Protein 4GYO (pdb70)

B-factor: mean 47.08, std 21.37, range [16.68, 187.26]

Foldseek 3Di:
DLVVLVVLLVVLLVCLVQLVLVVNVVSLVVSVVVVVVDDDDPVSVLSNLLSVLSSVLSVCVQPNDLCNVVSLVVNVVDDDQPSLLSNLQSVLSVCVVVVVLLSSLVSLVSSVVRCVSPPDVLVVLLSLQSNLVSCLLLLVLPSNLVSLVSSLVSCVVVVPLEPSNLSSLLSNLSSCLSVPVLVVSLVSLVVSLVSQVVNVDLLSNLVSLQSNLVSCVSVPNLVSSLVSLVSSLVSCVVSVHLVNLVSLLVNLLSCLVVVVVVVNVVSLVVNCVSCVSSVPVLSVLVSQQSCCQRVRVVDLVSNVVSLVVCVVSVSLVVSLVSLVVSLVSCVVVVVNVSNVVSVVVNVVSVVVSVVSD/DVVLVVLLVVLVVCLVQLVLVVNVVSLVVSVVVVVPDDDDPPVVLSNLLSVLSSVLSVCQQPNDLCNVVSLVVNVVCLVVDDQPSVLSNLQSVLSVCVVLVVLLSSLVSLVSSVVRCVSPDDVLVVLLSLQSNLVSCLLLLVLVSNLVSLVSSLVSCVVVVPLAPSNLSSLLSNLSSCLSVPVLVVSLVSLVVSLVSQVVNVDLLSNLVSLQSNLVSCVSVVVLVVSLVSLVSSLVSCVVSVHLVNLVSLLSNLLSCLVVVVVVVNVVSLVVNCVSCVSSVPVLSVLVSQQSCCQRVHVVDLVSNVVSLVVCVVSPSLVVSLVSLVVSLVSCVVVVVNVSNVVSVVVNVVSVVVSVVSD/DDDDD/DDDDD

Secondary structure (DSSP, 8-state):
-HHHHHHHHHHHHHHHHTT-HHHHHHHHHHHHHHHTTS---HHHHHHHHHHHHHHHHHHHHHS----HHHHHHHHHT---THHHHHHHHHHHHHHHHTT-HHHHHHHHHHHHTTGGG---HHHHHHHHHHHHHHHHHTT-HHHHHHHHHHHHHHHHHTT--SHHHHHHHHHHHHHHHHTT-HHHHHHHHHHHHHHHHHHT-HHHHHHHHHHHHHHHHHHT-HHHHHHHHHHHHHHHHHTT-THHHHHHHHHHHHHHHHT-HHHHHHHHHHHHHHHHHTT-HHHHHHHHHHIIIIIS---HHHHHHHHHHHHHTT-HHHHHHHHHHHHHHHHHTT-HHHHHHHHHHHHHHHHHHHHT-/-HHHHHHHHHHHHHHHTT-HHHHHHHHHHHHHHHHTS---HHHHHHHHHHHHHHHHHHHHHS----HHHHHHHHHTTTTS--THHHHHHHHHHHHHHHHTT-HHHHHHHHHHHHTTGGG--SHHHHHHHHHHHHHHHHHTT-HHHHHHHHHHHHHHHHHTT--SHHHHHHHHHHHHHHHHTT-HHHHHHHHHHHHHHHHHHT-HHHHHHHHHHHHHHHHHHT-HHHHHHHHHHHHHHHHHTT-THHHHHHHHHHHHHHHHT-HHHHHHHHHHHHHHHHHTT-HHHHHHHHHHIIIIIS---HHHHHHHHHHHHHTT-HHHHHHHHHHHHHHHHHTT-HHHHHHHHHHHHHHHHHHHH--/-PPP-/-PPP-

Structure (mmCIF, N/CA/C/O backbone):
data_4GYO
#
_entry.id   4GYO
#
_cell.length_a   86.725
_cell.length_b   86.725
_cell.length_c   225.805
_cell.angle_alpha   90.00
_cell.angle_beta   90.00
_cell.angle_gamma   90.00
#
_symmetry.space_group_name_H-M   'P 43 21 2'
#
loop_
_entity.id
_entity.type
_entity.pdbx_description
1 polymer 'Response regulator aspartate phosphatase J'
2 polymer 'CSF peptide'
3 non-polymer 'CHLORIDE ION'
4 water water
#
loop_
_atom_site.group_PDB
_atom_site.id
_atom_site.type_symbol
_atom_site.label_atom_id
_atom_site.label_alt_id
_atom_site.label_comp_id
_atom_site.label_asym_id
_atom_site.label_entity_id
_atom_site.label_seq_id
_atom_site.pdbx_PDB_ins_code
_atom_site.Cartn_x
_atom_site.Cartn_y
_atom_site.Cartn_z
_atom_site.occupancy
_atom_site.B_iso_or_equiv
_atom_site.auth_seq_id
_atom_site.auth_comp_id
_atom_site.auth_asym_id
_atom_site.auth_atom_id
_atom_site.pdbx_PDB_model_num
ATOM 1 N N . PRO A 1 6 ? 49.210 70.559 44.076 1.00 87.79 6 PRO A N 1
ATOM 2 C CA . PRO A 1 6 ? 49.878 69.952 45.231 1.00 89.57 6 PRO A CA 1
ATOM 3 C C . PRO A 1 6 ? 49.080 70.138 46.516 1.00 97.15 6 PRO A C 1
ATOM 4 O O . PRO A 1 6 ? 49.186 69.316 47.426 1.00 94.80 6 PRO A O 1
ATOM 8 N N . SER A 1 7 ? 48.290 71.206 46.583 1.00 105.79 7 SER A N 1
ATOM 9 C CA . SER A 1 7 ? 47.483 71.495 47.764 1.00 104.02 7 SER A CA 1
ATOM 10 C C . SER A 1 7 ? 46.387 70.452 47.957 1.00 98.57 7 SER A C 1
ATOM 11 O O . SER A 1 7 ? 45.914 70.232 49.072 1.00 89.62 7 SER A O 1
ATOM 14 N N . GLU A 1 8 ? 45.989 69.813 46.862 1.00 103.30 8 GLU A N 1
ATOM 15 C CA . GLU A 1 8 ? 44.962 68.781 46.905 1.00 100.11 8 GLU A CA 1
ATOM 16 C C . GLU A 1 8 ? 45.577 67.420 47.214 1.00 88.80 8 GLU A C 1
ATOM 17 O O . GLU A 1 8 ? 44.906 66.528 47.732 1.00 80.51 8 GLU A O 1
ATOM 23 N N . GLU A 1 9 ? 46.859 67.271 46.896 1.00 87.72 9 GLU A N 1
ATOM 24 C CA . GLU A 1 9 ? 47.560 66.009 47.104 1.00 89.95 9 GLU A CA 1
ATOM 25 C C . GLU A 1 9 ? 48.128 65.895 48.515 1.00 81.10 9 GLU A C 1
ATOM 26 O O . GLU A 1 9 ? 48.231 64.798 49.064 1.00 79.71 9 GLU A O 1
ATOM 32 N N . VAL A 1 10 ? 48.502 67.029 49.097 1.00 68.81 10 VAL A N 1
ATOM 33 C CA . VAL A 1 10 ? 49.019 67.044 50.460 1.00 63.76 10 VAL A CA 1
ATOM 34 C C . VAL A 1 10 ? 47.887 66.759 51.448 1.00 53.49 10 VAL A C 1
ATOM 35 O O . VAL A 1 10 ? 48.106 66.171 52.508 1.00 41.86 10 VAL A O 1
ATOM 39 N N . ALA A 1 11 ? 46.673 67.160 51.080 1.00 48.69 11 ALA A N 1
ATOM 40 C CA . ALA A 1 11 ? 45.492 66.869 51.882 1.00 47.28 11 ALA A CA 1
ATOM 41 C C . ALA A 1 11 ? 45.253 65.365 51.921 1.00 46.99 11 ALA A C 1
ATOM 42 O O . ALA A 1 11 ? 44.794 64.823 52.928 1.00 40.72 11 ALA A O 1
ATOM 44 N N . VAL A 1 12 ? 45.572 64.697 50.816 1.00 46.59 12 VAL A N 1
ATOM 45 C CA . VAL A 1 12 ? 45.496 63.243 50.748 1.00 46.69 12 VAL A CA 1
ATOM 46 C C . VAL A 1 12 ? 46.526 62.625 51.690 1.00 40.64 12 VAL A C 1
ATOM 47 O O . VAL A 1 12 ? 46.230 61.671 52.408 1.00 36.09 12 VAL A O 1
ATOM 51 N N . LYS A 1 13 ? 47.735 63.182 51.686 1.00 39.30 13 LYS A N 1
ATOM 52 C CA . LYS A 1 13 ? 48.795 62.715 52.574 1.00 42.60 13 LYS A CA 1
ATOM 53 C C . LYS A 1 13 ? 48.437 62.958 54.036 1.00 38.75 13 LYS A C 1
ATOM 54 O O . LYS A 1 13 ? 48.723 62.129 54.900 1.00 43.47 13 LYS A O 1
ATOM 60 N N . LEU A 1 14 ? 47.814 64.102 54.305 1.00 34.67 14 LEU A N 1
ATOM 61 C CA . LEU A 1 14 ? 47.383 64.442 55.656 1.00 38.54 14 LEU A CA 1
ATOM 62 C C . LEU A 1 14 ? 46.361 63.440 56.180 1.00 40.68 14 LEU A C 1
ATOM 63 O O . LEU A 1 14 ? 46.371 63.088 57.360 1.00 38.72 14 LEU A O 1
ATOM 68 N N . ASN A 1 15 ? 45.482 62.979 55.298 1.00 37.59 15 ASN A N 1
ATOM 69 C CA . ASN A 1 15 ? 44.480 61.994 55.680 1.00 39.65 15 ASN A CA 1
ATOM 70 C C . ASN A 1 15 ? 45.095 60.610 55.864 1.00 31.48 15 ASN A C 1
ATOM 71 O O . ASN A 1 15 ? 44.670 59.842 56.728 1.00 24.97 15 ASN A O 1
ATOM 76 N N . GLU A 1 16 ? 46.098 60.297 55.048 1.00 29.89 16 GLU A N 1
ATOM 77 C CA . GLU A 1 16 ? 46.833 59.046 55.196 1.00 33.67 16 GLU A CA 1
ATOM 78 C C . GLU A 1 16 ? 47.608 59.057 56.510 1.00 35.99 16 GLU A C 1
ATOM 79 O O . GLU A 1 16 ? 47.714 58.036 57.191 1.00 30.63 16 GLU A O 1
ATOM 85 N N . TRP A 1 17 ? 48.146 60.224 56.854 1.00 30.85 17 TRP A N 1
ATOM 86 C CA . TRP A 1 17 ? 48.851 60.413 58.116 1.00 31.74 17 TRP A CA 1
ATOM 87 C C . TRP A 1 17 ? 47.902 60.158 59.285 1.00 29.22 17 TRP A C 1
ATOM 88 O O . TRP A 1 17 ? 48.263 59.488 60.253 1.00 34.45 17 TRP A O 1
ATOM 99 N N . TYR A 1 18 ? 46.686 60.687 59.179 1.00 33.66 18 TYR A N 1
ATOM 100 C CA . TYR A 1 18 ? 45.670 60.506 60.211 1.00 26.72 18 TYR A CA 1
ATOM 101 C C . TYR A 1 18 ? 45.360 59.023 60.404 1.00 32.48 18 TYR A C 1
ATOM 102 O O . TYR A 1 18 ? 45.215 58.554 61.532 1.00 26.22 18 TYR A O 1
ATOM 111 N N . LYS A 1 19 ? 45.266 58.292 59.297 1.00 28.57 19 LYS A N 1
ATOM 112 C CA . LYS A 1 19 ? 44.997 56.860 59.344 1.00 33.10 19 LYS A CA 1
ATOM 113 C C . LYS A 1 19 ? 46.079 56.121 60.125 1.00 29.33 19 LYS A C 1
ATOM 114 O O . LYS A 1 19 ? 45.780 55.261 60.953 1.00 29.45 19 LYS A O 1
ATOM 120 N N . LEU A 1 20 ? 47.335 56.463 59.857 1.00 30.38 20 LEU A N 1
ATOM 121 C CA . LEU A 1 20 ? 48.462 55.842 60.545 1.00 26.71 20 LEU A CA 1
ATOM 122 C C . LEU A 1 20 ? 48.448 56.164 62.038 1.00 26.15 20 LEU A C 1
ATOM 123 O O . LEU A 1 20 ? 48.804 55.324 62.864 1.00 31.61 20 LEU A O 1
ATOM 128 N N . ILE A 1 21 ? 48.033 57.382 62.375 1.00 32.93 21 ILE A N 1
ATOM 129 C CA . ILE A 1 21 ? 47.950 57.807 63.768 1.00 30.49 21 ILE A CA 1
ATOM 130 C C . ILE A 1 21 ? 46.921 56.980 64.538 1.00 31.70 21 ILE A C 1
ATOM 131 O O . ILE A 1 21 ? 47.191 56.513 65.645 1.00 28.95 21 ILE A O 1
ATOM 136 N N . ARG A 1 22 ? 45.747 56.796 63.943 1.00 30.58 22 ARG A N 1
ATOM 137 C CA . ARG A 1 22 ? 44.683 56.029 64.583 1.00 33.21 22 ARG A CA 1
ATOM 138 C C . ARG A 1 22 ? 45.063 54.557 64.727 1.00 29.96 22 ARG A C 1
ATOM 139 O O . ARG A 1 22 ? 44.581 53.871 65.626 1.00 32.07 22 ARG A O 1
ATOM 147 N N . ALA A 1 23 ? 45.932 54.080 63.841 1.00 29.49 23 ALA A N 1
ATOM 148 C CA . ALA A 1 23 ? 46.371 52.688 63.876 1.00 29.99 23 ALA A CA 1
ATOM 149 C C . ALA A 1 23 ? 47.597 52.498 64.766 1.00 33.38 23 ALA A C 1
ATOM 150 O O . ALA A 1 23 ? 48.164 51.407 64.822 1.00 34.06 23 ALA A O 1
ATOM 152 N N . PHE A 1 24 ? 47.998 53.565 65.455 1.00 31.18 24 PHE A N 1
ATOM 153 C CA . PHE A 1 24 ? 49.161 53.538 66.345 1.00 33.81 24 PHE A CA 1
ATOM 154 C C . PHE A 1 24 ? 50.439 53.106 65.627 1.00 37.93 24 PHE A C 1
ATOM 155 O O . PHE A 1 24 ? 51.295 52.440 66.211 1.00 31.79 24 PHE A O 1
ATOM 163 N N . GLU A 1 25 ? 50.555 53.482 64.358 1.00 36.70 25 GLU A N 1
ATOM 164 C CA . GLU A 1 25 ? 51.743 53.179 63.568 1.00 41.05 25 GLU A CA 1
ATOM 165 C C . GLU A 1 25 ? 52.735 54.330 63.669 1.00 36.69 25 GLU A C 1
ATOM 166 O O . GLU A 1 25 ? 52.870 55.126 62.741 1.00 32.47 25 GLU A O 1
ATOM 172 N N . ALA A 1 26 ? 53.428 54.406 64.802 1.00 40.42 26 ALA A N 1
ATOM 173 C CA . ALA A 1 26 ? 54.303 55.534 65.116 1.00 41.57 26 ALA A CA 1
ATOM 174 C C . ALA A 1 26 ? 55.410 55.762 64.088 1.00 36.72 26 ALA A C 1
ATOM 175 O O . ALA A 1 26 ? 55.639 56.891 63.657 1.00 38.66 26 ALA A O 1
ATOM 177 N N . ASP A 1 27 ? 56.093 54.688 63.703 1.00 37.99 27 ASP A N 1
ATOM 178 C CA . ASP A 1 27 ? 57.218 54.785 62.778 1.00 39.91 27 ASP A CA 1
ATOM 179 C C . ASP A 1 27 ? 56.799 55.302 61.402 1.00 36.39 27 ASP A C 1
ATOM 180 O O . ASP A 1 27 ? 57.458 56.169 60.831 1.00 34.79 27 ASP A O 1
ATOM 185 N N . GLN A 1 28 ? 55.703 54.768 60.874 1.00 32.27 28 GLN A N 1
ATOM 186 C CA . GLN A 1 28 ? 55.205 55.195 59.571 1.00 36.66 28 GLN A CA 1
ATOM 187 C C . GLN A 1 28 ? 54.607 56.596 59.636 1.00 31.56 28 GLN A C 1
ATOM 188 O O . GLN A 1 28 ? 54.783 57.396 58.717 1.00 32.45 28 GLN A O 1
ATOM 194 N N . ALA A 1 29 ? 53.896 56.887 60.722 1.00 32.31 29 ALA A N 1
ATOM 195 C CA . ALA A 1 29 ? 53.310 58.209 60.915 1.00 35.10 29 ALA A CA 1
ATOM 196 C C . ALA A 1 29 ? 54.393 59.278 61.003 1.00 36.71 29 ALA A C 1
ATOM 197 O O . ALA A 1 29 ? 54.262 60.354 60.421 1.00 40.02 29 ALA A O 1
ATOM 199 N N . GLU A 1 30 ? 55.465 58.972 61.727 1.00 40.16 30 GLU A N 1
ATOM 200 C CA . GLU A 1 30 ? 56.566 59.913 61.901 1.00 36.40 30 GLU A CA 1
ATOM 201 C C . GLU A 1 30 ? 57.252 60.210 60.572 1.00 39.13 30 GLU A C 1
ATOM 202 O O . GLU A 1 30 ? 57.597 61.356 60.286 1.00 48.37 30 GLU A O 1
ATOM 208 N N . ALA A 1 31 ? 57.440 59.174 59.761 1.00 40.85 31 ALA A N 1
ATOM 209 C CA . ALA A 1 31 ? 58.063 59.331 58.452 1.00 45.42 31 ALA A CA 1
ATOM 210 C C . ALA A 1 31 ? 57.194 60.173 57.524 1.00 42.06 31 ALA A C 1
ATOM 211 O O . ALA A 1 31 ? 57.700 60.982 56.748 1.00 44.58 31 ALA A O 1
ATOM 213 N N . LEU A 1 32 ? 55.882 59.982 57.610 1.00 42.89 32 LEU A N 1
ATOM 214 C CA . LEU A 1 32 ? 54.954 60.743 56.784 1.00 42.41 32 LEU A CA 1
ATOM 215 C C . LEU A 1 32 ? 54.812 62.170 57.307 1.00 41.84 32 LEU A C 1
ATOM 216 O O . LEU A 1 32 ? 54.648 63.109 56.529 1.00 39.15 32 LEU A O 1
ATOM 221 N N . LYS A 1 33 ? 54.881 62.324 58.626 1.00 38.73 33 LYS A N 1
ATOM 222 C CA . LYS A 1 33 ? 54.861 63.643 59.248 1.00 42.54 33 LYS A CA 1
ATOM 223 C C . LYS A 1 33 ? 56.031 64.488 58.764 1.00 49.72 33 LYS A C 1
ATOM 224 O O . LYS A 1 33 ? 55.858 65.638 58.361 1.00 50.55 33 LYS A O 1
ATOM 230 N N . GLN A 1 34 ? 57.224 63.904 58.808 1.00 53.05 34 GLN A N 1
ATOM 231 C CA . GLN A 1 34 ? 58.436 64.595 58.385 1.00 54.83 34 GLN A CA 1
ATOM 232 C C . GLN A 1 34 ? 58.390 64.941 56.902 1.00 48.01 34 GLN A C 1
ATOM 233 O O . GLN A 1 34 ? 58.888 65.985 56.491 1.00 50.19 34 GLN A O 1
ATOM 239 N N . GLU A 1 35 ? 57.786 64.064 56.106 1.00 48.34 35 GLU A N 1
ATOM 240 C CA . GLU A 1 35 ? 57.672 64.289 54.668 1.00 47.00 35 GLU A CA 1
ATOM 241 C C . GLU A 1 35 ? 56.709 65.428 54.347 1.00 48.52 35 GLU A C 1
ATOM 242 O O . GLU A 1 35 ? 57.015 66.295 53.529 1.00 49.32 35 GLU A O 1
ATOM 248 N N . ILE A 1 36 ? 55.545 65.419 54.991 1.00 48.44 36 ILE A N 1
ATOM 249 C CA . ILE A 1 36 ? 54.543 66.461 54.781 1.00 50.49 36 ILE A CA 1
ATOM 250 C C . ILE A 1 36 ? 55.057 67.824 55.235 1.00 51.76 36 ILE A C 1
ATOM 251 O O . ILE A 1 36 ? 54.942 68.815 54.511 1.00 50.16 36 ILE A O 1
ATOM 256 N N . GLU A 1 37 ? 55.630 67.865 56.435 1.00 51.47 37 GLU A N 1
ATOM 257 C CA . GLU A 1 37 ? 56.163 69.103 56.993 1.00 57.82 37 GLU A CA 1
ATOM 258 C C . GLU A 1 37 ? 57.301 69.648 56.132 1.00 57.64 37 GLU A C 1
ATOM 259 O O . GLU A 1 37 ? 57.486 70.860 56.023 1.00 62.32 37 GLU A O 1
ATOM 265 N N . TYR A 1 38 ? 58.051 68.741 55.516 1.00 57.00 38 TYR A N 1
ATOM 266 C CA . TYR A 1 38 ? 59.152 69.108 54.634 1.00 58.61 38 TYR A CA 1
ATOM 267 C C . TYR A 1 38 ? 58.621 69.707 53.337 1.00 54.58 38 TYR A C 1
ATOM 268 O O . TYR A 1 38 ? 59.190 70.658 52.800 1.00 63.39 38 TYR A O 1
ATOM 277 N N . ASP A 1 39 ? 57.525 69.144 52.839 1.00 57.58 39 ASP A N 1
ATOM 278 C CA . ASP A 1 39 ? 56.935 69.590 51.582 1.00 70.01 39 ASP A CA 1
ATOM 279 C C . ASP A 1 39 ? 56.147 70.887 51.739 1.00 68.99 39 ASP A C 1
ATOM 280 O O . ASP A 1 39 ? 56.030 71.665 50.792 1.00 67.88 39 ASP A O 1
ATOM 285 N N . LEU A 1 40 ? 55.611 71.118 52.934 1.00 61.23 40 LEU A N 1
ATOM 286 C CA . LEU A 1 40 ? 54.867 72.343 53.210 1.00 70.04 40 LEU A CA 1
ATOM 287 C C . LEU A 1 40 ? 55.782 73.563 53.204 1.00 81.88 40 LEU A C 1
ATOM 288 O O . LEU A 1 40 ? 55.342 74.679 52.927 1.00 79.73 40 LEU A O 1
ATOM 293 N N . GLU A 1 41 ? 57.056 73.340 53.509 1.00 94.88 41 GLU A N 1
ATOM 294 C CA . GLU A 1 41 ? 58.047 74.410 53.504 1.00 105.77 41 GLU A CA 1
ATOM 295 C C . GLU A 1 41 ? 58.387 74.833 52.077 1.00 106.96 41 GLU A C 1
ATOM 296 O O . GLU A 1 41 ? 58.900 75.928 51.850 1.00 112.50 41 GLU A O 1
ATOM 302 N N . ASP A 1 42 ? 58.095 73.957 51.120 1.00 104.08 42 ASP A N 1
ATOM 303 C CA . ASP A 1 42 ? 58.320 74.250 49.709 1.00 106.91 42 ASP A CA 1
ATOM 304 C C . ASP A 1 42 ? 57.008 74.535 48.984 1.00 103.29 42 ASP A C 1
ATOM 305 O O . ASP A 1 42 ? 56.835 74.161 47.824 1.00 97.43 42 ASP A O 1
ATOM 310 N N . MET A 1 43 ? 56.086 75.197 49.675 1.00 106.56 43 MET A N 1
ATOM 311 C CA . MET A 1 43 ? 54.787 75.532 49.101 1.00 109.49 43 MET A CA 1
ATOM 312 C C . MET A 1 43 ? 54.364 76.949 49.471 1.00 114.51 43 MET A C 1
ATOM 313 O O . MET A 1 43 ? 54.914 77.551 50.393 1.00 112.04 43 MET A O 1
ATOM 318 N N . GLU A 1 44 ? 53.383 77.474 48.743 1.00 120.54 44 GLU A N 1
ATOM 319 C CA . GLU A 1 44 ? 52.801 78.770 49.067 1.00 127.40 44 GLU A CA 1
ATOM 320 C C . GLU A 1 44 ? 52.031 78.689 50.379 1.00 125.43 44 GLU A C 1
ATOM 321 O O . GLU A 1 44 ? 51.631 77.607 50.809 1.00 120.13 44 GLU A O 1
ATOM 327 N N . GLU A 1 45 ? 51.823 79.839 51.011 1.00 128.20 45 GLU A N 1
ATOM 328 C CA . GLU A 1 45 ? 51.133 79.889 52.294 1.00 125.43 45 GLU A CA 1
ATOM 329 C C . GLU A 1 45 ? 49.643 79.594 52.148 1.00 119.87 45 GLU A C 1
ATOM 330 O O . GLU A 1 45 ? 48.873 80.443 51.699 1.00 120.56 45 GLU A O 1
ATOM 336 N N . ASN A 1 46 ? 49.245 78.384 52.527 1.00 110.77 46 ASN A N 1
ATOM 337 C CA . ASN A 1 46 ? 47.837 78.010 52.540 1.00 104.89 46 ASN A CA 1
ATOM 338 C C . ASN A 1 46 ? 47.345 77.909 53.979 1.00 104.87 46 ASN A C 1
ATOM 339 O O . ASN A 1 46 ? 47.800 77.057 54.740 1.00 103.96 46 ASN A O 1
ATOM 344 N N . GLN A 1 47 ? 46.413 78.785 54.342 1.00 103.99 47 GLN A N 1
ATOM 345 C CA . GLN A 1 47 ? 45.975 78.915 55.729 1.00 101.19 47 GLN A CA 1
ATOM 346 C C . GLN A 1 47 ? 45.317 77.649 56.273 1.00 93.44 47 GLN A C 1
ATOM 347 O O . GLN A 1 47 ? 45.843 77.019 57.190 1.00 94.18 47 GLN A O 1
ATOM 353 N N . ASP A 1 48 ? 44.171 77.282 55.704 1.00 89.78 48 ASP A N 1
ATOM 354 C CA . ASP A 1 48 ? 43.420 76.108 56.150 1.00 84.34 48 ASP A CA 1
ATOM 355 C C . ASP A 1 48 ? 44.259 74.835 56.107 1.00 68.49 48 ASP A C 1
ATOM 356 O O . ASP A 1 48 ? 44.071 73.927 56.916 1.00 56.51 48 ASP A O 1
ATOM 361 N N . LEU A 1 49 ? 45.188 74.782 55.160 1.00 63.26 49 LEU A N 1
ATOM 362 C CA . LEU A 1 49 ? 46.077 73.639 55.016 1.00 56.47 49 LEU A CA 1
ATOM 363 C C . LEU A 1 49 ? 47.084 73.587 56.163 1.00 57.21 49 LEU A C 1
ATOM 364 O O . LEU A 1 49 ? 47.433 72.511 56.651 1.00 51.77 49 LEU A O 1
ATOM 369 N N . LEU A 1 50 ? 47.547 74.759 56.589 1.00 50.16 50 LEU A N 1
ATOM 370 C CA . LEU A 1 50 ? 48.495 74.856 57.695 1.00 52.09 50 LEU A CA 1
ATOM 371 C C . LEU A 1 50 ? 47.821 74.543 59.027 1.00 51.78 50 LEU A C 1
ATOM 372 O O . LEU A 1 50 ? 48.441 73.983 59.931 1.00 50.10 50 LEU A O 1
ATOM 377 N N . LEU A 1 51 ? 46.549 74.910 59.143 1.00 50.72 51 LEU A N 1
ATOM 378 C CA . LEU A 1 51 ? 45.776 74.611 60.341 1.00 53.66 51 LEU A CA 1
ATOM 379 C C . LEU A 1 51 ? 45.468 73.120 60.381 1.00 51.52 51 LEU A C 1
ATOM 380 O O . LEU A 1 51 ? 45.434 72.508 61.450 1.00 44.66 51 LEU A O 1
ATOM 385 N N . TYR A 1 52 ? 45.246 72.549 59.201 1.00 51.09 52 TYR A N 1
ATOM 386 C CA . TYR A 1 52 ? 45.042 71.114 59.037 1.00 41.49 52 TYR A CA 1
ATOM 387 C C . TYR A 1 52 ? 46.257 70.372 59.590 1.00 37.75 52 TYR A C 1
ATOM 388 O O . TYR A 1 52 ? 46.118 69.423 60.361 1.00 37.25 52 TYR A O 1
ATOM 397 N N . PHE A 1 53 ? 47.447 70.821 59.200 1.00 38.12 53 PHE A N 1
ATOM 398 C CA . PHE A 1 53 ? 48.691 70.207 59.656 1.00 41.20 53 PHE A CA 1
ATOM 399 C C . PHE A 1 53 ? 48.875 70.317 61.170 1.00 41.28 53 PHE A C 1
ATOM 400 O O . PHE A 1 53 ? 49.210 69.335 61.832 1.00 40.67 53 PHE A O 1
ATOM 408 N N . SER A 1 54 ? 48.662 71.515 61.707 1.00 41.74 54 SER A N 1
ATOM 409 C CA . SER A 1 54 ? 48.845 71.769 63.135 1.00 47.29 54 SER A CA 1
ATOM 410 C C . SER A 1 54 ? 47.942 70.887 63.992 1.00 42.31 54 SER A C 1
ATOM 411 O O . SER A 1 54 ? 48.363 70.380 65.032 1.00 46.51 54 SER A O 1
ATOM 414 N N . LEU A 1 55 ? 46.702 70.708 63.548 1.00 37.20 55 LEU A N 1
ATOM 415 C CA . LEU A 1 55 ? 45.753 69.846 64.243 1.00 36.37 55 LEU A CA 1
ATOM 416 C C . LEU A 1 55 ? 46.234 68.403 64.244 1.00 32.55 55 LEU A C 1
ATOM 417 O O . LEU A 1 55 ? 46.140 67.706 65.254 1.00 34.48 55 LEU A O 1
ATOM 422 N N . MET A 1 56 ? 46.753 67.961 63.104 1.00 33.82 56 MET A N 1
ATOM 423 C CA . MET A 1 56 ? 47.184 66.579 62.954 1.00 33.45 56 MET A CA 1
ATOM 424 C C . MET A 1 56 ? 48.491 66.316 63.694 1.00 39.20 56 MET A C 1
ATOM 425 O O . MET A 1 56 ? 48.713 65.219 64.209 1.00 35.62 56 MET A O 1
ATOM 430 N N . GLU A 1 57 ? 49.357 67.323 63.742 1.00 33.10 57 GLU A N 1
ATOM 431 C CA . GLU A 1 57 ? 50.597 67.211 64.498 1.00 37.37 57 GLU A CA 1
ATOM 432 C C . GLU A 1 57 ? 50.274 67.069 65.979 1.00 38.46 57 GLU A C 1
ATOM 433 O O . GLU A 1 57 ? 50.939 66.331 66.703 1.00 36.53 57 GLU A O 1
ATOM 439 N N . PHE A 1 58 ? 49.239 67.780 66.415 1.00 34.98 58 PHE A N 1
ATOM 440 C CA . PHE A 1 58 ? 48.763 67.700 67.789 1.00 38.31 58 PHE A CA 1
ATOM 441 C C . PHE A 1 58 ? 48.257 66.292 68.089 1.00 39.65 58 PHE A C 1
ATOM 442 O O . PHE A 1 58 ? 48.603 65.703 69.113 1.00 34.98 58 PHE A O 1
ATOM 450 N N . ARG A 1 59 ? 47.445 65.754 67.183 1.00 37.20 59 ARG A N 1
ATOM 451 C CA . ARG A 1 59 ? 46.919 64.399 67.321 1.00 30.67 59 ARG A CA 1
ATOM 452 C C . ARG A 1 59 ? 48.053 63.376 67.294 1.00 29.39 59 ARG A C 1
ATOM 453 O O . ARG A 1 59 ? 48.005 62.354 67.983 1.00 29.83 59 ARG A O 1
ATOM 461 N N . HIS A 1 60 ? 49.074 63.670 66.497 1.00 26.26 60 HIS A N 1
ATOM 462 C CA . HIS A 1 60 ? 50.250 62.818 66.376 1.00 26.54 60 HIS A CA 1
ATOM 463 C C . HIS A 1 60 ? 51.018 62.736 67.696 1.00 33.09 60 HIS A C 1
ATOM 464 O O . HIS A 1 60 ? 51.447 61.658 68.106 1.00 29.62 60 HIS A O 1
ATOM 471 N N . ARG A 1 61 ? 51.184 63.878 68.357 1.00 31.41 61 ARG A N 1
ATOM 472 C CA . ARG A 1 61 ? 51.914 63.926 69.622 1.00 36.88 61 ARG A CA 1
ATOM 473 C C . ARG A 1 61 ? 51.171 63.178 70.725 1.00 43.51 61 ARG A C 1
ATOM 474 O O . ARG A 1 61 ? 51.790 62.577 71.603 1.00 40.72 61 ARG A O 1
ATOM 482 N N . ILE A 1 62 ? 49.843 63.220 70.673 1.00 35.82 62 ILE A N 1
ATOM 483 C CA . ILE A 1 62 ? 49.015 62.479 71.615 1.00 37.21 62 ILE A CA 1
ATOM 484 C C . ILE A 1 62 ? 49.287 60.984 71.487 1.00 34.26 62 ILE A C 1
ATOM 485 O O . ILE A 1 62 ? 49.469 60.285 72.484 1.00 30.56 62 ILE A O 1
ATOM 490 N N . MET A 1 63 ? 49.328 60.507 70.248 1.00 24.29 63 MET A N 1
ATOM 491 C CA . MET A 1 63 ? 49.601 59.104 69.971 1.00 29.60 63 MET A CA 1
ATOM 492 C C . MET A 1 63 ? 51.006 58.705 70.428 1.00 32.61 63 MET A C 1
ATOM 493 O O . MET A 1 63 ? 51.196 57.638 71.013 1.00 32.74 63 MET A O 1
ATOM 498 N N . LEU A 1 64 ? 51.983 59.569 70.166 1.00 28.42 64 LEU A N 1
ATOM 499 C CA . LEU A 1 64 ? 53.367 59.303 70.552 1.00 36.92 64 LEU A CA 1
ATOM 500 C C . LEU A 1 64 ? 53.533 59.203 72.066 1.00 39.65 64 LEU A C 1
ATOM 501 O O . LEU A 1 64 ? 54.238 58.325 72.564 1.00 41.61 64 LEU A O 1
ATOM 506 N N . ASP A 1 65 ? 52.883 60.104 72.795 1.00 29.31 65 ASP A N 1
ATOM 507 C CA . ASP A 1 65 ? 52.983 60.109 74.250 1.00 36.66 65 ASP A CA 1
ATOM 508 C C . ASP A 1 65 ? 52.296 58.893 74.867 1.00 35.20 65 ASP A C 1
ATOM 509 O O . ASP A 1 65 ? 52.696 58.418 75.927 1.00 37.31 65 ASP A O 1
ATOM 514 N N . LYS A 1 66 ? 51.262 58.391 74.201 1.00 29.45 66 LYS A N 1
ATOM 515 C CA . LYS A 1 66 ? 50.570 57.198 74.672 1.00 32.67 66 LYS A CA 1
ATOM 516 C C . LYS A 1 66 ? 51.466 55.969 74.553 1.00 37.30 66 LYS A C 1
ATOM 517 O O . LYS A 1 66 ? 51.494 55.119 75.445 1.00 35.87 66 LYS A O 1
ATOM 523 N N . LEU A 1 67 ? 52.204 55.885 73.452 1.00 29.73 67 LEU A N 1
ATOM 524 C CA . LEU A 1 67 ? 53.088 54.751 73.208 1.00 35.31 67 LEU A CA 1
ATOM 525 C C . LEU A 1 67 ? 54.411 54.894 73.951 1.00 36.28 67 LEU A C 1
ATOM 526 O O . LEU A 1 67 ? 54.981 53.908 74.418 1.00 43.01 67 LEU A O 1
ATOM 531 N N . MET A 1 68 ? 54.900 56.127 74.048 1.00 33.80 68 MET A N 1
ATOM 532 C CA . MET A 1 68 ? 56.192 56.398 74.671 1.00 43.99 68 MET A CA 1
ATOM 533 C C . MET A 1 68 ? 56.138 57.655 75.536 1.00 41.78 68 MET A C 1
ATOM 534 O O . MET A 1 68 ? 56.606 58.717 75.125 1.00 46.10 68 MET A O 1
ATOM 539 N N . PRO A 1 69 ? 55.571 57.533 76.744 1.00 41.81 69 PRO A N 1
ATOM 540 C CA . PRO A 1 69 ? 55.405 58.683 77.640 1.00 46.87 69 PRO A CA 1
ATOM 541 C C . PRO A 1 69 ? 56.729 59.172 78.217 1.00 52.20 69 PRO A C 1
ATOM 542 O O . PRO A 1 69 ? 57.656 58.383 78.398 1.00 52.16 69 PRO A O 1
ATOM 546 N N . VAL A 1 70 ? 56.808 60.470 78.492 1.00 61.87 70 VAL A N 1
ATOM 547 C CA . VAL A 1 70 ? 57.995 61.053 79.105 1.00 73.93 70 VAL A CA 1
ATOM 548 C C . VAL A 1 70 ? 57.651 61.677 80.454 1.00 77.17 70 VAL A C 1
ATOM 549 O O . VAL A 1 70 ? 56.543 62.176 80.655 1.00 75.45 70 VAL A O 1
ATOM 553 N N . LYS A 1 71 ? 58.605 61.640 81.377 1.00 84.90 71 LYS A N 1
ATOM 554 C CA . LYS A 1 71 ? 58.385 62.148 82.726 1.00 94.59 71 LYS A CA 1
ATOM 555 C C . LYS A 1 71 ? 58.592 63.658 82.797 1.00 103.42 71 LYS A C 1
ATOM 556 O O . LYS A 1 71 ? 57.645 64.431 82.648 1.00 103.88 71 LYS A O 1
ATOM 562 N N . PRO A 1 78 ? 55.278 70.962 75.732 1.00 114.62 78 PRO A N 1
ATOM 563 C CA . PRO A 1 78 ? 54.999 71.596 74.440 1.00 110.65 78 PRO A CA 1
ATOM 564 C C . PRO A 1 78 ? 53.556 71.378 74.000 1.00 100.18 78 PRO A C 1
ATOM 565 O O . PRO A 1 78 ? 53.147 71.902 72.965 1.00 103.11 78 PRO A O 1
ATOM 569 N N . PHE A 1 79 ? 52.800 70.612 74.781 1.00 88.39 79 PHE A N 1
ATOM 570 C CA . PHE A 1 79 ? 51.404 70.331 74.463 1.00 77.12 79 PHE A CA 1
ATOM 571 C C . PHE A 1 79 ? 50.533 71.578 74.547 1.00 71.50 79 PHE A C 1
ATOM 572 O O . PHE A 1 79 ? 49.780 71.882 73.622 1.00 64.60 79 PHE A O 1
ATOM 580 N N . SER A 1 80 ? 50.636 72.293 75.662 1.00 74.34 80 SER A N 1
ATOM 581 C CA . SER A 1 80 ? 49.852 73.504 75.869 1.00 75.46 80 SER A CA 1
ATOM 582 C C . SER A 1 80 ? 50.280 74.604 74.905 1.00 71.88 80 SER A C 1
ATOM 583 O O . SER A 1 80 ? 49.475 75.450 74.518 1.00 75.26 80 SER A O 1
ATOM 586 N N . ASP A 1 81 ? 51.552 74.582 74.516 1.00 73.36 81 ASP A N 1
ATOM 587 C CA . ASP A 1 81 ? 52.095 75.582 73.604 1.00 83.53 81 ASP A CA 1
ATOM 588 C C . ASP A 1 81 ? 51.478 75.459 72.213 1.00 79.75 81 ASP A C 1
ATOM 589 O O . ASP A 1 81 ? 51.079 76.457 71.612 1.00 84.10 81 ASP A O 1
ATOM 594 N N . MET A 1 82 ? 51.400 74.232 71.707 1.00 77.06 82 MET A N 1
ATOM 595 C CA . MET A 1 82 ? 50.813 73.984 70.394 1.00 78.04 82 MET A CA 1
ATOM 596 C C . MET A 1 82 ? 49.288 73.993 70.463 1.00 69.74 82 MET A C 1
ATOM 597 O O . MET A 1 82 ? 48.612 74.127 69.443 1.00 66.60 82 MET A O 1
ATOM 602 N N . LEU A 1 83 ? 48.752 73.852 71.672 1.00 65.08 83 LEU A N 1
ATOM 603 C CA . LEU A 1 83 ? 47.313 73.945 71.889 1.00 62.32 83 LEU A CA 1
ATOM 604 C C . LEU A 1 83 ? 46.857 75.396 71.779 1.00 65.85 83 LEU A C 1
ATOM 605 O O . LEU A 1 83 ? 45.807 75.687 71.205 1.00 63.73 83 LEU A O 1
ATOM 610 N N . ASN A 1 84 ? 47.656 76.303 72.333 1.00 69.19 84 ASN A N 1
ATOM 611 C CA . ASN A 1 84 ? 47.354 77.729 72.283 1.00 77.53 84 ASN A CA 1
ATOM 612 C C . ASN A 1 84 ? 47.394 78.275 70.861 1.00 76.28 84 ASN A C 1
ATOM 613 O O . ASN A 1 84 ? 46.613 79.156 70.504 1.00 78.37 84 ASN A O 1
ATOM 618 N N . GLU A 1 85 ? 48.309 77.747 70.054 1.00 72.79 85 GLU A N 1
ATOM 619 C CA . GLU A 1 85 ? 48.420 78.147 68.656 1.00 74.40 85 GLU A CA 1
ATOM 620 C C . GLU A 1 85 ? 47.185 77.711 67.876 1.00 74.59 85 GLU A C 1
ATOM 621 O O . GLU A 1 85 ? 46.689 78.443 67.019 1.00 80.88 85 GLU A O 1
ATOM 627 N N . ILE A 1 86 ? 46.693 76.515 68.183 1.00 73.37 86 ILE A N 1
ATOM 628 C CA . ILE A 1 86 ? 45.478 75.999 67.563 1.00 71.99 86 ILE A CA 1
ATOM 629 C C . ILE A 1 86 ? 44.258 76.807 67.996 1.00 72.03 86 ILE A C 1
ATOM 630 O O . ILE A 1 86 ? 43.440 77.207 67.166 1.00 72.78 86 ILE A O 1
ATOM 635 N N . GLU A 1 87 ? 44.149 77.054 69.298 1.00 69.22 87 GLU A N 1
ATOM 636 C CA . GLU A 1 87 ? 43.014 77.787 69.851 1.00 72.32 87 GLU A CA 1
ATOM 637 C C . GLU A 1 87 ? 43.019 79.264 69.461 1.00 76.41 87 GLU A C 1
ATOM 638 O O . GLU A 1 87 ? 42.005 79.949 69.592 1.00 82.31 87 GLU A O 1
ATOM 644 N N . SER A 1 88 ? 44.159 79.751 68.980 1.00 77.02 88 SER A N 1
ATOM 645 C CA . SER A 1 88 ? 44.267 81.137 68.540 1.00 85.84 88 SER A CA 1
ATOM 646 C C . SER A 1 88 ? 43.667 81.315 67.149 1.00 87.09 88 SER A C 1
ATOM 647 O O . SER A 1 88 ? 43.543 82.435 66.654 1.00 81.45 88 SER A O 1
ATOM 650 N N . ASN A 1 89 ? 43.297 80.201 66.524 1.00 84.91 89 ASN A N 1
ATOM 651 C CA . ASN A 1 89 ? 42.714 80.224 65.188 1.00 89.68 89 ASN A CA 1
ATOM 652 C C . ASN A 1 89 ? 41.288 79.682 65.170 1.00 83.86 89 ASN A C 1
ATOM 653 O O . ASN A 1 89 ? 40.767 79.244 66.196 1.00 78.98 89 ASN A O 1
ATOM 658 N N . LEU A 1 93 ? 37.540 78.286 60.661 1.00 110.51 93 LEU A N 1
ATOM 659 C CA . LEU A 1 93 ? 37.383 76.840 60.773 1.00 103.81 93 LEU A CA 1
ATOM 660 C C . LEU A 1 93 ? 35.929 76.418 60.610 1.00 100.62 93 LEU A C 1
ATOM 661 O O . LEU A 1 93 ? 35.025 77.030 61.180 1.00 107.88 93 LEU A O 1
ATOM 666 N N . THR A 1 94 ? 35.713 75.364 59.830 1.00 90.25 94 THR A N 1
ATOM 667 C CA . THR A 1 94 ? 34.374 74.839 59.599 1.00 88.79 94 THR A CA 1
ATOM 668 C C . THR A 1 94 ? 34.441 73.409 59.078 1.00 84.81 94 THR A C 1
ATOM 669 O O . THR A 1 94 ? 35.483 72.960 58.600 1.00 88.79 94 THR A O 1
ATOM 673 N N . GLY A 1 95 ? 33.323 72.697 59.180 1.00 75.03 95 GLY A N 1
ATOM 674 C CA . GLY A 1 95 ? 33.229 71.344 58.665 1.00 67.09 95 GLY A CA 1
ATOM 675 C C . GLY A 1 95 ? 34.167 70.359 59.335 1.00 56.62 95 GLY A C 1
ATOM 676 O O . GLY A 1 95 ? 34.106 70.150 60.547 1.00 47.85 95 GLY A O 1
ATOM 677 N N . LEU A 1 96 ? 35.041 69.756 58.536 1.00 52.18 96 LEU A N 1
ATOM 678 C CA . LEU A 1 96 ? 35.944 68.717 59.021 1.00 54.76 96 LEU A CA 1
ATOM 679 C C . LEU A 1 96 ? 36.961 69.241 60.034 1.00 46.93 96 LEU A C 1
ATOM 680 O O . LEU A 1 96 ? 37.225 68.595 61.047 1.00 49.36 96 LEU A O 1
ATOM 685 N N . LEU A 1 97 ? 37.528 70.410 59.755 1.00 46.51 97 LEU A N 1
ATOM 686 C CA . LEU A 1 97 ? 38.537 70.996 60.633 1.00 46.68 97 LEU A CA 1
ATOM 687 C C . LEU A 1 97 ? 37.957 71.417 61.980 1.00 49.05 97 LEU A C 1
ATOM 688 O O . LEU A 1 97 ? 38.648 71.385 62.998 1.00 50.98 97 LEU A O 1
ATOM 693 N N . GLU A 1 98 ? 36.687 71.809 61.982 1.00 51.44 98 GLU A N 1
ATOM 694 C CA . GLU A 1 98 ? 36.012 72.167 63.222 1.00 51.83 98 GLU A CA 1
ATOM 695 C C . GLU A 1 98 ? 35.777 70.915 64.057 1.00 45.95 98 GLU A C 1
ATOM 696 O O . GLU A 1 98 ? 35.870 70.946 65.284 1.00 44.12 98 GLU A O 1
ATOM 702 N N . TYR A 1 99 ? 35.477 69.812 63.379 1.00 44.83 99 TYR A N 1
ATOM 703 C CA . TYR A 1 99 ? 35.321 68.522 64.037 1.00 40.11 99 TYR A CA 1
ATOM 704 C C . TYR A 1 99 ? 36.622 68.096 64.711 1.00 42.21 99 TYR A C 1
ATOM 705 O O . TYR A 1 99 ? 36.622 67.699 65.877 1.00 35.82 99 TYR A O 1
ATOM 714 N N . TYR A 1 100 ? 37.726 68.184 63.972 1.00 40.47 100 TYR A N 1
ATOM 715 C CA . TYR A 1 100 ? 39.046 67.861 64.507 1.00 39.35 100 TYR A CA 1
ATOM 716 C C . TYR A 1 100 ? 39.386 68.759 65.691 1.00 34.32 100 TYR A C 1
ATOM 717 O O . TYR A 1 100 ? 39.974 68.309 66.675 1.00 36.28 100 TYR A O 1
ATOM 726 N N . PHE A 1 101 ? 39.012 70.030 65.579 1.00 34.43 101 PHE A N 1
ATOM 727 C CA . PHE A 1 101 ? 39.295 71.027 66.608 1.00 37.80 101 PHE A CA 1
ATOM 728 C C . PHE A 1 101 ? 38.723 70.637 67.968 1.00 42.67 101 PHE A C 1
ATOM 729 O O . PHE A 1 101 ? 39.430 70.652 68.973 1.00 44.74 101 PHE A O 1
ATOM 737 N N . TYR A 1 102 ? 37.442 70.283 67.996 1.00 41.93 102 TYR A N 1
ATOM 738 C CA . TYR A 1 102 ? 36.792 69.895 69.244 1.00 42.45 102 TYR A CA 1
ATOM 739 C C . TYR A 1 102 ? 37.183 68.489 69.693 1.00 37.13 102 TYR A C 1
ATOM 740 O O . TYR A 1 102 ? 37.353 68.238 70.886 1.00 32.12 102 TYR A O 1
ATOM 749 N N . TYR A 1 103 ? 37.320 67.577 68.736 1.00 33.36 103 TYR A N 1
ATOM 750 C CA . TYR A 1 103 ? 37.633 66.184 69.043 1.00 29.39 103 TYR A CA 1
ATOM 751 C C . TYR A 1 103 ? 39.025 66.044 69.656 1.00 34.11 103 TYR A C 1
ATOM 752 O O . TYR A 1 103 ? 39.186 65.433 70.713 1.00 33.06 103 TYR A O 1
ATOM 761 N N . PHE A 1 104 ? 40.026 66.615 68.994 1.00 30.19 104 PHE A N 1
ATOM 762 C CA . PHE A 1 104 ? 41.411 66.480 69.443 1.00 32.53 104 PHE A CA 1
ATOM 763 C C . PHE A 1 104 ? 41.646 67.190 70.773 1.00 38.20 104 PHE A C 1
ATOM 764 O O . PHE A 1 104 ? 42.415 66.718 71.609 1.00 34.70 104 PHE A O 1
ATOM 772 N N . ARG A 1 105 ? 40.982 68.326 70.964 1.00 37.62 105 ARG A N 1
ATOM 773 C CA . ARG A 1 105 ? 41.074 69.047 72.228 1.00 39.17 105 ARG A CA 1
ATOM 774 C C . ARG A 1 105 ? 40.352 68.283 73.332 1.00 35.71 105 ARG A C 1
ATOM 775 O O . ARG A 1 105 ? 40.725 68.366 74.500 1.00 39.06 105 ARG A O 1
ATOM 783 N N . GLY A 1 106 ? 39.325 67.531 72.951 1.00 32.01 106 GLY A N 1
ATOM 784 C CA . GLY A 1 106 ? 38.622 66.671 73.886 1.00 35.64 106 GLY A CA 1
ATOM 785 C C . GLY A 1 106 ? 39.513 65.534 74.351 1.00 38.94 106 GLY A C 1
ATOM 786 O O . GLY A 1 106 ? 39.502 65.165 75.527 1.00 31.64 106 GLY A O 1
ATOM 787 N N . MET A 1 107 ? 40.284 64.979 73.419 1.00 30.32 107 MET A N 1
ATOM 788 C CA . MET A 1 107 ? 41.257 63.939 73.730 1.00 29.18 107 MET A CA 1
ATOM 789 C C . MET A 1 107 ? 42.300 64.446 74.713 1.00 29.51 107 MET A C 1
ATOM 790 O O . MET A 1 107 ? 42.695 63.735 75.635 1.00 29.24 107 MET A O 1
ATOM 795 N N . TYR A 1 108 ? 42.750 65.678 74.498 1.00 29.78 108 TYR A N 1
ATOM 796 C CA . TYR A 1 108 ? 43.775 66.276 75.340 1.00 27.71 108 TYR A CA 1
ATOM 797 C C . TYR A 1 108 ? 43.256 66.523 76.751 1.00 36.98 108 TYR A C 1
ATOM 798 O O . TYR A 1 108 ? 43.945 66.241 77.731 1.00 32.69 108 TYR A O 1
ATOM 807 N N . GLU A 1 109 ? 42.038 67.047 76.849 1.00 34.10 109 GLU A N 1
ATOM 808 C CA . GLU A 1 109 ? 41.442 67.333 78.149 1.00 34.65 109 GLU A CA 1
ATOM 809 C C . GLU A 1 109 ? 41.204 66.065 78.962 1.00 34.68 109 GLU A C 1
ATOM 810 O O . GLU A 1 109 ? 41.333 66.076 80.186 1.00 35.59 109 GLU A O 1
ATOM 816 N N . PHE A 1 110 ? 40.860 64.973 78.286 1.00 29.46 110 PHE A N 1
ATOM 817 C CA . PHE A 1 110 ? 40.721 63.693 78.969 1.00 32.84 110 PHE A CA 1
ATOM 818 C C . PHE A 1 110 ? 42.065 63.245 79.531 1.00 32.62 110 PHE A C 1
ATOM 819 O O . PHE A 1 110 ? 42.149 62.765 80.660 1.00 32.39 110 PHE A O 1
ATOM 827 N N . LYS A 1 111 ? 43.109 63.398 78.724 1.00 27.72 111 LYS A N 1
ATOM 828 C CA . LYS A 1 111 ? 44.462 63.047 79.132 1.00 34.50 111 LYS A CA 1
ATOM 829 C C . LYS A 1 111 ? 44.890 63.854 80.357 1.00 38.98 111 LYS A C 1
ATOM 830 O O . LYS A 1 111 ? 45.593 63.346 81.230 1.00 38.59 111 LYS A O 1
ATOM 836 N N . GLN A 1 112 ? 44.448 65.107 80.420 1.00 35.28 112 GLN A N 1
ATOM 837 C CA . GLN A 1 112 ? 44.776 65.985 81.541 1.00 35.75 112 GLN A CA 1
ATOM 838 C C . GLN A 1 112 ? 43.779 65.851 82.693 1.00 36.60 112 GLN A C 1
ATOM 839 O O . GLN A 1 112 ? 43.767 66.677 83.606 1.00 41.57 112 GLN A O 1
ATOM 845 N N . LYS A 1 113 ? 42.949 64.813 82.638 1.00 36.61 113 LYS A N 1
ATOM 846 C CA . LYS A 1 113 ? 41.947 64.545 83.674 1.00 46.70 113 LYS A CA 1
ATOM 847 C C . LYS A 1 113 ? 40.946 65.685 83.879 1.00 45.77 113 LYS A C 1
ATOM 848 O O . LYS A 1 113 ? 40.435 65.879 84.983 1.00 45.54 113 LYS A O 1
ATOM 854 N N . ASN A 1 114 ? 40.672 66.436 82.817 1.00 42.70 114 ASN A N 1
ATOM 855 C CA . ASN A 1 114 ? 39.616 67.443 82.845 1.00 44.80 114 ASN A CA 1
ATOM 856 C C . ASN A 1 114 ? 38.379 66.895 82.146 1.00 43.97 114 ASN A C 1
ATOM 857 O O . ASN A 1 114 ? 38.086 67.245 81.002 1.00 36.63 114 ASN A O 1
ATOM 862 N N . PHE A 1 115 ? 37.660 66.030 82.852 1.00 34.56 115 PHE A N 1
ATOM 863 C CA . PHE A 1 115 ? 36.618 65.200 82.254 1.00 36.19 115 PHE A CA 1
ATOM 864 C C . PHE A 1 115 ? 35.402 65.974 81.750 1.00 36.91 115 PHE A C 1
ATOM 865 O O . PHE A 1 115 ? 34.894 65.695 80.665 1.00 35.51 115 PHE A O 1
ATOM 873 N N . ILE A 1 116 ? 34.935 66.938 82.537 1.00 34.30 116 ILE A N 1
ATOM 874 C CA . ILE A 1 116 ? 33.772 67.731 82.150 1.00 34.04 116 ILE A CA 1
ATOM 875 C C . ILE A 1 116 ? 34.054 68.530 80.880 1.00 39.10 116 ILE A C 1
ATOM 876 O O . ILE A 1 116 ? 33.221 68.591 79.975 1.00 42.02 116 ILE A O 1
ATOM 881 N N . LEU A 1 117 ? 35.239 69.128 80.814 1.00 37.33 117 LEU A N 1
ATOM 882 C CA . LEU A 1 117 ? 35.637 69.902 79.645 1.00 40.04 117 LEU A CA 1
ATOM 883 C C . LEU A 1 117 ? 35.813 69.003 78.423 1.00 36.94 117 LEU A C 1
ATOM 884 O O . LEU A 1 117 ? 35.458 69.384 77.309 1.00 38.92 117 LEU A O 1
ATOM 889 N N . ALA A 1 118 ? 36.358 67.810 78.640 1.00 32.43 118 ALA A N 1
ATOM 890 C CA . ALA A 1 118 ? 36.554 66.850 77.558 1.00 34.59 118 ALA A CA 1
ATOM 891 C C . ALA A 1 118 ? 35.220 66.439 76.940 1.00 33.46 118 ALA A C 1
ATOM 892 O O . ALA A 1 118 ? 35.095 66.341 75.719 1.00 33.67 118 ALA A O 1
ATOM 894 N N . ILE A 1 119 ? 34.229 66.199 77.792 1.00 31.25 119 ILE A N 1
ATOM 895 C CA . ILE A 1 119 ? 32.887 65.847 77.342 1.00 37.42 119 ILE A CA 1
ATOM 896 C C . ILE A 1 119 ? 32.272 66.975 76.524 1.00 33.35 119 ILE A C 1
ATOM 897 O O . ILE A 1 119 ? 31.708 66.742 75.455 1.00 42.47 119 ILE A O 1
ATOM 902 N N . ASP A 1 120 ? 32.391 68.197 77.035 1.00 29.78 120 ASP A N 1
ATOM 903 C CA . ASP A 1 120 ? 31.866 69.374 76.353 1.00 33.53 120 ASP A CA 1
ATOM 904 C C . ASP A 1 120 ? 32.451 69.495 74.946 1.00 33.57 120 ASP A C 1
ATOM 905 O O . ASP A 1 120 ? 31.737 69.793 73.989 1.00 36.39 120 ASP A O 1
ATOM 910 N N . HIS A 1 121 ? 33.752 69.251 74.830 1.00 32.57 121 HIS A N 1
ATOM 911 C CA . HIS A 1 121 ? 34.422 69.254 73.535 1.00 35.09 121 HIS A CA 1
ATOM 912 C C . HIS A 1 121 ? 33.906 68.132 72.634 1.00 34.95 121 HIS A C 1
ATOM 913 O O . HIS A 1 121 ? 33.598 68.361 71.465 1.00 33.36 121 HIS A O 1
ATOM 920 N N . TYR A 1 122 ? 33.814 66.923 73.185 1.00 28.43 122 TYR A N 1
ATOM 921 C CA . TYR A 1 122 ? 33.324 65.770 72.431 1.00 29.69 122 TYR A CA 1
ATOM 922 C C . TYR A 1 122 ? 31.916 66.006 71.893 1.00 34.83 122 TYR A C 1
ATOM 923 O O . TYR A 1 122 ? 31.618 65.665 70.748 1.00 37.68 122 TYR A O 1
ATOM 932 N N . LYS A 1 123 ? 31.056 66.590 72.724 1.00 30.36 123 LYS A N 1
ATOM 933 C CA . LYS A 1 123 ? 29.671 66.860 72.339 1.00 35.14 123 LYS A CA 1
ATOM 934 C C . LYS A 1 123 ? 29.578 67.844 71.176 1.00 35.45 123 LYS A C 1
ATOM 935 O O . LYS A 1 123 ? 28.716 67.707 70.308 1.00 37.99 123 LYS A O 1
ATOM 941 N N . HIS A 1 124 ? 30.461 68.836 71.163 1.00 34.88 124 HIS A N 1
ATOM 942 C CA . HIS A 1 124 ? 30.522 69.773 70.048 1.00 37.31 124 HIS A CA 1
ATOM 943 C C . HIS A 1 124 ? 31.046 69.077 68.796 1.00 38.67 124 HIS A C 1
ATOM 944 O O . HIS A 1 124 ? 30.602 69.360 67.686 1.00 39.75 124 HIS A O 1
ATOM 951 N N . ALA A 1 125 ? 31.991 68.161 68.985 1.00 37.84 125 ALA A N 1
ATOM 952 C CA . ALA A 1 125 ? 32.539 67.395 67.873 1.00 41.69 125 ALA A CA 1
ATOM 953 C C . ALA A 1 125 ? 31.481 66.470 67.279 1.00 40.82 125 ALA A C 1
ATOM 954 O O . ALA A 1 125 ? 31.414 66.289 66.062 1.00 36.48 125 ALA A O 1
ATOM 956 N N . GLU A 1 126 ? 30.652 65.900 68.149 1.00 33.04 126 GLU A N 1
ATOM 957 C CA . GLU A 1 126 ? 29.620 64.948 67.744 1.00 35.98 126 GLU A CA 1
ATOM 958 C C . GLU A 1 126 ? 28.604 65.577 66.795 1.00 41.61 126 GLU A C 1
ATOM 959 O O . GLU A 1 126 ? 28.021 64.892 65.951 1.00 37.98 126 GLU A O 1
ATOM 965 N N . GLU A 1 127 ? 28.400 66.883 66.936 1.00 35.36 127 GLU A N 1
ATOM 966 C CA . GLU A 1 127 ? 27.497 67.626 66.066 1.00 39.33 127 GLU A CA 1
ATOM 967 C C . GLU A 1 127 ? 27.990 67.641 64.620 1.00 44.15 127 GLU A C 1
ATOM 968 O O . GLU A 1 127 ? 27.204 67.830 63.689 1.00 43.96 127 GLU A O 1
ATOM 974 N N . LYS A 1 128 ? 29.293 67.449 64.440 1.00 36.28 128 LYS A N 1
ATOM 975 C CA . LYS A 1 128 ? 29.906 67.524 63.117 1.00 42.14 128 LYS A CA 1
ATOM 976 C C . LYS A 1 128 ? 30.356 66.148 62.640 1.00 47.39 128 LYS A C 1
ATOM 977 O O . LYS A 1 128 ? 31.218 66.034 61.769 1.00 49.87 128 LYS A O 1
ATOM 983 N N . LEU A 1 129 ? 29.759 65.106 63.210 1.00 47.49 129 LEU A N 1
ATOM 984 C CA . LEU A 1 129 ? 30.161 63.731 62.930 1.00 44.91 129 LEU A CA 1
ATOM 985 C C . LEU A 1 129 ? 29.756 63.284 61.523 1.00 50.96 129 LEU A C 1
ATOM 986 O O . LEU A 1 129 ? 30.131 62.201 61.074 1.00 62.39 129 LEU A O 1
ATOM 991 N N . GLU A 1 130 ? 28.996 64.126 60.830 1.00 47.37 130 GLU A N 1
ATOM 992 C CA . GLU A 1 130 ? 28.547 63.825 59.475 1.00 57.77 130 GLU A CA 1
ATOM 993 C C . GLU A 1 130 ? 29.693 63.914 58.471 1.00 58.69 130 GLU A C 1
ATOM 994 O O . GLU A 1 130 ? 29.622 63.349 57.379 1.00 52.01 130 GLU A O 1
ATOM 1000 N N . TYR A 1 131 ? 30.750 64.628 58.846 1.00 55.25 131 TYR A N 1
ATOM 1001 C CA . TYR A 1 131 ? 31.911 64.789 57.979 1.00 50.30 131 TYR A CA 1
ATOM 1002 C C . TYR A 1 131 ? 32.836 63.578 58.053 1.00 54.09 131 TYR A C 1
ATOM 1003 O O . TYR A 1 131 ? 33.820 63.491 57.319 1.00 55.16 131 TYR A O 1
ATOM 1012 N N . VAL A 1 132 ? 32.511 62.646 58.944 1.00 48.63 132 VAL A N 1
ATOM 1013 C CA . VAL A 1 132 ? 33.270 61.409 59.069 1.00 38.04 132 VAL A CA 1
ATOM 1014 C C . VAL A 1 132 ? 32.644 60.314 58.212 1.00 41.06 132 VAL A C 1
ATOM 1015 O O . VAL A 1 132 ? 31.536 59.855 58.488 1.00 50.01 132 VAL A O 1
ATOM 1019 N N . GLU A 1 133 ? 33.359 59.899 57.171 1.00 34.40 133 GLU A N 1
ATOM 1020 C CA . GLU A 1 133 ? 32.861 58.879 56.255 1.00 45.51 133 GLU A CA 1
ATOM 1021 C C . GLU A 1 133 ? 33.317 57.481 56.664 1.00 46.83 133 GLU A C 1
ATOM 1022 O O . GLU A 1 133 ? 32.670 56.487 56.336 1.00 54.27 133 GLU A O 1
ATOM 1028 N N . ASP A 1 134 ? 34.434 57.414 57.380 1.00 36.95 134 ASP A N 1
ATOM 1029 C CA . ASP A 1 134 ? 34.994 56.143 57.823 1.00 34.11 134 ASP A CA 1
ATOM 1030 C C . ASP A 1 134 ? 34.276 55.673 59.087 1.00 41.70 134 ASP A C 1
ATOM 1031 O O . ASP A 1 134 ? 34.356 56.320 60.131 1.00 35.31 134 ASP A O 1
ATOM 1036 N N . GLU A 1 135 ? 33.580 54.544 58.990 1.00 37.96 135 GLU A N 1
ATOM 1037 C CA . GLU A 1 135 ? 32.809 54.031 60.118 1.00 41.60 135 GLU A CA 1
ATOM 1038 C C . GLU A 1 135 ? 33.707 53.586 61.271 1.00 31.74 135 GLU A C 1
ATOM 1039 O O . GLU A 1 135 ? 33.339 53.716 62.439 1.00 34.02 135 GLU A O 1
ATOM 1045 N N . ILE A 1 136 ? 34.882 53.063 60.937 1.00 34.79 136 ILE A N 1
ATOM 1046 C CA . ILE A 1 136 ? 35.868 52.679 61.943 1.00 35.21 136 ILE A CA 1
ATOM 1047 C C . ILE A 1 136 ? 36.350 53.917 62.689 1.00 35.69 136 ILE A C 1
ATOM 1048 O O . ILE A 1 136 ? 36.573 53.884 63.900 1.00 30.76 136 ILE A O 1
ATOM 1053 N N . GLU A 1 137 ? 36.501 55.012 61.952 1.00 34.51 137 GLU A N 1
ATOM 1054 C CA . GLU A 1 137 ? 36.891 56.286 62.540 1.00 32.05 137 GLU A CA 1
ATOM 1055 C C . GLU A 1 137 ? 35.821 56.764 63.514 1.00 29.75 137 GLU A C 1
ATOM 1056 O O . GLU A 1 137 ? 36.129 57.312 64.572 1.00 28.99 137 GLU A O 1
ATOM 1062 N N . LYS A 1 138 ? 34.559 56.545 63.156 1.00 29.41 138 LYS A N 1
ATOM 1063 C CA . LYS A 1 138 ? 33.456 56.908 64.035 1.00 34.35 138 LYS A CA 1
ATOM 1064 C C . LYS A 1 138 ? 33.471 56.056 65.301 1.00 31.25 138 LYS A C 1
ATOM 1065 O O . LYS A 1 138 ? 33.154 56.539 66.387 1.00 28.45 138 LYS A O 1
ATOM 1071 N N . ALA A 1 139 ? 33.844 54.788 65.152 1.00 29.87 139 ALA A N 1
ATOM 1072 C CA . ALA A 1 139 ? 33.914 53.869 66.286 1.00 28.07 139 ALA A CA 1
ATOM 1073 C C . ALA A 1 139 ? 34.905 54.352 67.337 1.00 23.01 139 ALA A C 1
ATOM 1074 O O . ALA A 1 139 ? 34.641 54.255 68.535 1.00 23.60 139 ALA A O 1
ATOM 1076 N N . GLU A 1 140 ? 36.045 54.871 66.887 1.00 25.89 140 GLU A N 1
ATOM 1077 C CA . GLU A 1 140 ? 37.040 55.416 67.805 1.00 25.66 140 GLU A CA 1
ATOM 1078 C C . GLU A 1 140 ? 36.454 56.577 68.597 1.00 27.30 140 GLU A C 1
ATOM 1079 O O . GLU A 1 140 ? 36.663 56.683 69.805 1.00 27.71 140 GLU A O 1
ATOM 1085 N N . PHE A 1 141 ? 35.722 57.444 67.903 1.00 27.03 141 PHE A N 1
ATOM 1086 C CA . PHE A 1 141 ? 35.090 58.595 68.533 1.00 28.74 141 PHE A CA 1
ATOM 1087 C C . PHE A 1 141 ? 34.102 58.152 69.606 1.00 24.09 141 PHE A C 1
ATOM 1088 O O . PHE A 1 141 ? 34.103 58.680 70.716 1.00 27.87 141 PHE A O 1
ATOM 1096 N N . LEU A 1 142 ? 33.261 57.181 69.263 1.00 24.01 142 LEU A N 1
ATOM 1097 C CA . LEU A 1 142 ? 32.268 56.660 70.196 1.00 25.39 142 LEU A CA 1
ATOM 1098 C C . LEU A 1 142 ? 32.932 56.058 71.434 1.00 28.76 142 LEU A C 1
ATOM 1099 O O . LEU A 1 142 ? 32.429 56.206 72.550 1.00 27.29 142 LEU A O 1
ATOM 1104 N N . PHE A 1 143 ? 34.067 55.390 71.239 1.00 26.52 143 PHE A N 1
ATOM 1105 C CA . PHE A 1 143 ? 34.817 54.843 72.366 1.00 24.50 143 PHE A CA 1
ATOM 1106 C C . PHE A 1 143 ? 35.319 55.935 73.306 1.00 23.55 143 PHE A C 1
ATOM 1107 O O . PHE A 1 143 ? 35.195 55.816 74.527 1.00 23.66 143 PHE A O 1
ATOM 1115 N N . LYS A 1 144 ? 35.908 56.983 72.733 1.00 22.05 144 LYS A N 1
ATOM 1116 C CA . LYS A 1 144 ? 36.476 58.070 73.527 1.00 26.87 144 LYS A CA 1
ATOM 1117 C C . LYS A 1 144 ? 35.398 58.762 74.348 1.00 27.06 144 LYS A C 1
ATOM 1118 O O . LYS A 1 144 ? 35.641 59.187 75.479 1.00 26.33 144 LYS A O 1
ATOM 1124 N N . VAL A 1 145 ? 34.205 58.869 73.773 1.00 22.03 145 VAL A N 1
ATOM 1125 C CA . VAL A 1 145 ? 33.061 59.408 74.497 1.00 24.89 145 VAL A CA 1
ATOM 1126 C C . VAL A 1 145 ? 32.685 58.473 75.644 1.00 23.17 145 VAL A C 1
ATOM 1127 O O . VAL A 1 145 ? 32.462 58.917 76.769 1.00 24.09 145 VAL A O 1
ATOM 1131 N N . ALA A 1 146 ? 32.625 57.177 75.351 1.00 24.68 146 ALA A N 1
ATOM 1132 C CA . ALA A 1 146 ? 32.325 56.172 76.367 1.00 26.30 146 ALA A CA 1
ATOM 1133 C C . ALA A 1 146 ? 33.376 56.191 77.468 1.00 24.88 146 ALA A C 1
ATOM 1134 O O . ALA A 1 146 ? 33.058 56.056 78.649 1.00 23.77 146 ALA A O 1
ATOM 1136 N N . GLU A 1 147 ? 34.629 56.366 77.063 1.00 22.35 147 GLU A N 1
ATOM 1137 C CA . GLU A 1 147 ? 35.754 56.368 77.985 1.00 20.17 147 GLU A CA 1
ATOM 1138 C C . GLU A 1 147 ? 35.627 57.472 79.029 1.00 22.32 147 GLU A C 1
ATOM 1139 O O . GLU A 1 147 ? 35.753 57.218 80.225 1.00 25.81 147 GLU A O 1
ATOM 1145 N N . VAL A 1 148 ? 35.373 58.697 78.576 1.00 22.04 148 VAL A N 1
ATOM 1146 C CA . VAL A 1 148 ? 35.289 59.829 79.493 1.00 26.55 148 VAL A CA 1
ATOM 1147 C C . VAL A 1 148 ? 34.056 59.752 80.401 1.00 31.22 148 VAL A C 1
ATOM 1148 O O . VAL A 1 148 ? 34.122 60.126 81.573 1.00 25.18 148 VAL A O 1
ATOM 1152 N N . TYR A 1 149 ? 32.944 59.247 79.870 1.00 28.32 149 TYR A N 1
ATOM 1153 C CA . TYR A 1 149 ? 31.732 59.061 80.669 1.00 26.74 149 TYR A CA 1
ATOM 1154 C C . TYR A 1 149 ? 31.966 58.074 81.813 1.00 26.06 149 TYR A C 1
ATOM 1155 O O . TYR A 1 149 ? 31.430 58.244 82.908 1.00 23.10 149 TYR A O 1
ATOM 1164 N N . TYR A 1 150 ? 32.764 57.043 81.553 1.00 21.91 150 TYR A N 1
ATOM 1165 C CA . TYR A 1 150 ? 33.075 56.053 82.577 1.00 28.24 150 TYR A CA 1
ATOM 1166 C C . TYR A 1 150 ? 33.823 56.684 83.750 1.00 30.07 150 TYR A C 1
ATOM 1167 O O . TYR A 1 150 ? 33.573 56.355 84.910 1.00 26.01 150 TYR A O 1
ATOM 1176 N N . HIS A 1 151 ? 34.727 57.607 83.443 1.00 25.86 151 HIS A N 1
ATOM 1177 C CA . HIS A 1 151 ? 35.547 58.234 84.473 1.00 32.32 151 HIS A CA 1
ATOM 1178 C C . HIS A 1 151 ? 34.776 59.176 85.399 1.00 28.14 151 HIS A C 1
ATOM 1179 O O . HIS A 1 151 ? 35.277 59.560 86.455 1.00 30.18 151 HIS A O 1
ATOM 1186 N N . ILE A 1 152 ? 33.557 59.539 85.014 1.00 24.04 152 ILE A N 1
ATOM 1187 C CA . ILE A 1 152 ? 32.694 60.305 85.906 1.00 27.77 152 ILE A CA 1
ATOM 1188 C C . ILE A 1 152 ? 31.480 59.482 86.320 1.00 23.85 152 ILE A C 1
ATOM 1189 O O . ILE A 1 152 ? 30.474 60.024 86.781 1.00 25.99 152 ILE A O 1
ATOM 1194 N N . LYS A 1 153 ? 31.592 58.168 86.145 1.00 24.97 153 LYS A N 1
ATOM 1195 C CA . LYS A 1 153 ? 30.571 57.219 86.584 1.00 31.40 153 LYS A CA 1
ATOM 1196 C C . LYS A 1 153 ? 29.189 57.455 85.981 1.00 29.28 153 LYS A C 1
ATOM 1197 O O . LYS A 1 153 ? 28.176 57.164 86.616 1.00 30.65 153 LYS A O 1
ATOM 1203 N N . GLN A 1 154 ? 29.145 57.986 84.763 1.00 35.41 154 GLN A N 1
ATOM 1204 C CA . GLN A 1 154 ? 27.888 58.049 84.027 1.00 36.93 154 GLN A CA 1
ATOM 1205 C C . GLN A 1 154 ? 27.727 56.747 83.258 1.00 33.15 154 GLN A C 1
ATOM 1206 O O . GLN A 1 154 ? 27.967 56.673 82.052 1.00 30.04 154 GLN A O 1
ATOM 1212 N N . THR A 1 155 ? 27.317 55.722 83.996 1.00 25.63 155 THR A N 1
ATOM 1213 C CA . THR A 1 155 ? 27.338 54.337 83.543 1.00 23.35 155 THR A CA 1
ATOM 1214 C C . THR A 1 155 ? 26.580 54.079 82.246 1.00 24.43 155 THR A C 1
ATOM 1215 O O . THR A 1 155 ? 27.096 53.429 81.339 1.00 28.42 155 THR A O 1
ATOM 1219 N N . TYR A 1 156 ? 25.356 54.579 82.153 1.00 24.76 156 TYR A N 1
ATOM 1220 C CA . TYR A 1 156 ? 24.522 54.218 81.015 1.00 38.22 156 TYR A CA 1
ATOM 1221 C C . TYR A 1 156 ? 24.783 55.021 79.739 1.00 32.53 156 TYR A C 1
ATOM 1222 O O . TYR A 1 156 ? 24.564 54.516 78.640 1.00 31.41 156 TYR A O 1
ATOM 1231 N N . PHE A 1 157 ? 25.275 56.248 79.876 1.00 27.66 157 PHE A N 1
ATOM 1232 C CA . PHE A 1 157 ? 25.786 56.961 78.710 1.00 26.53 157 PHE A CA 1
ATOM 1233 C C . PHE A 1 157 ? 27.035 56.247 78.209 1.00 28.58 157 PHE A C 1
ATOM 1234 O O . PHE A 1 157 ? 27.211 56.048 77.008 1.00 33.70 157 PHE A O 1
ATOM 1242 N N . SER A 1 158 ? 27.897 55.856 79.143 1.00 23.03 158 SER A N 1
ATOM 1243 C CA . SER A 1 158 ? 29.137 55.168 78.803 1.00 21.45 158 SER A CA 1
ATOM 1244 C C . SER A 1 158 ? 28.856 53.811 78.166 1.00 30.70 158 SER A C 1
ATOM 1245 O O . SER A 1 158 ? 29.477 53.447 77.169 1.00 27.54 158 SER A O 1
ATOM 1248 N N . MET A 1 159 ? 27.918 53.072 78.751 1.00 28.01 159 MET A N 1
ATOM 1249 C CA . MET A 1 159 ? 27.514 51.767 78.238 1.00 28.24 159 MET A CA 1
ATOM 1250 C C . MET A 1 159 ? 26.999 51.842 76.807 1.00 31.92 159 MET A C 1
ATOM 1251 O O . MET A 1 159 ? 27.352 51.014 75.968 1.00 35.95 159 MET A O 1
ATOM 1256 N N . ASN A 1 160 ? 26.155 52.831 76.539 1.00 27.49 160 ASN A N 1
ATOM 1257 C CA A ASN A 1 160 ? 25.565 52.980 75.216 0.52 29.11 160 ASN A CA 1
ATOM 1258 C CA B ASN A 1 160 ? 25.558 53.008 75.219 0.48 29.43 160 ASN A CA 1
ATOM 1259 C C . ASN A 1 160 ? 26.601 53.294 74.143 1.00 28.98 160 ASN A C 1
ATOM 1260 O O . ASN A 1 160 ? 26.605 52.670 73.082 1.00 33.01 160 ASN A O 1
ATOM 1269 N N . TYR A 1 161 ? 27.480 54.249 74.424 1.00 30.20 161 TYR A N 1
ATOM 1270 C CA . TYR A 1 161 ? 28.533 54.607 73.480 1.00 30.73 161 TYR A CA 1
ATOM 1271 C C . TYR A 1 161 ? 29.523 53.466 73.278 1.00 27.18 161 TYR A C 1
ATOM 1272 O O . TYR A 1 161 ? 29.946 53.198 72.155 1.00 30.00 161 TYR A O 1
ATOM 1281 N N . ALA A 1 162 ? 29.889 52.795 74.367 1.00 27.94 162 ALA A N 1
ATOM 1282 C CA . ALA A 1 162 ? 30.831 51.683 74.293 1.00 30.23 162 ALA A CA 1
ATOM 1283 C C . ALA A 1 162 ? 30.263 50.523 73.481 1.00 26.42 162 ALA A C 1
ATOM 1284 O O . ALA A 1 162 ? 30.984 49.881 72.718 1.00 29.48 162 ALA A O 1
ATOM 1286 N N . SER A 1 163 ? 28.969 50.265 73.645 1.00 25.63 163 SER A N 1
ATOM 1287 C CA . SER A 1 163 ? 28.298 49.202 72.903 1.00 32.83 163 SER A CA 1
ATOM 1288 C C . SER A 1 163 ? 28.245 49.509 71.408 1.00 38.05 163 SER A C 1
ATOM 1289 O O . SER A 1 163 ? 28.476 48.628 70.582 1.00 40.45 163 SER A O 1
ATOM 1292 N N . GLN A 1 164 ? 27.937 50.758 71.069 1.00 32.81 164 GLN A N 1
ATOM 1293 C CA . GLN A 1 164 ? 27.921 51.195 69.676 1.00 38.95 164 GLN A CA 1
ATOM 1294 C C . GLN A 1 164 ? 29.289 51.004 69.034 1.00 34.28 164 GLN A C 1
ATOM 1295 O O . GLN A 1 164 ? 29.393 50.530 67.903 1.00 29.94 164 GLN A O 1
ATOM 1301 N N . ALA A 1 165 ? 30.334 51.382 69.763 1.00 27.71 165 ALA A N 1
ATOM 1302 C CA . ALA A 1 165 ? 31.698 51.267 69.263 1.00 29.03 165 ALA A CA 1
ATOM 1303 C C . ALA A 1 165 ? 32.099 49.806 69.096 1.00 30.96 165 ALA A C 1
ATOM 1304 O O . ALA A 1 165 ? 32.653 49.423 68.066 1.00 29.16 165 ALA A O 1
ATOM 1306 N N . LEU A 1 166 ? 31.807 48.994 70.109 1.00 29.20 166 LEU A N 1
ATOM 1307 C CA . LEU A 1 166 ? 32.146 47.575 70.076 1.00 33.38 166 LEU A CA 1
ATOM 1308 C C . LEU A 1 166 ? 31.460 46.850 68.918 1.00 30.47 166 LEU A C 1
ATOM 1309 O O . LEU A 1 166 ? 32.056 45.981 68.279 1.00 36.12 166 LEU A O 1
ATOM 1314 N N . ASP A 1 167 ? 30.210 47.214 68.647 1.00 30.27 167 ASP A N 1
ATOM 1315 C CA . ASP A 1 167 ? 29.459 46.603 67.554 1.00 27.69 167 ASP A CA 1
ATOM 1316 C C . ASP A 1 167 ? 30.086 46.889 66.191 1.00 32.65 167 ASP A C 1
ATOM 1317 O O . ASP A 1 167 ? 30.010 46.064 65.282 1.00 36.10 167 ASP A O 1
ATOM 1322 N N . ILE A 1 168 ? 30.701 48.059 66.049 1.00 31.47 168 ILE A N 1
ATOM 1323 C CA . ILE A 1 168 ? 31.340 48.423 64.788 1.00 32.45 168 ILE A CA 1
ATOM 1324 C C . ILE A 1 168 ? 32.627 47.628 64.574 1.00 32.52 168 ILE A C 1
ATOM 1325 O O . ILE A 1 168 ? 32.864 47.103 63.487 1.00 34.69 168 ILE A O 1
ATOM 1330 N N . TYR A 1 169 ? 33.446 47.534 65.618 1.00 28.03 169 TYR A N 1
ATOM 1331 C CA . TYR A 1 169 ? 34.689 46.767 65.554 1.00 32.32 169 TYR A CA 1
ATOM 1332 C C . TYR A 1 169 ? 34.429 45.294 65.264 1.00 32.19 169 TYR A C 1
ATOM 1333 O O . TYR A 1 169 ? 35.161 44.663 64.501 1.00 38.45 169 TYR A O 1
ATOM 1342 N N . THR A 1 170 ? 33.379 44.754 65.873 1.00 28.93 170 THR A N 1
ATOM 1343 C CA . THR A 1 170 ? 33.005 43.363 65.663 1.00 34.14 170 THR A CA 1
ATOM 1344 C C . THR A 1 170 ? 32.512 43.154 64.235 1.00 37.88 170 THR A C 1
ATOM 1345 O O . THR A 1 170 ? 32.828 42.151 63.596 1.00 40.61 170 THR A O 1
ATOM 1349 N N . LYS A 1 171 ? 31.742 44.121 63.744 1.00 34.07 171 LYS A N 1
ATOM 1350 C CA . LYS A 1 171 ? 31.154 44.062 62.410 1.00 39.42 171 LYS A CA 1
ATOM 1351 C C . LYS A 1 171 ? 32.225 44.023 61.322 1.00 37.68 171 LYS A C 1
ATOM 1352 O O . LYS A 1 171 ? 32.074 43.335 60.314 1.00 43.84 171 LYS A O 1
ATOM 1358 N N . TYR A 1 172 ? 33.308 44.764 61.534 1.00 37.24 172 TYR A N 1
ATOM 1359 C CA . TYR A 1 172 ? 34.409 44.802 60.577 1.00 44.18 172 TYR A CA 1
ATOM 1360 C C . TYR A 1 172 ? 35.500 43.797 60.925 1.00 46.40 172 TYR A C 1
ATOM 1361 O O . TYR A 1 172 ? 36.492 43.677 60.205 1.00 47.14 172 TYR A O 1
ATOM 1370 N N . GLU A 1 173 ? 35.305 43.081 62.031 1.00 43.97 173 GLU A N 1
ATOM 1371 C CA . GLU A 1 173 ? 36.288 42.124 62.534 1.00 45.35 173 GLU A CA 1
ATOM 1372 C C . GLU A 1 173 ? 37.651 42.779 62.735 1.00 45.59 173 GLU A C 1
ATOM 1373 O O . GLU A 1 173 ? 38.690 42.173 62.472 1.00 43.27 173 GLU A O 1
ATOM 1379 N N . LEU A 1 174 ? 37.636 44.028 63.191 1.00 41.57 174 LEU A N 1
ATOM 1380 C CA . LEU A 1 174 ? 38.864 44.754 63.477 1.00 40.39 174 LEU A CA 1
ATOM 1381 C C . LEU A 1 174 ? 39.206 44.600 64.950 1.00 49.04 174 LEU A C 1
ATOM 1382 O O . LEU A 1 174 ? 38.666 45.306 65.802 1.00 50.53 174 LEU A O 1
ATOM 1387 N N . TYR A 1 175 ? 40.104 43.669 65.248 1.00 50.29 175 TYR A N 1
ATOM 1388 C CA . TYR A 1 175 ? 40.443 43.363 66.629 1.00 47.41 175 TYR A CA 1
ATOM 1389 C C . TYR A 1 175 ? 41.754 44.026 67.036 1.00 47.52 175 TYR A C 1
ATOM 1390 O O . TYR A 1 175 ? 42.770 43.358 67.227 1.00 54.95 175 TYR A O 1
ATOM 1399 N N . GLY A 1 176 ? 41.720 45.348 67.166 1.00 36.42 176 GLY A N 1
ATOM 1400 C CA . GLY A 1 176 ? 42.886 46.110 67.569 1.00 34.51 176 GLY A CA 1
ATOM 1401 C C . GLY A 1 176 ? 42.792 46.578 69.008 1.00 36.80 176 GLY A C 1
ATOM 1402 O O . GLY A 1 176 ? 42.025 46.029 69.801 1.00 37.69 176 GLY A O 1
ATOM 1403 N N . ARG A 1 177 ? 43.573 47.600 69.343 1.00 33.16 177 ARG A N 1
ATOM 1404 C CA . ARG A 1 177 ? 43.604 48.142 70.698 1.00 31.50 177 ARG A CA 1
ATOM 1405 C C . ARG A 1 177 ? 42.251 48.706 71.135 1.00 27.86 177 ARG A C 1
ATOM 1406 O O . ARG A 1 177 ? 41.826 48.508 72.273 1.00 27.45 177 ARG A O 1
ATOM 1414 N N . ARG A 1 178 ? 41.572 49.397 70.225 1.00 23.47 178 ARG A N 1
ATOM 1415 C CA . ARG A 1 178 ? 40.316 50.062 70.564 1.00 31.95 178 ARG A CA 1
ATOM 1416 C C . ARG A 1 178 ? 39.218 49.089 70.988 1.00 35.53 178 ARG A C 1
ATOM 1417 O O . ARG A 1 178 ? 38.446 49.384 71.901 1.00 31.12 178 ARG A O 1
ATOM 1425 N N . ARG A 1 179 ? 39.150 47.934 70.333 1.00 25.08 179 ARG A N 1
ATOM 1426 C CA . ARG A 1 179 ? 38.141 46.941 70.678 1.00 29.48 179 ARG A CA 1
ATOM 1427 C C . ARG A 1 179 ? 38.330 46.429 72.102 1.00 28.62 179 ARG A C 1
ATOM 1428 O O . ARG A 1 179 ? 37.366 46.311 72.857 1.00 24.01 179 ARG A O 1
ATOM 1436 N N . VAL A 1 180 ? 39.574 46.125 72.463 1.00 22.30 180 VAL A N 1
ATOM 1437 C CA . VAL A 1 180 ? 39.884 45.676 73.816 1.00 27.12 180 VAL A CA 1
ATOM 1438 C C . VAL A 1 180 ? 39.514 46.753 74.829 1.00 28.00 180 VAL A C 1
ATOM 1439 O O . VAL A 1 180 ? 38.930 46.459 75.872 1.00 25.58 180 VAL A O 1
ATOM 1443 N N . GLN A 1 181 ? 39.848 48.002 74.508 1.00 22.77 181 GLN A N 1
ATOM 1444 C CA . GLN A 1 181 ? 39.516 49.134 75.367 1.00 23.79 181 GLN A CA 1
ATOM 1445 C C . GLN A 1 181 ? 38.005 49.250 75.587 1.00 30.23 181 GLN A C 1
ATOM 1446 O O . GLN A 1 181 ? 37.551 49.579 76.685 1.00 24.35 181 GLN A O 1
ATOM 1452 N N . CYS A 1 182 ? 37.232 48.975 74.538 1.00 19.91 182 CYS A N 1
ATOM 1453 C CA . CYS A 1 182 ? 35.777 48.942 74.643 1.00 24.13 182 CYS A CA 1
ATOM 1454 C C . CYS A 1 182 ? 35.325 47.897 75.656 1.00 31.48 182 CYS A C 1
ATOM 1455 O O . CYS A 1 182 ? 34.420 48.146 76.454 1.00 27.68 182 CYS A O 1
ATOM 1458 N N . GLU A 1 183 ? 35.958 46.729 75.617 1.00 24.90 183 GLU A N 1
ATOM 1459 C CA . GLU A 1 183 ? 35.638 45.657 76.553 1.00 29.13 183 GLU A CA 1
ATOM 1460 C C . GLU A 1 183 ? 35.996 46.054 77.984 1.00 25.70 183 GLU A C 1
ATOM 1461 O O . GLU A 1 183 ? 35.282 45.707 78.925 1.00 26.88 183 GLU A O 1
ATOM 1467 N N . PHE A 1 184 ? 37.101 46.782 78.136 1.00 23.44 184 PHE A N 1
ATOM 1468 C CA . PHE A 1 184 ? 37.511 47.323 79.430 1.00 27.56 184 PHE A CA 1
ATOM 1469 C C . PHE A 1 184 ? 36.444 48.250 80.007 1.00 28.22 184 PHE A C 1
ATOM 1470 O O . PHE A 1 184 ? 36.112 48.171 81.190 1.00 22.69 184 PHE A O 1
ATOM 1478 N N . ILE A 1 185 ? 35.922 49.137 79.166 1.00 23.33 185 ILE A N 1
ATOM 1479 C CA . ILE A 1 185 ? 34.932 50.119 79.596 1.00 23.69 185 ILE A CA 1
ATOM 1480 C C . ILE A 1 185 ? 33.606 49.461 79.976 1.00 21.71 185 ILE A C 1
ATOM 1481 O O . ILE A 1 185 ? 33.017 49.788 81.007 1.00 24.52 185 ILE A O 1
ATOM 1486 N N . ILE A 1 186 ? 33.150 48.528 79.147 1.00 19.74 186 ILE A N 1
ATOM 1487 C CA . ILE A 1 186 ? 31.919 47.793 79.421 1.00 25.57 186 ILE A CA 1
ATOM 1488 C C . ILE A 1 186 ? 32.001 47.055 80.756 1.00 25.07 186 ILE A C 1
ATOM 1489 O O . ILE A 1 186 ? 31.079 47.120 81.567 1.00 24.97 186 ILE A O 1
ATOM 1494 N N . ALA A 1 187 ? 33.118 46.373 80.987 1.00 25.58 187 ALA A N 1
ATOM 1495 C CA . ALA A 1 187 ? 33.337 45.679 82.250 1.00 31.18 187 ALA A CA 1
ATOM 1496 C C . ALA A 1 187 ? 33.418 46.662 83.415 1.00 34.36 187 ALA A C 1
ATOM 1497 O O . ALA A 1 187 ? 32.867 46.411 84.487 1.00 30.34 187 ALA A O 1
ATOM 1499 N N . GLY A 1 188 ? 34.107 47.779 83.196 1.00 26.20 188 GLY A N 1
ATOM 1500 C CA . GLY A 1 188 ? 34.235 48.810 84.209 1.00 25.05 188 GLY A CA 1
ATOM 1501 C C . GLY A 1 188 ? 32.883 49.346 84.638 1.00 30.73 188 GLY A C 1
ATOM 1502 O O . GLY A 1 188 ? 32.640 49.578 85.825 1.00 24.44 188 GLY A O 1
ATOM 1503 N N . ASN A 1 189 ? 31.999 49.538 83.665 1.00 23.90 189 ASN A N 1
ATOM 1504 C CA . ASN A 1 189 ? 30.640 49.983 83.942 1.00 28.04 189 ASN A CA 1
ATOM 1505 C C . ASN A 1 189 ? 29.842 48.933 84.708 1.00 22.03 189 ASN A C 1
ATOM 1506 O O . ASN A 1 189 ? 29.083 49.263 85.618 1.00 23.69 189 ASN A O 1
ATOM 1511 N N . LEU A 1 190 ? 30.019 47.668 84.333 1.00 24.25 190 LEU A N 1
ATOM 1512 C CA . LEU A 1 190 ? 29.343 46.565 85.008 1.00 25.20 190 LEU A CA 1
ATOM 1513 C C . LEU A 1 190 ? 29.777 46.468 86.467 1.00 25.18 190 LEU A C 1
ATOM 1514 O O . LEU A 1 190 ? 28.962 46.208 87.353 1.00 28.25 190 LEU A O 1
ATOM 1519 N N . THR A 1 191 ? 31.065 46.684 86.708 1.00 22.82 191 THR A N 1
ATOM 1520 C CA . THR A 1 191 ? 31.605 46.689 88.061 1.00 29.93 191 THR A CA 1
ATOM 1521 C C . THR A 1 191 ? 30.981 47.809 88.890 1.00 28.53 191 THR A C 1
ATOM 1522 O O . THR A 1 191 ? 30.690 47.629 90.074 1.00 28.85 191 THR A O 1
ATOM 1526 N N . ASP A 1 192 ? 30.757 48.959 88.259 1.00 27.33 192 ASP A N 1
ATOM 1527 C CA . ASP A 1 192 ? 30.151 50.101 88.940 1.00 25.28 192 ASP A CA 1
ATOM 1528 C C . ASP A 1 192 ? 28.704 49.839 89.366 1.00 28.67 192 ASP A C 1
ATOM 1529 O O . ASP A 1 192 ? 28.188 50.506 90.261 1.00 29.87 192 ASP A O 1
ATOM 1534 N N . VAL A 1 193 ? 28.050 48.875 88.722 1.00 24.43 193 VAL A N 1
ATOM 1535 C CA . VAL A 1 193 ? 26.698 48.493 89.122 1.00 29.48 193 VAL A CA 1
ATOM 1536 C C . VAL A 1 193 ? 26.691 47.121 89.792 1.00 23.46 193 VAL A C 1
ATOM 1537 O O . VAL A 1 193 ? 25.650 46.470 89.891 1.00 28.66 193 VAL A O 1
ATOM 1541 N N . TYR A 1 194 ? 27.867 46.701 90.249 1.00 26.69 194 TYR A N 1
ATOM 1542 C CA . TYR A 1 194 ? 28.031 45.479 91.035 1.00 32.61 194 TYR A CA 1
ATOM 1543 C C . TYR A 1 194 ? 27.631 44.208 90.287 1.00 33.05 194 TYR A C 1
ATOM 1544 O O . TYR A 1 194 ? 27.213 43.223 90.895 1.00 33.22 194 TYR A O 1
ATOM 1553 N N . HIS A 1 195 ? 27.764 44.236 88.965 1.00 25.03 195 HIS A N 1
ATOM 1554 C CA . HIS A 1 195 ? 27.561 43.043 88.154 1.00 31.99 195 HIS A CA 1
ATOM 1555 C C . HIS A 1 195 ? 28.920 42.422 87.852 1.00 32.39 195 HIS A C 1
ATOM 1556 O O . HIS A 1 195 ? 29.365 42.398 86.704 1.00 28.54 195 HIS A O 1
ATOM 1563 N N . HIS A 1 196 ? 29.575 41.925 88.898 1.00 32.17 196 HIS A N 1
ATOM 1564 C CA . HIS A 1 196 ? 30.952 41.452 88.800 1.00 35.64 196 HIS A CA 1
ATOM 1565 C C . HIS A 1 196 ? 31.098 40.230 87.896 1.00 32.14 196 HIS A C 1
ATOM 1566 O O . HIS A 1 196 ? 32.101 40.085 87.198 1.00 38.66 196 HIS A O 1
ATOM 1573 N N . GLU A 1 197 ? 30.096 39.358 87.915 1.00 26.67 197 GLU A N 1
ATOM 1574 C CA . GLU A 1 197 ? 30.116 38.143 87.107 1.00 41.24 197 GLU A CA 1
ATOM 1575 C C . GLU A 1 197 ? 30.145 38.452 85.608 1.00 39.02 197 GLU A C 1
ATOM 1576 O O . GLU A 1 197 ? 30.873 37.813 84.850 1.00 29.92 197 GLU A O 1
ATOM 1582 N N . LYS A 1 198 ? 29.365 39.444 85.190 1.00 35.02 198 LYS A N 1
ATOM 1583 C CA . LYS A 1 198 ? 29.331 39.848 83.791 1.00 32.23 198 LYS A CA 1
ATOM 1584 C C . LYS A 1 198 ? 30.591 40.617 83.418 1.00 29.07 198 LYS A C 1
ATOM 1585 O O . LYS A 1 198 ? 31.099 40.487 82.305 1.00 32.01 198 LYS A O 1
ATOM 1591 N N . ALA A 1 199 ? 31.094 41.417 84.354 1.00 27.34 199 ALA A N 1
ATOM 1592 C CA . ALA A 1 199 ? 32.318 42.177 84.128 1.00 33.48 199 ALA A CA 1
ATOM 1593 C C . ALA A 1 199 ? 33.496 41.238 83.897 1.00 33.18 199 ALA A C 1
ATOM 1594 O O . ALA A 1 199 ? 34.302 41.453 82.993 1.00 33.61 199 ALA A O 1
ATOM 1596 N N . LEU A 1 200 ? 33.584 40.197 84.719 1.00 33.91 200 LEU A N 1
ATOM 1597 C CA . LEU A 1 200 ? 34.659 39.216 84.611 1.00 33.80 200 LEU A CA 1
ATOM 1598 C C . LEU A 1 200 ? 34.635 38.480 83.275 1.00 37.79 200 LEU A C 1
ATOM 1599 O O . LEU A 1 200 ? 35.684 38.162 82.719 1.00 37.15 200 LEU A O 1
ATOM 1604 N N . THR A 1 201 ? 33.436 38.211 82.769 1.00 35.81 201 THR A N 1
ATOM 1605 C CA . THR A 1 201 ? 33.283 37.558 81.474 1.00 37.12 201 THR A CA 1
ATOM 1606 C C . THR A 1 201 ? 33.875 38.429 80.370 1.00 30.30 201 THR A C 1
ATOM 1607 O O . THR A 1 201 ? 34.573 37.938 79.482 1.00 32.45 201 THR A O 1
ATOM 1611 N N . HIS A 1 202 ? 33.598 39.726 80.438 1.00 27.78 202 HIS A N 1
ATOM 1612 C CA . HIS A 1 202 ? 34.147 40.674 79.477 1.00 30.82 202 HIS A CA 1
ATOM 1613 C C . HIS A 1 202 ? 35.660 40.826 79.631 1.00 33.39 202 HIS A C 1
ATOM 1614 O O . HIS A 1 202 ? 36.382 40.946 78.642 1.00 29.80 202 HIS A O 1
ATOM 1621 N N . LEU A 1 203 ? 36.136 40.815 80.872 1.00 26.55 203 LEU A N 1
ATOM 1622 C CA . LEU A 1 203 ? 37.558 41.018 81.141 1.00 28.99 203 LEU A CA 1
ATOM 1623 C C . LEU A 1 203 ? 38.412 39.821 80.734 1.00 28.01 203 LEU A C 1
ATOM 1624 O O . LEU A 1 203 ? 39.550 39.981 80.297 1.00 33.37 203 LEU A O 1
ATOM 1629 N N . CYS A 1 204 ? 37.863 38.622 80.888 1.00 30.20 204 CYS A N 1
ATOM 1630 C CA . CYS A 1 204 ? 38.579 37.415 80.497 1.00 28.31 204 CYS A CA 1
ATOM 1631 C C . CYS A 1 204 ? 38.675 37.316 78.975 1.00 30.20 204 CYS A C 1
ATOM 1632 O O . CYS A 1 204 ? 39.649 36.791 78.435 1.00 37.05 204 CYS A O 1
ATOM 1635 N N . SER A 1 205 ? 37.661 37.830 78.292 1.00 30.25 205 SER A N 1
ATOM 1636 C CA . SER A 1 205 ? 37.694 37.938 76.841 1.00 36.31 205 SER A CA 1
ATOM 1637 C C . SER A 1 205 ? 38.696 39.012 76.423 1.00 38.57 205 SER A C 1
ATOM 1638 O O . SER A 1 205 ? 39.476 38.819 75.492 1.00 34.77 205 SER A O 1
ATOM 1641 N N . ALA A 1 206 ? 38.671 40.140 77.127 1.00 31.44 206 ALA A N 1
ATOM 1642 C CA . ALA A 1 206 ? 39.560 41.259 76.827 1.00 31.34 206 ALA A CA 1
ATOM 1643 C C . ALA A 1 206 ? 41.026 40.908 77.069 1.00 35.54 206 ALA A C 1
ATOM 1644 O O . ALA A 1 206 ? 41.905 41.338 76.322 1.00 31.51 206 ALA A O 1
ATOM 1646 N N . LEU A 1 207 ? 41.281 40.132 78.118 1.00 35.23 207 LEU A N 1
ATOM 1647 C CA . LEU A 1 207 ? 42.634 39.697 78.442 1.00 32.54 207 LEU A CA 1
ATOM 1648 C C . LEU A 1 207 ? 43.224 38.852 77.318 1.00 31.36 207 LEU A C 1
ATOM 1649 O O . LEU A 1 207 ? 44.376 39.042 76.930 1.00 30.44 207 LEU A O 1
ATOM 1654 N N . GLU A 1 208 ? 42.431 37.923 76.796 1.00 29.68 208 GLU A N 1
ATOM 1655 C CA . GLU A 1 208 ? 42.884 37.079 75.696 1.00 34.58 208 GLU A CA 1
ATOM 1656 C C . GLU A 1 208 ? 43.093 37.897 74.425 1.00 32.88 208 GLU A C 1
ATOM 1657 O O . GLU A 1 208 ? 44.033 37.658 73.670 1.00 34.93 208 GLU A O 1
ATOM 1663 N N . HIS A 1 209 ? 42.213 38.865 74.196 1.00 25.78 209 HIS A N 1
ATOM 1664 C CA . HIS A 1 209 ? 42.341 39.749 73.046 1.00 38.47 209 HIS A CA 1
ATOM 1665 C C . HIS A 1 209 ? 43.589 40.619 73.168 1.00 35.42 209 HIS A C 1
ATOM 1666 O O . HIS A 1 209 ? 44.239 40.933 72.172 1.00 38.57 209 HIS A O 1
ATOM 1673 N N . ALA A 1 210 ? 43.922 40.997 74.398 1.00 24.22 210 ALA A N 1
ATOM 1674 C CA . ALA A 1 210 ? 45.126 41.776 74.660 1.00 31.99 210 ALA A CA 1
ATOM 1675 C C . ALA A 1 210 ? 46.373 40.945 74.376 1.00 30.45 210 ALA A C 1
ATOM 1676 O O . ALA A 1 210 ? 47.326 41.430 73.768 1.00 32.30 210 ALA A O 1
ATOM 1678 N N . ARG A 1 211 ? 46.357 39.689 74.816 1.00 28.08 211 ARG A N 1
ATOM 1679 C CA . ARG A 1 211 ? 47.469 38.776 74.569 1.00 36.59 211 ARG A CA 1
ATOM 1680 C C . ARG A 1 211 ? 47.698 38.565 73.076 1.00 37.09 211 ARG A C 1
ATOM 1681 O O . ARG A 1 211 ? 48.834 38.398 72.632 1.00 40.39 211 ARG A O 1
ATOM 1689 N N . GLN A 1 212 ? 46.613 38.568 72.309 1.00 40.67 212 GLN A N 1
ATOM 1690 C CA . GLN A 1 212 ? 46.693 38.386 70.863 1.00 46.67 212 GLN A CA 1
ATOM 1691 C C . GLN A 1 212 ? 47.313 39.604 70.185 1.00 41.21 212 GLN A C 1
ATOM 1692 O O . GLN A 1 212 ? 47.947 39.485 69.138 1.00 43.09 212 GLN A O 1
ATOM 1698 N N . LEU A 1 213 ? 47.124 40.774 70.789 1.00 36.20 213 LEU A N 1
ATOM 1699 C CA . LEU A 1 213 ? 47.718 42.007 70.282 1.00 42.85 213 LEU A CA 1
ATOM 1700 C C . LEU A 1 213 ? 49.218 42.037 70.540 1.00 44.62 213 LEU A C 1
ATOM 1701 O O . LEU A 1 213 ? 49.957 42.762 69.871 1.00 42.41 213 LEU A O 1
ATOM 1706 N N . GLU A 1 214 ? 49.652 41.250 71.521 1.00 37.44 214 GLU A N 1
ATOM 1707 C CA . GLU A 1 214 ? 51.054 41.189 71.927 1.00 40.68 214 GLU A CA 1
ATOM 1708 C C . GLU A 1 214 ? 51.591 42.566 72.315 1.00 39.59 214 GLU A C 1
ATOM 1709 O O . GLU A 1 214 ? 52.758 42.882 72.082 1.00 42.78 214 GLU A O 1
ATOM 1715 N N . GLU A 1 215 ? 50.721 43.380 72.903 1.00 35.92 215 GLU A N 1
ATOM 1716 C CA . GLU A 1 215 ? 51.104 44.692 73.407 1.00 46.56 215 GLU A CA 1
ATOM 1717 C C . GLU A 1 215 ? 51.127 44.658 74.930 1.00 41.86 215 GLU A C 1
ATOM 1718 O O . GLU A 1 215 ? 50.098 44.426 75.567 1.00 40.68 215 GLU A O 1
ATOM 1724 N N . ALA A 1 216 ? 52.304 44.889 75.503 1.00 35.34 216 ALA A N 1
ATOM 1725 C CA . ALA A 1 216 ? 52.495 44.818 76.950 1.00 35.16 216 ALA A CA 1
ATOM 1726 C C . ALA A 1 216 ? 51.564 45.756 77.717 1.00 33.17 216 ALA A C 1
ATOM 1727 O O . ALA A 1 216 ? 51.076 45.412 78.794 1.00 35.63 216 ALA A O 1
ATOM 1729 N N . TYR A 1 217 ? 51.327 46.938 77.156 1.00 27.27 217 TYR A N 1
ATOM 1730 C CA . TYR A 1 217 ? 50.466 47.930 77.788 1.00 30.58 217 TYR A CA 1
ATOM 1731 C C . TYR A 1 217 ? 49.059 47.384 78.009 1.00 29.98 217 TYR A C 1
ATOM 1732 O O . TYR A 1 217 ? 48.507 47.488 79.105 1.00 30.83 217 TYR A O 1
ATOM 1741 N N . MET A 1 218 ? 48.487 46.797 76.963 1.00 30.71 218 MET A N 1
ATOM 1742 C CA . MET A 1 218 ? 47.122 46.288 77.020 1.00 29.09 218 MET A CA 1
ATOM 1743 C C . MET A 1 218 ? 47.002 45.034 77.883 1.00 26.84 218 MET A C 1
ATOM 1744 O O . MET A 1 218 ? 45.988 44.828 78.549 1.00 27.79 218 MET A O 1
ATOM 1749 N N . ILE A 1 219 ? 48.035 44.199 77.868 1.00 25.38 219 ILE A N 1
ATOM 1750 C CA . ILE A 1 219 ? 48.044 43.001 78.697 1.00 33.71 219 ILE A CA 1
ATOM 1751 C C . ILE A 1 219 ? 48.096 43.385 80.175 1.00 35.26 219 ILE A C 1
ATOM 1752 O O . ILE A 1 219 ? 47.370 42.826 80.998 1.00 31.42 219 ILE A O 1
ATOM 1757 N N . ALA A 1 220 ? 48.946 44.355 80.497 1.00 26.93 220 ALA A N 1
ATOM 1758 C CA . ALA A 1 220 ? 49.062 44.856 81.860 1.00 29.07 220 ALA A CA 1
ATOM 1759 C C . ALA A 1 220 ? 47.765 45.519 82.312 1.00 28.39 220 ALA A C 1
ATOM 1760 O O . ALA A 1 220 ? 47.335 45.336 83.448 1.00 28.02 220 ALA A O 1
ATOM 1762 N N . ALA A 1 221 ? 47.147 46.287 81.418 1.00 25.20 221 ALA A N 1
ATOM 1763 C CA . ALA A 1 221 ? 45.887 46.956 81.726 1.00 31.09 221 ALA A CA 1
ATOM 1764 C C . ALA A 1 221 ? 44.770 45.941 81.946 1.00 28.78 221 ALA A C 1
ATOM 1765 O O . ALA A 1 221 ? 43.912 46.129 82.807 1.00 30.26 221 ALA A O 1
ATOM 1767 N N . ALA A 1 222 ? 44.787 44.869 81.158 1.00 24.03 222 ALA A N 1
ATOM 1768 C CA . ALA A 1 222 ? 43.828 43.783 81.318 1.00 24.45 222 ALA A CA 1
ATOM 1769 C C . ALA A 1 222 ? 43.986 43.137 82.688 1.00 25.69 222 ALA A C 1
ATOM 1770 O O . ALA A 1 222 ? 43.002 42.875 83.379 1.00 26.33 222 ALA A O 1
ATOM 1772 N N . TYR A 1 223 ? 45.234 42.887 83.071 1.00 24.08 223 TYR A N 1
ATOM 1773 C CA . TYR A 1 223 ? 45.548 42.323 84.378 1.00 29.34 223 TYR A CA 1
ATOM 1774 C C . TYR A 1 223 ? 45.079 43.227 85.511 1.00 30.60 223 TYR A C 1
ATOM 1775 O O . TYR A 1 223 ? 44.538 42.750 86.509 1.00 29.87 223 TYR A O 1
ATOM 1784 N N . TYR A 1 224 ? 45.294 44.530 85.357 1.00 23.85 224 TYR A N 1
ATOM 1785 C CA . TYR A 1 224 ? 44.876 45.482 86.377 1.00 23.79 224 TYR A CA 1
ATOM 1786 C C . TYR A 1 224 ? 43.361 45.490 86.514 1.00 22.31 224 TYR A C 1
ATOM 1787 O O . TYR A 1 224 ? 42.827 45.516 87.623 1.00 29.01 224 TYR A O 1
ATOM 1796 N N . ASN A 1 225 ? 42.673 45.477 85.378 1.00 18.78 225 ASN A N 1
ATOM 1797 C CA . ASN A 1 225 ? 41.218 45.529 85.375 1.00 26.78 225 ASN A CA 1
ATOM 1798 C C . ASN A 1 225 ? 40.583 44.290 85.998 1.00 29.94 225 ASN A C 1
ATOM 1799 O O . ASN A 1 225 ? 39.551 44.385 86.661 1.00 29.73 225 ASN A O 1
ATOM 1804 N N . VAL A 1 226 ? 41.210 43.133 85.795 1.00 25.39 226 VAL A N 1
ATOM 1805 C CA . VAL A 1 226 ? 40.764 41.908 86.449 1.00 31.01 226 VAL A CA 1
ATOM 1806 C C . VAL A 1 226 ? 40.914 42.049 87.963 1.00 28.51 226 VAL A C 1
ATOM 1807 O O . VAL A 1 226 ? 40.009 41.704 88.722 1.00 30.59 226 VAL A O 1
ATOM 1811 N N . GLY A 1 227 ? 42.058 42.570 88.395 1.00 28.22 227 GLY A N 1
ATOM 1812 C CA . GLY A 1 227 ? 42.293 42.821 89.806 1.00 32.56 227 GLY A CA 1
ATOM 1813 C C . GLY A 1 227 ? 41.327 43.854 90.358 1.00 24.60 227 GLY A C 1
ATOM 1814 O O . GLY A 1 227 ? 40.852 43.733 91.484 1.00 30.44 227 GLY A O 1
ATOM 1815 N N . HIS A 1 228 ? 41.038 44.870 89.551 1.00 22.30 228 HIS A N 1
ATOM 1816 C CA . HIS A 1 228 ? 40.092 45.917 89.919 1.00 24.59 228 HIS A CA 1
ATOM 1817 C C . HIS A 1 228 ? 38.701 45.336 90.162 1.00 31.84 228 HIS A C 1
ATOM 1818 O O . HIS A 1 228 ? 38.028 45.693 91.130 1.00 35.64 228 HIS A O 1
ATOM 1825 N N . CYS A 1 229 ? 38.282 44.434 89.281 1.00 26.87 229 CYS A N 1
ATOM 1826 C CA . CYS A 1 229 ? 36.974 43.794 89.394 1.00 30.40 229 CYS A CA 1
ATOM 1827 C C . CYS A 1 229 ? 36.897 42.866 90.606 1.00 32.80 229 CYS A C 1
ATOM 1828 O O . CYS A 1 229 ? 35.928 42.903 91.367 1.00 31.58 229 CYS A O 1
ATOM 1831 N N . LYS A 1 230 ? 37.920 42.034 90.779 1.00 32.25 230 LYS A N 1
ATOM 1832 C CA . LYS A 1 230 ? 37.960 41.101 91.900 1.00 32.40 230 LYS A CA 1
ATOM 1833 C C . LYS A 1 230 ? 38.046 41.832 93.238 1.00 31.91 230 LYS A C 1
ATOM 1834 O O . LYS A 1 230 ? 37.493 41.377 94.239 1.00 30.58 230 LYS A O 1
ATOM 1840 N N . TYR A 1 231 ? 38.737 42.967 93.243 1.00 28.89 231 TYR A N 1
ATOM 1841 C CA . TYR A 1 231 ? 38.834 43.802 94.435 1.00 33.40 231 TYR A CA 1
ATOM 1842 C C . TYR A 1 231 ? 37.464 44.346 94.827 1.00 33.65 231 TYR A C 1
ATOM 1843 O O . TYR A 1 231 ? 37.112 44.378 96.006 1.00 30.97 231 TYR A O 1
ATOM 1852 N N . SER A 1 232 ? 36.694 44.769 93.830 1.00 33.21 232 SER A N 1
ATOM 1853 C CA . SER A 1 232 ? 35.338 45.249 94.064 1.00 30.23 232 SER A CA 1
ATOM 1854 C C . SER A 1 232 ? 34.444 44.110 94.537 1.00 30.96 232 SER A C 1
ATOM 1855 O O . SER A 1 232 ? 33.511 44.316 95.313 1.00 34.07 232 SER A O 1
ATOM 1858 N N . LEU A 1 233 ? 34.738 42.907 94.058 1.00 37.76 233 LEU A N 1
ATOM 1859 C CA . LEU A 1 233 ? 33.975 41.721 94.421 1.00 37.50 233 LEU A CA 1
ATOM 1860 C C . LEU A 1 233 ? 34.238 41.327 95.871 1.00 43.48 233 LEU A C 1
ATOM 1861 O O . LEU A 1 233 ? 33.357 40.807 96.555 1.00 47.26 233 LEU A O 1
ATOM 1866 N N . GLY A 1 234 ? 35.456 41.583 96.337 1.00 37.36 234 GLY A N 1
ATOM 1867 C CA . GLY A 1 234 ? 35.829 41.254 97.700 1.00 37.99 234 GLY A CA 1
ATOM 1868 C C . GLY A 1 234 ? 36.903 40.186 97.783 1.00 43.60 234 GLY A C 1
ATOM 1869 O O . GLY A 1 234 ? 37.376 39.860 98.872 1.00 45.30 234 GLY A O 1
ATOM 1870 N N . ASP A 1 235 ? 37.287 39.636 96.635 1.00 40.70 235 ASP A N 1
ATOM 1871 C CA . ASP A 1 235 ? 38.347 38.633 96.593 1.00 54.89 235 ASP A CA 1
ATOM 1872 C C . ASP A 1 235 ? 39.713 39.309 96.568 1.00 49.08 235 ASP A C 1
ATOM 1873 O O . ASP A 1 235 ? 40.292 39.523 95.503 1.00 40.82 235 ASP A O 1
ATOM 1878 N N . 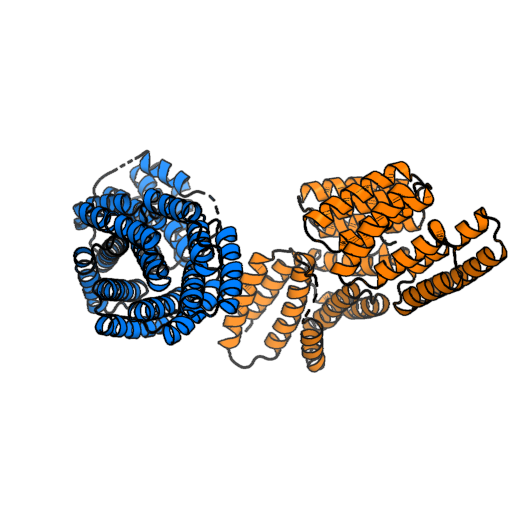TYR A 1 236 ? 40.221 39.642 97.750 1.00 41.97 236 TYR A N 1
ATOM 1879 C CA . TYR A 1 236 ? 41.464 40.398 97.866 1.00 47.17 236 TYR A CA 1
ATOM 1880 C C . TYR A 1 236 ? 42.692 39.572 97.494 1.00 46.50 236 TYR A C 1
ATOM 1881 O O . TYR A 1 236 ? 43.649 40.096 96.924 1.00 45.51 236 TYR A O 1
ATOM 1890 N N . LYS A 1 237 ? 42.658 38.282 97.819 1.00 43.68 237 LYS A N 1
ATOM 1891 C CA . LYS A 1 237 ? 43.781 37.388 97.547 1.00 54.03 237 LYS A CA 1
ATOM 1892 C C . LYS A 1 237 ? 44.080 37.275 96.056 1.00 49.99 237 LYS A C 1
ATOM 1893 O O . LYS A 1 237 ? 45.231 37.396 95.637 1.00 53.10 237 LYS A O 1
ATOM 1899 N N . GLU A 1 238 ? 43.043 37.039 95.259 1.00 50.82 238 GLU A N 1
ATOM 1900 C CA . GLU A 1 238 ? 43.209 36.944 93.814 1.00 52.09 238 GLU A CA 1
ATOM 1901 C C . GLU A 1 238 ? 43.596 38.290 93.217 1.00 45.10 238 GLU A C 1
ATOM 1902 O O . GLU A 1 238 ? 44.459 38.366 92.344 1.00 42.81 238 GLU A O 1
ATOM 1908 N N . ALA A 1 239 ? 42.950 39.349 93.694 1.00 39.78 239 ALA A N 1
ATOM 1909 C CA . ALA A 1 239 ? 43.188 40.689 93.173 1.00 37.09 239 ALA A CA 1
ATOM 1910 C C . ALA A 1 239 ? 44.619 41.163 93.430 1.00 34.73 239 ALA A C 1
ATOM 1911 O O . ALA A 1 239 ? 45.165 41.946 92.653 1.00 40.18 239 ALA A O 1
ATOM 1913 N N . GLU A 1 240 ? 45.217 40.686 94.519 1.00 35.09 240 GLU A N 1
ATOM 1914 C CA . GLU A 1 240 ? 46.599 41.025 94.849 1.00 37.32 240 GLU A CA 1
ATOM 1915 C C . GLU A 1 240 ? 47.558 40.583 93.747 1.00 36.91 240 GLU A C 1
ATOM 1916 O O . GLU A 1 240 ? 48.387 41.366 93.283 1.00 40.31 240 GLU A O 1
ATOM 1922 N N . GLY A 1 241 ? 47.435 39.326 93.331 1.00 38.24 241 GLY A N 1
ATOM 1923 C CA . GLY A 1 241 ? 48.281 38.776 92.287 1.00 41.28 241 GLY A CA 1
ATOM 1924 C C . GLY A 1 241 ? 48.152 39.501 90.960 1.00 34.65 241 GLY A C 1
ATOM 1925 O O . GLY A 1 241 ? 49.137 39.679 90.243 1.00 37.96 241 GLY A O 1
ATOM 1926 N N . TYR A 1 242 ? 46.937 39.925 90.629 1.00 32.45 242 TYR A N 1
ATOM 1927 C CA . TYR A 1 242 ? 46.703 40.633 89.374 1.00 32.50 242 TYR A CA 1
ATOM 1928 C C . TYR A 1 242 ? 47.290 42.042 89.388 1.00 36.75 242 TYR A C 1
ATOM 1929 O O . TYR A 1 242 ? 47.837 42.501 88.385 1.00 34.54 242 TYR A O 1
ATOM 1938 N N . PHE A 1 243 ? 47.176 42.720 90.525 1.00 37.40 243 PHE A N 1
ATOM 1939 C CA . PHE A 1 243 ? 47.776 44.040 90.684 1.00 37.03 243 PHE A CA 1
ATOM 1940 C C . PHE A 1 243 ? 49.299 43.952 90.620 1.00 32.57 243 PHE A C 1
ATOM 1941 O O . PHE A 1 243 ? 49.951 44.803 90.016 1.00 32.40 243 PHE A O 1
ATOM 1949 N N . LYS A 1 244 ? 49.856 42.915 91.242 1.00 35.89 244 LYS A N 1
ATOM 1950 C CA . LYS A 1 244 ? 51.300 42.691 91.232 1.00 44.43 244 LYS A CA 1
ATOM 1951 C C . LYS A 1 244 ? 51.824 42.508 89.814 1.00 41.97 244 LYS A C 1
ATOM 1952 O O . LYS A 1 244 ? 52.819 43.121 89.426 1.00 43.31 244 LYS A O 1
ATOM 1958 N N . THR A 1 245 ? 51.149 41.658 89.048 1.00 33.05 245 THR A N 1
ATOM 1959 C CA . THR A 1 245 ? 51.551 41.381 87.675 1.00 39.51 245 THR A CA 1
ATOM 1960 C C . THR A 1 245 ? 51.452 42.633 86.810 1.00 38.52 245 THR A C 1
ATOM 1961 O O . THR A 1 245 ? 52.370 42.943 86.051 1.00 40.44 245 THR A O 1
ATOM 1965 N N . ALA A 1 246 ? 50.341 43.353 86.933 1.00 32.96 246 ALA A N 1
ATOM 1966 C CA . ALA A 1 246 ? 50.141 44.585 86.178 1.00 34.20 246 ALA A CA 1
ATOM 1967 C C . ALA A 1 246 ? 51.216 45.616 86.509 1.00 33.10 246 ALA A C 1
ATOM 1968 O O . ALA A 1 246 ? 51.765 46.261 85.615 1.00 32.95 246 ALA A O 1
ATOM 1970 N N . ALA A 1 247 ? 51.514 45.761 87.796 1.00 28.33 247 ALA A N 1
ATOM 1971 C CA . ALA A 1 247 ? 52.532 46.703 88.246 1.00 33.10 247 ALA A CA 1
ATOM 1972 C C . ALA A 1 247 ? 53.897 46.361 87.662 1.00 36.54 247 ALA A C 1
ATOM 1973 O O . ALA A 1 247 ? 54.625 47.245 87.213 1.00 37.15 247 ALA A O 1
ATOM 1975 N N . ALA A 1 248 ? 54.233 45.074 87.664 1.00 27.02 248 ALA A N 1
ATOM 1976 C CA . ALA A 1 248 ? 55.523 44.619 87.160 1.00 41.46 248 ALA A CA 1
ATOM 1977 C C . ALA A 1 248 ? 55.681 44.899 85.667 1.00 41.48 248 ALA A C 1
ATOM 1978 O O . ALA A 1 248 ? 56.728 45.372 85.228 1.00 45.43 248 ALA A O 1
ATOM 1980 N N . ILE A 1 249 ? 54.638 44.615 84.893 1.00 38.48 249 ILE A N 1
ATOM 1981 C CA . ILE A 1 249 ? 54.690 44.814 83.446 1.00 37.55 249 ILE A CA 1
ATOM 1982 C C . ILE A 1 249 ? 54.775 46.294 83.075 1.00 36.88 249 ILE A C 1
ATOM 1983 O O . ILE A 1 249 ? 55.607 46.686 82.257 1.00 41.36 249 ILE A O 1
ATOM 1988 N N . PHE A 1 250 ? 53.913 47.107 83.679 1.00 31.61 250 PHE A N 1
ATOM 1989 C CA . PHE A 1 250 ? 53.922 48.551 83.454 1.00 30.98 250 PHE A CA 1
ATOM 1990 C C . PHE A 1 250 ? 55.276 49.161 83.807 1.00 35.69 250 PHE A C 1
ATOM 1991 O O . PHE A 1 250 ? 55.783 50.027 83.093 1.00 31.99 250 PHE A O 1
ATOM 1999 N N . GLU A 1 251 ? 55.854 48.704 84.914 1.00 30.95 251 GLU A N 1
ATOM 2000 C CA . GLU A 1 251 ? 57.136 49.221 85.379 1.00 37.86 251 GLU A CA 1
ATOM 2001 C C . GLU A 1 251 ? 58.278 48.810 84.451 1.00 46.00 251 GLU A C 1
ATOM 2002 O O . GLU A 1 251 ? 59.218 49.576 84.238 1.00 54.54 251 GLU A O 1
ATOM 2008 N N . GLU A 1 252 ? 58.189 47.604 83.898 1.00 45.84 252 GLU A N 1
ATOM 2009 C CA . GLU A 1 252 ? 59.198 47.114 82.961 1.00 52.00 252 GLU A CA 1
ATOM 2010 C C . GLU A 1 252 ? 59.270 47.971 81.702 1.00 48.77 252 GLU A C 1
ATOM 2011 O O . GLU A 1 252 ? 60.354 48.232 81.184 1.00 51.26 252 GLU A O 1
ATOM 2017 N N . HIS A 1 253 ? 58.113 48.400 81.210 1.00 47.89 253 HIS A N 1
ATOM 2018 C CA . HIS A 1 253 ? 58.053 49.169 79.970 1.00 52.20 253 HIS A CA 1
ATOM 2019 C C . HIS A 1 253 ? 57.927 50.667 80.231 1.00 52.17 253 HIS A C 1
ATOM 2020 O O . HIS A 1 253 ? 57.637 51.443 79.318 1.00 50.19 253 HIS A O 1
ATOM 2027 N N . ASN A 1 254 ? 58.146 51.058 81.484 1.00 47.20 254 ASN A N 1
ATOM 2028 C CA . ASN A 1 254 ? 58.159 52.464 81.887 1.00 49.73 254 ASN A CA 1
ATOM 2029 C C . ASN A 1 254 ? 56.898 53.252 81.539 1.00 46.48 254 ASN A C 1
ATOM 2030 O O . ASN A 1 254 ? 56.975 54.358 81.004 1.00 39.28 254 ASN A O 1
ATOM 2035 N N . PHE A 1 255 ? 55.739 52.679 81.845 1.00 45.12 255 PHE A N 1
ATOM 2036 C CA . PHE A 1 255 ? 54.480 53.396 81.695 1.00 37.79 255 PHE A CA 1
ATOM 2037 C C . PHE A 1 255 ? 54.082 54.039 83.019 1.00 34.48 255 PHE A C 1
ATOM 2038 O O . PHE A 1 255 ? 54.343 53.486 84.088 1.00 34.06 255 PHE A O 1
ATOM 2046 N N . GLN A 1 256 ? 53.447 55.204 82.944 1.00 35.76 256 GLN A N 1
ATOM 2047 C CA . GLN A 1 256 ? 53.003 55.910 84.142 1.00 39.66 256 GLN A CA 1
ATOM 2048 C C . GLN A 1 256 ? 51.884 55.145 84.850 1.00 34.52 256 GLN A C 1
ATOM 2049 O O . GLN A 1 256 ? 51.593 55.391 86.024 1.00 30.08 256 GLN A O 1
ATOM 2055 N N . GLN A 1 257 ? 51.270 54.206 84.136 1.00 30.93 257 GLN A N 1
ATOM 2056 C CA . GLN A 1 257 ? 50.211 53.375 84.704 1.00 29.84 257 GLN A CA 1
ATOM 2057 C C . GLN A 1 257 ? 50.723 52.505 85.850 1.00 31.33 257 GLN A C 1
ATOM 2058 O O . GLN A 1 257 ? 49.935 51.983 86.639 1.00 32.01 257 GLN A O 1
ATOM 2064 N N . ALA A 1 258 ? 52.043 52.354 85.934 1.00 24.82 258 ALA A N 1
ATOM 2065 C CA . ALA A 1 258 ? 52.671 51.609 87.019 1.00 26.24 258 ALA A CA 1
ATOM 2066 C C . ALA A 1 258 ? 52.368 52.244 88.371 1.00 30.33 258 ALA A C 1
ATOM 2067 O O . ALA A 1 258 ? 52.314 51.557 89.390 1.00 35.20 258 ALA A O 1
ATOM 2069 N N . VAL A 1 259 ? 52.168 53.558 88.374 1.00 36.13 259 VAL A N 1
ATOM 2070 C CA . VAL A 1 259 ? 51.867 54.279 89.604 1.00 33.35 259 VAL A CA 1
ATOM 2071 C C . VAL A 1 259 ? 50.520 53.845 90.180 1.00 30.92 259 VAL A C 1
ATOM 2072 O O . VAL A 1 259 ? 50.421 53.514 91.361 1.00 32.46 259 VAL A O 1
ATOM 2076 N N . GLN A 1 260 ? 49.487 53.843 89.342 1.00 28.34 260 GLN A N 1
ATOM 2077 C CA . GLN A 1 260 ? 48.161 53.417 89.776 1.00 32.78 260 GLN A CA 1
ATOM 2078 C C . GLN A 1 260 ? 48.153 51.949 90.188 1.00 30.01 260 GLN A C 1
ATOM 2079 O O . GLN A 1 260 ? 47.530 51.577 91.183 1.00 26.22 260 GLN A O 1
ATOM 2085 N N . ALA A 1 261 ? 48.846 51.122 89.411 1.00 29.45 261 ALA A N 1
ATOM 2086 C CA . ALA A 1 261 ? 48.916 49.692 89.685 1.00 30.21 261 ALA A CA 1
ATOM 2087 C C . ALA A 1 261 ? 49.521 49.418 91.059 1.00 30.16 261 ALA A C 1
ATOM 2088 O O . ALA A 1 261 ? 48.977 48.636 91.838 1.00 30.01 261 ALA A O 1
ATOM 2090 N N . VAL A 1 262 ? 50.642 50.070 91.354 1.00 29.44 262 VAL A N 1
ATOM 2091 C CA . VAL A 1 262 ? 51.290 49.924 92.655 1.00 30.77 262 VAL A CA 1
ATOM 2092 C C . VAL A 1 262 ? 50.417 50.507 93.767 1.00 30.86 262 VAL A C 1
ATOM 2093 O O . VAL A 1 262 ? 50.399 49.992 94.888 1.00 29.72 262 VAL A O 1
ATOM 2097 N N . PHE A 1 263 ? 49.680 51.568 93.452 1.00 28.30 263 PHE A N 1
ATOM 2098 C CA . PHE A 1 263 ? 48.766 52.156 94.425 1.00 32.53 263 PHE A CA 1
ATOM 2099 C C . PHE A 1 263 ? 47.694 51.161 94.851 1.00 33.05 263 PHE A C 1
ATOM 2100 O O . PHE A 1 263 ? 47.478 50.947 96.045 1.00 30.97 263 PHE A O 1
ATOM 2108 N N . SER A 1 264 ? 47.023 50.563 93.871 1.00 25.70 264 SER A N 1
ATOM 2109 C CA . SER A 1 264 ? 45.996 49.562 94.144 1.00 29.62 264 SER A CA 1
ATOM 2110 C C . SER A 1 264 ? 46.591 48.361 94.871 1.00 27.26 264 SER A C 1
ATOM 2111 O O . SER A 1 264 ? 45.930 47.731 95.698 1.00 29.63 264 SER A O 1
ATOM 2114 N N . LEU A 1 265 ? 47.844 48.049 94.558 1.00 28.09 265 LEU A N 1
ATOM 2115 C CA . LEU A 1 265 ? 48.547 46.964 95.230 1.00 31.97 265 LEU A CA 1
ATOM 2116 C C . LEU A 1 265 ? 48.816 47.331 96.686 1.00 36.73 265 LEU A C 1
ATOM 2117 O O . LEU A 1 265 ? 48.619 46.517 97.590 1.00 29.62 265 LEU A O 1
ATOM 2122 N N . THR A 1 266 ? 49.268 48.564 96.901 1.00 28.10 266 THR A N 1
ATOM 2123 C CA . THR A 1 266 ? 49.522 49.072 98.242 1.00 32.68 266 THR A CA 1
ATOM 2124 C C . THR A 1 266 ? 48.234 49.081 99.053 1.00 31.83 266 THR A C 1
ATOM 2125 O O . THR A 1 266 ? 48.215 48.672 100.215 1.00 31.99 266 THR A O 1
ATOM 2129 N N . HIS A 1 267 ? 47.160 49.547 98.424 1.00 27.64 267 HIS A N 1
ATOM 2130 C CA . HIS A 1 267 ? 45.868 49.663 99.082 1.00 25.83 267 HIS A CA 1
ATOM 2131 C C . HIS A 1 267 ? 45.342 48.300 99.515 1.00 32.38 267 HIS A C 1
ATOM 2132 O O . HIS A 1 267 ? 44.832 48.149 100.624 1.00 28.19 267 HIS A O 1
ATOM 2139 N N . ILE A 1 268 ? 45.475 47.305 98.645 1.00 30.94 268 ILE A N 1
ATOM 2140 C CA . ILE A 1 268 ? 44.944 45.983 98.953 1.00 32.96 268 ILE A CA 1
ATOM 2141 C C . ILE A 1 268 ? 45.777 45.263 100.021 1.00 33.60 268 ILE A C 1
ATOM 2142 O O . ILE A 1 268 ? 45.243 44.476 100.803 1.00 27.55 268 ILE A O 1
ATOM 2147 N N . TYR A 1 269 ? 47.077 45.549 100.062 1.00 29.00 269 TYR A N 1
ATOM 2148 C CA . TYR A 1 269 ? 47.935 45.044 101.128 1.00 32.10 269 TYR A CA 1
ATOM 2149 C C . TYR A 1 269 ? 47.454 45.588 102.470 1.00 33.11 269 TYR A C 1
ATOM 2150 O O . TYR A 1 269 ? 47.416 44.869 103.468 1.00 33.76 269 TYR A O 1
ATOM 2159 N N . CYS A 1 270 ? 47.079 46.864 102.479 1.00 30.93 270 CYS A N 1
ATOM 2160 C CA . CYS A 1 270 ? 46.564 47.510 103.682 1.00 37.37 270 CYS A CA 1
ATOM 2161 C C . CYS A 1 270 ? 45.278 46.853 104.170 1.00 40.95 270 CYS A C 1
ATOM 2162 O O . CYS A 1 270 ? 45.117 46.603 105.364 1.00 44.18 270 CYS A O 1
ATOM 2165 N N . LYS A 1 271 ? 44.367 46.574 103.243 1.00 37.93 271 LYS A N 1
ATOM 2166 C CA . LYS A 1 271 ? 43.083 45.973 103.596 1.00 40.86 271 LYS A CA 1
ATOM 2167 C C . LYS A 1 271 ? 43.223 44.510 104.011 1.00 41.87 271 LYS A C 1
ATOM 2168 O O . LYS A 1 271 ? 42.395 43.988 104.757 1.00 46.46 271 LYS A O 1
ATOM 2174 N N . GLU A 1 272 ? 44.272 43.853 103.527 1.00 37.51 272 GLU A N 1
ATOM 2175 C CA . GLU A 1 272 ? 44.541 42.467 103.896 1.00 41.12 272 GLU A CA 1
ATOM 2176 C C . GLU A 1 272 ? 45.252 42.372 105.243 1.00 41.75 272 GLU A C 1
ATOM 2177 O O . GLU A 1 272 ? 45.334 41.298 105.839 1.00 45.24 272 GLU A O 1
ATOM 2183 N N . GLY A 1 273 ? 45.768 43.501 105.718 1.00 43.64 273 GLY A N 1
ATO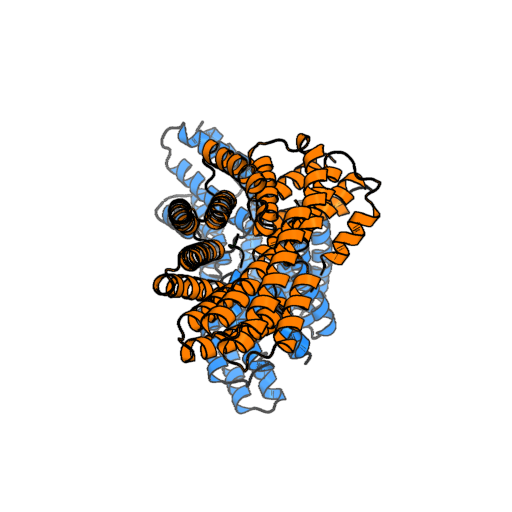M 2184 C CA . GLY A 1 273 ? 46.490 43.537 106.975 1.00 45.90 273 GLY A CA 1
ATOM 2185 C C . GLY A 1 273 ? 47.956 43.180 106.817 1.00 51.24 273 GLY A C 1
ATOM 2186 O O . GLY A 1 273 ? 48.684 43.065 107.803 1.00 57.48 273 GLY A O 1
ATOM 2187 N N . LYS A 1 274 ? 48.390 42.998 105.573 1.00 44.45 274 LYS A N 1
ATOM 2188 C CA . LYS A 1 274 ? 49.789 42.694 105.286 1.00 51.98 274 LYS A CA 1
ATOM 2189 C C . LYS A 1 274 ? 50.603 43.982 105.288 1.00 50.16 274 LYS A C 1
ATOM 2190 O O . LYS A 1 274 ? 50.992 44.486 104.234 1.00 38.95 274 LYS A O 1
ATOM 2196 N N . TYR A 1 275 ? 50.860 44.505 106.482 1.00 47.15 275 TYR A N 1
ATOM 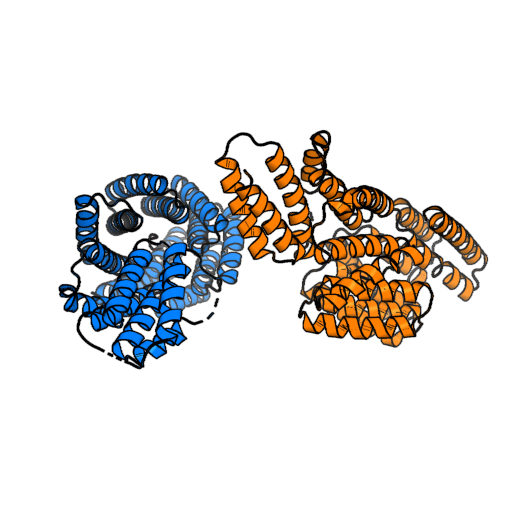2197 C CA . TYR A 1 275 ? 51.450 45.832 106.630 1.00 49.86 275 TYR A CA 1
ATOM 2198 C C . TYR A 1 275 ? 52.914 45.909 106.204 1.00 43.07 275 TYR A C 1
ATOM 2199 O O . TYR A 1 275 ? 53.373 46.959 105.756 1.00 42.50 275 TYR A O 1
ATOM 2208 N N . ASP A 1 276 ? 53.643 44.805 106.342 1.00 40.58 276 ASP A N 1
ATOM 2209 C CA . ASP A 1 276 ? 55.025 44.748 105.874 1.00 45.99 276 ASP A CA 1
ATOM 2210 C C . ASP A 1 276 ? 55.095 44.943 104.361 1.00 47.44 276 ASP A C 1
ATOM 2211 O O . ASP A 1 276 ? 55.869 45.763 103.865 1.00 43.47 276 ASP A O 1
ATOM 2216 N N . LYS A 1 277 ? 54.278 44.191 103.632 1.00 43.09 277 LYS A N 1
ATOM 2217 C CA . LYS A 1 277 ? 54.221 44.316 102.180 1.00 39.32 277 LYS A CA 1
ATOM 2218 C C . LYS A 1 277 ? 53.634 45.661 101.767 1.00 41.16 277 LYS A C 1
ATOM 2219 O O . LYS A 1 277 ? 53.984 46.206 100.719 1.00 41.44 277 LYS A O 1
ATOM 2225 N N . ALA A 1 278 ? 52.741 46.192 102.597 1.00 39.26 278 ALA A N 1
ATOM 2226 C CA . ALA A 1 278 ? 52.124 47.487 102.335 1.00 39.35 278 ALA A CA 1
ATOM 2227 C C . ALA A 1 278 ? 53.158 48.607 102.367 1.00 35.25 278 ALA A C 1
ATOM 2228 O O . ALA A 1 278 ? 53.171 49.473 101.494 1.00 40.84 278 ALA A O 1
ATOM 2230 N N . VAL A 1 279 ? 54.023 48.583 103.378 1.00 40.53 279 VAL A N 1
ATOM 2231 C CA . VAL A 1 279 ? 55.088 49.573 103.503 1.00 46.11 279 VAL A CA 1
ATOM 2232 C C . VAL A 1 279 ? 56.036 49.503 102.305 1.00 45.05 279 VAL A C 1
ATOM 2233 O O . VAL A 1 279 ? 56.382 50.526 101.711 1.00 40.42 279 VAL A O 1
ATOM 2237 N N . GLU A 1 280 ? 56.439 48.287 101.952 1.00 42.01 280 GLU A N 1
ATOM 2238 C CA . GLU A 1 280 ? 57.329 48.061 100.817 1.00 44.08 280 GLU A CA 1
ATOM 2239 C C . GLU A 1 280 ? 56.717 48.565 99.508 1.00 42.48 280 GLU A C 1
ATOM 2240 O O . GLU A 1 280 ? 57.403 49.169 98.684 1.00 42.63 280 GLU A O 1
ATOM 2246 N N . ALA A 1 281 ? 55.423 48.321 99.328 1.00 36.91 281 ALA A N 1
ATOM 2247 C CA . ALA A 1 281 ? 54.721 48.771 98.132 1.00 39.01 281 ALA A CA 1
ATOM 2248 C C . ALA A 1 281 ? 54.533 50.286 98.150 1.00 39.77 281 ALA A C 1
ATOM 2249 O O . ALA A 1 281 ? 54.585 50.940 97.108 1.00 37.86 281 ALA A O 1
ATOM 2251 N N . TYR A 1 282 ? 54.321 50.835 99.343 1.00 36.94 282 TYR A N 1
ATOM 2252 C CA . TYR A 1 282 ? 54.155 52.274 99.523 1.00 36.63 282 TYR A CA 1
ATOM 2253 C C . TYR A 1 282 ? 55.403 53.048 99.111 1.00 34.85 282 TYR A C 1
ATOM 2254 O O . TYR A 1 282 ? 55.316 54.033 98.378 1.00 36.81 282 TYR A O 1
ATOM 2263 N N . ASP A 1 283 ? 56.559 52.603 99.594 1.00 35.33 283 ASP A N 1
ATOM 2264 C CA . ASP A 1 283 ? 57.828 53.245 99.265 1.00 40.22 283 ASP A CA 1
ATOM 2265 C C . ASP A 1 283 ? 58.078 53.194 97.763 1.00 40.49 283 ASP A C 1
ATOM 2266 O O . ASP A 1 283 ? 58.522 54.172 97.161 1.00 37.96 283 ASP A O 1
ATOM 2271 N N . ARG A 1 284 ? 57.786 52.041 97.170 1.00 33.80 284 ARG A N 1
ATOM 2272 C CA . ARG A 1 284 ? 57.920 51.839 95.734 1.00 39.10 284 ARG A CA 1
ATOM 2273 C C . ARG A 1 284 ? 56.995 52.779 94.965 1.00 43.75 284 ARG A C 1
ATOM 2274 O O . ARG A 1 284 ? 57.368 53.326 93.927 1.00 47.07 284 ARG A O 1
ATOM 2282 N N . GLY A 1 285 ? 55.791 52.972 95.492 1.00 37.04 285 GLY A N 1
ATOM 2283 C CA . GLY A 1 285 ? 54.788 53.786 94.831 1.00 32.16 285 GLY A CA 1
ATOM 2284 C C . GLY A 1 285 ? 55.053 55.280 94.870 1.00 40.96 285 GLY A C 1
ATOM 2285 O O . GLY A 1 285 ? 54.934 55.957 93.848 1.00 41.42 285 GLY A O 1
ATOM 2286 N N . ILE A 1 286 ? 55.405 55.800 96.043 1.00 37.43 286 ILE A N 1
ATOM 2287 C CA . ILE A 1 286 ? 55.678 57.229 96.181 1.00 34.41 286 ILE A CA 1
ATOM 2288 C C . ILE A 1 286 ? 56.934 57.626 95.416 1.00 36.18 286 ILE A C 1
ATOM 2289 O O . ILE A 1 286 ? 57.055 58.759 94.950 1.00 44.75 286 ILE A O 1
ATOM 2294 N N . LYS A 1 287 ? 57.865 56.686 95.290 1.00 37.31 287 LYS A N 1
ATOM 2295 C CA . LYS A 1 287 ? 59.084 56.915 94.529 1.00 39.33 287 LYS A CA 1
ATOM 2296 C C . LYS A 1 287 ? 58.740 57.057 93.051 1.00 43.28 287 LYS A C 1
ATOM 2297 O O . LYS A 1 287 ? 59.246 57.945 92.365 1.00 42.78 287 LYS A O 1
ATOM 2303 N N . SER A 1 288 ? 57.863 56.181 92.571 1.00 42.49 288 SER A N 1
ATOM 2304 C CA . SER A 1 288 ? 57.440 56.200 91.176 1.00 42.69 288 SER A CA 1
ATOM 2305 C C . SER A 1 288 ? 56.579 57.424 90.877 1.00 42.28 288 SER A C 1
ATOM 2306 O O . SER A 1 288 ? 56.729 58.058 89.833 1.00 47.45 288 SER A O 1
ATOM 2309 N N . ALA A 1 289 ? 55.682 57.752 91.802 1.00 37.57 289 ALA A N 1
ATOM 2310 C CA . ALA A 1 289 ? 54.799 58.902 91.643 1.00 39.14 289 ALA A CA 1
ATOM 2311 C C . ALA A 1 289 ? 55.585 60.208 91.604 1.00 40.45 289 ALA A C 1
ATOM 2312 O O . ALA A 1 289 ? 55.207 61.150 90.906 1.00 44.64 289 ALA A O 1
ATOM 2314 N N . ALA A 1 290 ? 56.681 60.259 92.354 1.00 37.72 290 ALA A N 1
ATOM 2315 C CA . ALA A 1 290 ? 57.534 61.442 92.378 1.00 41.87 290 ALA A CA 1
ATOM 2316 C C . ALA A 1 290 ? 58.317 61.585 91.075 1.00 43.32 290 ALA A C 1
ATOM 2317 O O . ALA A 1 290 ? 58.511 62.693 90.575 1.00 46.43 290 ALA A O 1
ATOM 2319 N N . GLU A 1 291 ? 58.765 60.458 90.530 1.00 50.22 291 GLU A N 1
ATOM 2320 C CA . GLU A 1 291 ? 59.506 60.458 89.273 1.00 55.34 291 GLU A CA 1
ATOM 2321 C C . GLU A 1 291 ? 58.616 60.876 88.107 1.00 44.41 291 GLU A C 1
ATOM 2322 O O . GLU A 1 291 ? 59.085 61.476 87.140 1.00 43.46 291 GLU A O 1
ATOM 2328 N N . TRP A 1 292 ? 57.330 60.553 88.205 1.00 36.51 292 TRP A N 1
ATOM 2329 C CA . TRP A 1 292 ? 56.369 60.923 87.173 1.00 45.73 292 TRP A CA 1
ATOM 2330 C C . TRP A 1 292 ? 55.735 62.277 87.463 1.00 47.16 292 TRP A C 1
ATOM 2331 O O . TRP A 1 292 ? 54.877 62.740 86.710 1.00 44.78 292 TRP A O 1
ATOM 2342 N N . GLU A 1 293 ? 56.170 62.902 88.556 1.00 41.06 293 GLU A N 1
ATOM 2343 C CA . GLU A 1 293 ? 55.608 64.170 89.020 1.00 42.79 293 GLU A CA 1
ATOM 2344 C C . GLU A 1 293 ? 54.089 64.092 89.164 1.00 38.23 293 GLU A C 1
ATOM 2345 O O . GLU A 1 293 ? 53.372 65.046 88.859 1.00 41.57 293 GLU A O 1
ATOM 2351 N N . ASP A 1 294 ? 53.613 62.943 89.632 1.00 36.07 294 ASP A N 1
ATOM 2352 C CA . ASP A 1 294 ? 52.187 62.704 89.807 1.00 36.20 294 ASP A CA 1
ATOM 2353 C C . ASP A 1 294 ? 51.759 63.134 91.207 1.00 38.06 294 ASP A C 1
ATOM 2354 O O . ASP A 1 294 ? 51.691 62.314 92.123 1.00 33.33 294 ASP A O 1
ATOM 2359 N N . ASP A 1 295 ? 51.476 64.424 91.363 1.00 46.96 295 ASP A N 1
ATOM 2360 C CA . ASP A 1 295 ? 51.129 64.988 92.664 1.00 48.02 295 ASP A CA 1
ATOM 2361 C C . ASP A 1 295 ? 49.855 64.382 93.231 1.00 46.12 295 ASP A C 1
ATOM 2362 O O . ASP A 1 295 ? 49.681 64.306 94.446 1.00 41.83 295 ASP A O 1
ATOM 2367 N N . MET A 1 296 ? 48.970 63.946 92.343 1.00 42.90 296 MET A N 1
ATOM 2368 C CA . MET A 1 296 ? 47.673 63.435 92.758 1.00 38.87 296 MET A CA 1
ATOM 2369 C C . MET A 1 296 ? 47.770 62.040 93.363 1.00 36.25 296 MET A C 1
ATOM 2370 O O . MET A 1 296 ? 47.055 61.721 94.312 1.00 30.47 296 MET A O 1
ATOM 2375 N N . TYR A 1 297 ? 48.649 61.206 92.815 1.00 33.81 297 TYR A N 1
ATOM 2376 C CA . TYR A 1 297 ? 48.886 59.897 93.411 1.00 33.51 297 TYR A CA 1
ATOM 2377 C C . TYR A 1 297 ? 49.746 60.001 94.665 1.00 27.67 297 TYR A C 1
ATOM 2378 O O . TYR A 1 297 ? 49.626 59.178 95.570 1.00 31.20 297 TYR A O 1
ATOM 2387 N N . LEU A 1 298 ? 50.597 61.020 94.724 1.00 26.93 298 LEU A N 1
ATOM 2388 C CA . LEU A 1 298 ? 51.327 61.316 95.951 1.00 34.75 298 LEU A CA 1
ATOM 2389 C C . LEU A 1 298 ? 50.329 61.649 97.057 1.00 36.85 298 LEU A C 1
ATOM 2390 O O . LEU A 1 298 ? 50.506 61.252 98.209 1.00 35.09 298 LEU A O 1
ATOM 2395 N N . THR A 1 299 ? 49.272 62.368 96.691 1.00 37.08 299 THR A N 1
ATOM 2396 C CA . THR A 1 299 ? 48.199 62.693 97.625 1.00 36.03 299 THR A CA 1
ATOM 2397 C C . THR A 1 299 ? 47.443 61.433 98.045 1.00 35.04 299 THR A C 1
ATOM 2398 O O . THR A 1 299 ? 47.098 61.267 99.216 1.00 35.05 299 THR A O 1
ATOM 2402 N N . LYS A 1 300 ? 47.196 60.545 97.086 1.00 30.16 300 LYS A N 1
ATOM 2403 C CA . LYS A 1 300 ? 46.486 59.299 97.362 1.00 31.34 300 LYS A CA 1
ATOM 2404 C C . LYS A 1 300 ? 47.307 58.355 98.237 1.00 32.85 300 LYS A C 1
ATOM 2405 O O . LYS A 1 300 ? 46.772 57.720 99.146 1.00 27.28 300 LYS A O 1
ATOM 2411 N N . PHE A 1 301 ? 48.604 58.259 97.958 1.00 28.29 301 PHE A N 1
ATOM 2412 C CA . PHE A 1 301 ? 49.494 57.440 98.774 1.00 31.84 301 PHE A CA 1
ATOM 2413 C C . PHE A 1 301 ? 49.549 57.955 100.209 1.00 32.21 301 PHE A C 1
ATOM 2414 O O . PHE A 1 301 ? 49.540 57.174 101.159 1.00 32.62 301 PHE A O 1
ATOM 2422 N N . ARG A 1 302 ? 49.599 59.275 100.356 1.00 27.45 302 ARG A N 1
ATOM 2423 C CA . ARG A 1 302 ? 49.634 59.900 101.674 1.00 34.64 302 ARG A CA 1
ATOM 2424 C C . ARG A 1 302 ? 48.345 59.631 102.444 1.00 27.33 302 ARG A C 1
ATOM 2425 O O . ARG A 1 302 ? 48.354 59.489 103.667 1.00 30.24 302 ARG A O 1
ATOM 2433 N N . LEU A 1 303 ? 47.237 59.553 101.714 1.00 25.12 303 LEU A N 1
ATOM 2434 C CA . LEU A 1 303 ? 45.931 59.310 102.313 1.00 25.36 303 LEU A CA 1
ATOM 2435 C C . LEU A 1 303 ? 45.866 57.923 102.949 1.00 23.84 303 LEU A C 1
ATOM 2436 O O . LEU A 1 303 ? 45.532 57.786 104.126 1.00 30.42 303 LEU A O 1
ATOM 2441 N N . ILE A 1 304 ? 46.180 56.895 102.168 1.00 23.90 304 ILE A N 1
ATOM 2442 C CA . ILE A 1 304 ? 46.075 55.524 102.658 1.00 28.67 304 ILE A CA 1
ATOM 2443 C C . ILE A 1 304 ? 47.180 55.172 103.652 1.00 30.07 304 ILE A C 1
ATOM 2444 O O . ILE A 1 304 ? 47.013 54.276 104.479 1.00 41.08 304 ILE A O 1
ATOM 2449 N N . HIS A 1 305 ? 48.306 55.877 103.575 1.00 31.76 305 HIS A N 1
ATOM 2450 C CA . HIS A 1 305 ? 49.385 55.660 104.531 1.00 30.21 305 HIS A CA 1
ATOM 2451 C C . HIS A 1 305 ? 48.962 56.173 105.898 1.00 28.22 305 HIS A C 1
ATOM 2452 O O . HIS A 1 305 ? 49.166 55.512 106.911 1.00 39.48 305 HIS A O 1
ATOM 2459 N N . GLU A 1 306 ? 48.369 57.361 105.916 1.00 28.12 306 GLU A N 1
ATOM 2460 C CA . GLU A 1 306 ? 47.875 57.943 107.154 1.00 32.45 306 GLU A CA 1
ATOM 2461 C C . GLU A 1 306 ? 46.759 57.082 107.734 1.00 36.77 306 GLU A C 1
ATOM 2462 O O . GLU A 1 306 ? 46.685 56.878 108.944 1.00 35.09 306 GLU A O 1
ATOM 2468 N N . LEU A 1 307 ? 45.902 56.567 106.860 1.00 32.07 307 LEU A N 1
ATOM 2469 C CA . LEU A 1 307 ? 44.749 55.778 107.283 1.00 34.12 307 LEU A CA 1
ATOM 2470 C C . LEU A 1 307 ? 45.132 54.405 107.832 1.00 37.41 307 LEU A C 1
ATOM 2471 O O . LEU A 1 307 ? 44.623 53.982 108.871 1.00 33.68 307 LEU A O 1
ATOM 2476 N N . TYR A 1 308 ? 46.030 53.714 107.134 1.00 27.62 308 TYR A N 1
ATOM 2477 C CA . TYR A 1 308 ? 46.369 52.337 107.484 1.00 35.12 308 TYR A CA 1
ATOM 2478 C C . TYR A 1 308 ? 47.718 52.184 108.181 1.00 34.79 308 TYR A C 1
ATOM 2479 O O . TYR A 1 308 ? 47.867 51.359 109.081 1.00 38.50 308 TYR A O 1
ATOM 2488 N N . LEU A 1 309 ? 48.698 52.972 107.756 1.00 35.03 309 LEU A N 1
ATOM 2489 C CA . LEU A 1 309 ? 50.069 52.798 108.225 1.00 40.00 309 LEU A CA 1
ATOM 2490 C C . LEU A 1 309 ? 50.500 53.920 109.164 1.00 41.32 309 LEU A C 1
ATOM 2491 O O . LEU A 1 309 ? 51.612 53.905 109.692 1.00 55.12 309 LEU A O 1
ATOM 2496 N N . GLY A 1 310 ? 49.617 54.893 109.365 1.00 37.96 310 GLY A N 1
ATOM 2497 C CA . GLY A 1 310 ? 49.917 56.027 110.219 1.00 41.90 310 GLY A CA 1
ATOM 2498 C C . GLY A 1 310 ? 49.031 56.083 111.447 1.00 47.19 310 GLY A C 1
ATOM 2499 O O . GLY A 1 310 ? 48.645 55.048 111.991 1.00 54.45 310 GLY A O 1
ATOM 2500 N N . SER A 1 311 ? 48.702 57.295 111.882 1.00 43.19 311 SER A N 1
ATOM 2501 C CA . SER A 1 311 ? 47.898 57.485 113.084 1.00 46.34 311 SER A CA 1
ATOM 2502 C C . SER A 1 311 ? 46.463 57.899 112.762 1.00 44.71 311 SER A C 1
ATOM 2503 O O . SER A 1 311 ? 45.674 58.180 113.664 1.00 47.19 311 SER A O 1
ATOM 2506 N N . GLY A 1 312 ? 46.133 57.936 111.475 1.00 40.68 312 GLY A N 1
ATOM 2507 C CA . GLY A 1 312 ? 44.787 58.263 111.038 1.00 40.33 312 GLY A CA 1
ATOM 2508 C C . GLY A 1 312 ? 44.331 59.657 111.425 1.00 38.60 312 GLY A C 1
ATOM 2509 O O . GLY A 1 312 ? 43.168 59.858 111.781 1.00 41.63 312 GLY A O 1
ATOM 2510 N N . ASP A 1 313 ? 45.246 60.621 111.359 1.00 42.13 313 ASP A N 1
ATOM 2511 C CA . ASP A 1 313 ? 44.926 62.003 111.705 1.00 43.99 313 ASP A CA 1
ATOM 2512 C C . ASP A 1 313 ? 43.856 62.562 110.770 1.00 40.01 313 ASP A C 1
ATOM 2513 O O . ASP A 1 313 ? 44.007 62.531 109.548 1.00 33.57 313 ASP A O 1
ATOM 2518 N N . LEU A 1 314 ? 42.776 63.067 111.357 1.00 36.62 314 LEU A N 1
ATOM 2519 C CA . LEU A 1 314 ? 41.620 63.517 110.587 1.00 45.28 314 LEU A CA 1
ATOM 2520 C C . LEU A 1 314 ? 41.926 64.736 109.721 1.00 47.48 314 LEU A C 1
ATOM 2521 O O . LEU A 1 314 ? 41.388 64.874 108.623 1.00 40.59 314 LEU A O 1
ATOM 2526 N N . ASN A 1 315 ? 42.787 65.618 110.219 1.00 44.85 315 ASN A N 1
ATOM 2527 C CA . ASN A 1 315 ? 43.168 66.809 109.470 1.00 46.96 315 ASN A CA 1
ATOM 2528 C C . ASN A 1 315 ? 43.964 66.463 108.216 1.00 41.18 315 ASN A C 1
ATOM 2529 O O . ASN A 1 315 ? 43.760 67.055 107.157 1.00 38.92 315 ASN A O 1
ATOM 2534 N N . VAL A 1 316 ? 44.871 65.499 108.344 1.00 38.04 316 VAL A N 1
ATOM 2535 C CA . VAL A 1 316 ? 45.667 65.042 107.212 1.00 37.49 316 VAL A CA 1
ATOM 2536 C C . VAL A 1 316 ? 44.774 64.385 106.165 1.00 36.19 316 VAL A C 1
ATOM 2537 O O . VAL A 1 316 ? 44.897 64.657 104.969 1.00 41.38 316 VAL A O 1
ATOM 2541 N N . LEU A 1 317 ? 43.873 63.524 106.624 1.00 33.12 317 LEU A N 1
ATOM 2542 C CA . LEU A 1 317 ? 42.944 62.837 105.735 1.00 34.82 317 LEU A CA 1
ATOM 2543 C C . LEU A 1 317 ? 42.037 63.827 105.011 1.00 34.12 317 LEU A C 1
ATOM 2544 O O . LEU A 1 317 ? 41.870 63.749 103.793 1.00 33.57 317 LEU A O 1
ATOM 2549 N N . THR A 1 318 ? 41.464 64.760 105.766 1.00 32.97 318 THR A N 1
ATOM 2550 C CA . THR A 1 318 ? 40.570 65.772 105.209 1.00 40.50 318 THR A CA 1
ATOM 2551 C C . THR A 1 318 ? 41.273 66.607 104.143 1.00 46.19 318 THR A C 1
ATOM 2552 O O . THR A 1 318 ? 40.690 66.928 103.107 1.00 41.84 318 THR A O 1
ATOM 2556 N N . GLU A 1 319 ? 42.534 66.944 104.398 1.00 39.34 319 GLU A N 1
ATOM 2557 C CA . GLU A 1 319 ? 43.336 67.688 103.437 1.00 43.08 319 GLU A CA 1
ATOM 2558 C C . GLU A 1 319 ? 43.513 66.909 102.133 1.00 35.39 319 GLU A C 1
ATOM 2559 O O . GLU A 1 319 ? 43.404 67.476 101.046 1.00 34.82 319 GLU A O 1
ATOM 2565 N N . CYS A 1 320 ? 43.779 65.610 102.248 1.00 31.92 320 CYS A N 1
ATOM 2566 C CA . CYS A 1 320 ? 43.937 64.755 101.073 1.00 35.88 320 CYS A CA 1
ATOM 2567 C C . CYS A 1 320 ? 42.646 64.677 100.261 1.00 39.66 320 CYS A C 1
ATOM 2568 O O . CYS A 1 320 ? 42.673 64.730 99.030 1.00 32.05 320 CYS A O 1
ATOM 2571 N N . PHE A 1 321 ? 41.518 64.550 100.953 1.00 34.10 321 PHE A N 1
ATOM 2572 C CA . PHE A 1 321 ? 40.223 64.505 100.283 1.00 35.60 321 PHE A CA 1
ATOM 2573 C C . PHE A 1 321 ? 39.867 65.856 99.668 1.00 39.80 321 PHE A C 1
ATOM 2574 O O . PHE A 1 321 ? 39.212 65.915 98.629 1.00 41.37 321 PHE A O 1
ATOM 2582 N N . ASP A 1 322 ? 40.301 66.936 100.313 1.00 36.07 322 ASP A N 1
ATOM 2583 C CA . ASP A 1 322 ? 40.072 68.278 99.784 1.00 38.28 322 ASP A CA 1
ATOM 2584 C C . ASP A 1 322 ? 40.782 68.470 98.448 1.00 39.72 322 ASP A C 1
ATOM 2585 O O . ASP A 1 322 ? 40.258 69.119 97.544 1.00 41.87 322 ASP A O 1
ATOM 2590 N N . LEU A 1 323 ? 41.975 67.897 98.329 1.00 33.53 323 LEU A N 1
ATOM 2591 C CA . LEU A 1 323 ? 42.747 67.984 97.094 1.00 32.69 323 LEU A CA 1
ATOM 2592 C C . LEU A 1 323 ? 42.099 67.169 95.977 1.00 35.26 323 LEU A C 1
ATOM 2593 O O . LEU A 1 323 ? 42.057 67.602 94.825 1.00 37.88 323 LEU A O 1
ATOM 2598 N N . LEU A 1 324 ? 41.597 65.989 96.327 1.00 28.26 324 LEU A N 1
ATOM 2599 C CA . LEU A 1 324 ? 40.930 65.120 95.365 1.00 32.55 324 LEU A CA 1
ATOM 2600 C C . LEU A 1 324 ? 39.661 65.762 94.812 1.00 35.11 324 LEU A C 1
ATOM 2601 O O . LEU A 1 324 ? 39.424 65.747 93.604 1.00 34.20 324 LEU A O 1
ATOM 2606 N N . GLU A 1 325 ? 38.849 66.325 95.702 1.00 31.48 325 GLU A N 1
ATOM 2607 C CA . GLU A 1 325 ? 37.582 66.930 95.304 1.00 33.61 325 GLU A CA 1
ATOM 2608 C C . GLU A 1 325 ? 37.792 68.189 94.466 1.00 36.15 325 GLU A C 1
ATOM 2609 O O . GLU A 1 325 ? 37.079 68.420 93.490 1.00 36.59 325 GLU A O 1
ATOM 2615 N N . SER A 1 326 ? 38.774 68.998 94.852 1.00 36.75 326 SER A N 1
ATOM 2616 C CA . SER A 1 326 ? 39.070 70.237 94.143 1.00 38.95 326 SER A CA 1
ATOM 2617 C C . SER A 1 326 ? 39.614 69.947 92.749 1.00 40.80 326 SER A C 1
ATOM 2618 O O . SER A 1 326 ? 39.503 70.771 91.840 1.00 41.30 326 SER A O 1
ATOM 2621 N N . ARG A 1 327 ? 40.197 68.764 92.592 1.00 41.82 327 ARG A N 1
ATOM 2622 C CA . ARG A 1 327 ? 40.732 68.323 91.312 1.00 45.35 327 ARG A CA 1
ATOM 2623 C C . ARG A 1 327 ? 39.629 67.642 90.501 1.00 42.61 327 ARG A C 1
ATOM 2624 O O . ARG A 1 327 ? 39.845 67.208 89.368 1.00 43.74 327 ARG A O 1
ATOM 2632 N N . GLN A 1 328 ? 38.445 67.555 91.102 1.00 34.85 328 GLN A N 1
ATOM 2633 C CA . GLN A 1 328 ? 37.273 66.953 90.468 1.00 37.06 328 GLN A CA 1
ATOM 2634 C C . GLN A 1 328 ? 37.473 65.479 90.128 1.00 39.78 328 GLN A C 1
ATOM 2635 O O . GLN A 1 328 ? 36.963 64.989 89.120 1.00 45.62 328 GLN A O 1
ATOM 2641 N N . LEU A 1 329 ? 38.219 64.777 90.973 1.00 35.87 329 LEU A N 1
ATOM 2642 C CA . LEU A 1 329 ? 38.356 63.333 90.844 1.00 31.50 329 LEU A CA 1
ATOM 2643 C C . LEU A 1 329 ? 37.338 62.672 91.759 1.00 32.27 329 LEU A C 1
ATOM 2644 O O . LEU A 1 329 ? 37.697 61.995 92.723 1.00 30.11 329 LEU A O 1
ATOM 2649 N N . LEU A 1 330 ? 36.064 62.877 91.443 1.00 26.24 330 LEU A N 1
ATOM 2650 C CA . LEU A 1 330 ? 34.970 62.498 92.329 1.00 27.39 330 LEU A CA 1
ATOM 2651 C C . LEU A 1 330 ? 34.791 60.991 92.481 1.00 28.70 330 LEU A C 1
ATOM 2652 O O . LEU A 1 330 ? 34.457 60.511 93.563 1.00 34.44 330 LEU A O 1
ATOM 2657 N N . ALA A 1 331 ? 35.008 60.248 91.400 1.00 24.09 331 ALA A N 1
ATOM 2658 C CA . ALA A 1 331 ? 34.876 58.796 91.448 1.00 31.85 331 ALA A CA 1
ATOM 2659 C C . ALA A 1 331 ? 35.925 58.181 92.371 1.00 30.22 331 ALA A C 1
ATOM 2660 O O . ALA A 1 331 ? 35.620 57.285 93.157 1.00 28.14 331 ALA A O 1
ATOM 2662 N N . ASP A 1 332 ? 37.158 58.671 92.273 1.00 29.36 332 ASP A N 1
ATOM 2663 C CA . ASP A 1 332 ? 38.244 58.186 93.120 1.00 29.09 332 ASP A CA 1
ATOM 2664 C C . ASP A 1 332 ? 38.029 58.581 94.576 1.00 29.06 332 ASP A C 1
ATOM 2665 O O . ASP A 1 332 ? 38.298 57.798 95.488 1.00 27.39 332 ASP A O 1
ATOM 2670 N N . ALA A 1 333 ? 37.550 59.803 94.786 1.00 25.75 333 ALA A N 1
ATOM 2671 C CA . ALA A 1 333 ? 37.281 60.297 96.130 1.00 28.89 333 ALA A CA 1
ATOM 2672 C C . ALA A 1 333 ? 36.162 59.491 96.777 1.00 31.48 333 ALA A C 1
ATOM 2673 O O . ALA A 1 333 ? 36.213 59.194 97.969 1.00 28.64 333 ALA A O 1
ATOM 2675 N N . GLU A 1 334 ? 35.158 59.132 95.981 1.00 25.35 334 GLU A N 1
ATOM 2676 C CA . GLU A 1 334 ? 34.044 58.323 96.466 1.00 31.22 334 GLU A CA 1
ATOM 2677 C C . GLU A 1 334 ? 34.519 56.975 97.007 1.00 27.19 334 GLU A C 1
ATOM 2678 O O . GLU A 1 334 ? 34.107 56.555 98.087 1.00 28.96 334 GLU A O 1
ATOM 2684 N N . ASP A 1 335 ? 35.383 56.303 96.250 1.00 23.87 335 ASP A N 1
ATOM 2685 C CA . ASP A 1 335 ? 35.912 55.005 96.660 1.00 27.54 335 ASP A CA 1
ATOM 2686 C C . ASP A 1 335 ? 36.704 55.119 97.956 1.00 32.83 335 ASP A C 1
ATOM 2687 O O . ASP A 1 335 ? 36.524 54.324 98.877 1.00 27.52 335 ASP A O 1
ATOM 2692 N N . LEU A 1 336 ? 37.576 56.119 98.021 1.00 29.95 336 LEU A N 1
ATOM 2693 C CA . LEU A 1 336 ? 38.449 56.299 99.175 1.00 31.06 336 LEU A CA 1
ATOM 2694 C C . LEU A 1 336 ? 37.691 56.772 100.416 1.00 25.48 336 LEU A C 1
ATOM 2695 O O . LEU A 1 336 ? 38.053 56.421 101.538 1.00 36.56 336 LEU A O 1
ATOM 2700 N N . LEU A 1 337 ? 36.641 57.562 100.211 1.00 25.27 337 LEU A N 1
ATOM 2701 C CA . LEU A 1 337 ? 35.791 57.997 101.315 1.00 22.97 337 LEU A CA 1
ATOM 2702 C C . LEU A 1 337 ? 35.032 56.820 101.910 1.00 29.15 337 LEU A C 1
ATOM 2703 O O . LEU A 1 337 ? 34.903 56.706 103.130 1.00 29.02 337 LEU A O 1
ATOM 2708 N N . HIS A 1 338 ? 34.526 55.950 101.041 1.00 22.87 338 HIS A N 1
ATOM 2709 C CA . HIS A 1 338 ? 33.826 54.751 101.482 1.00 28.37 338 HIS A CA 1
ATOM 2710 C C . HIS A 1 338 ? 34.772 53.859 102.275 1.00 35.56 338 HIS A C 1
ATOM 2711 O O . HIS A 1 338 ? 34.400 53.302 103.306 1.00 38.33 338 HIS A O 1
ATOM 2718 N N . ASP A 1 339 ? 36.001 53.732 101.785 1.00 33.27 339 ASP A N 1
ATOM 2719 C CA A ASP A 1 339 ? 37.015 52.924 102.454 0.63 35.40 339 ASP A CA 1
ATOM 2720 C CA B ASP A 1 339 ? 37.017 52.926 102.448 0.37 35.91 339 ASP A CA 1
ATOM 2721 C C . ASP A 1 339 ? 37.396 53.520 103.803 1.00 35.48 339 ASP A C 1
ATOM 2722 O O . ASP A 1 339 ? 37.581 52.795 104.781 1.00 28.79 339 ASP A O 1
ATOM 2731 N N . THR A 1 340 ? 37.509 54.843 103.850 1.00 27.46 340 THR A N 1
ATOM 2732 C CA . THR A 1 340 ? 37.873 55.543 105.076 1.00 26.72 340 THR A CA 1
ATOM 2733 C C . THR A 1 340 ? 36.786 55.413 106.138 1.00 34.08 340 THR A C 1
ATOM 2734 O O . THR A 1 340 ? 37.072 55.124 107.302 1.00 31.13 340 THR A O 1
ATOM 2738 N N . ALA A 1 341 ? 35.540 55.629 105.731 1.00 28.89 341 ALA A N 1
ATOM 2739 C CA . ALA A 1 341 ? 34.409 55.520 106.645 1.00 35.58 341 ALA A CA 1
ATOM 2740 C C . ALA A 1 341 ? 34.281 54.102 107.195 1.00 32.84 341 ALA A C 1
ATOM 2741 O O . ALA A 1 341 ? 34.081 53.909 108.394 1.00 33.31 341 ALA A O 1
ATOM 2743 N N . GLU A 1 342 ? 34.405 53.114 106.312 1.00 32.60 342 GLU A N 1
ATOM 2744 C CA . GLU A 1 342 ? 34.324 51.711 106.709 1.00 33.98 342 GLU A CA 1
ATOM 2745 C C . GLU A 1 342 ? 35.433 51.327 107.682 1.00 36.33 342 GLU A C 1
ATOM 2746 O O . GLU A 1 342 ? 35.209 50.559 108.618 1.00 39.88 342 GLU A O 1
ATOM 2752 N N . ARG A 1 343 ? 36.627 51.864 107.450 1.00 35.74 343 ARG A N 1
ATOM 2753 C CA . ARG A 1 343 ? 37.777 51.594 108.305 1.00 35.74 343 ARG A CA 1
ATOM 2754 C C . ARG A 1 343 ? 37.555 52.102 109.727 1.00 39.74 343 ARG A C 1
ATOM 2755 O O . ARG A 1 343 ? 37.814 51.389 110.697 1.00 41.71 343 ARG A O 1
ATOM 2763 N N . PHE A 1 344 ? 37.076 53.336 109.851 1.00 31.04 344 PHE A N 1
ATOM 2764 C CA . PHE A 1 344 ? 36.815 53.905 111.168 1.00 33.00 344 PHE A CA 1
ATOM 2765 C C . PHE A 1 344 ? 35.645 53.206 111.855 1.00 36.34 344 PHE A C 1
ATOM 2766 O O . PHE A 1 344 ? 35.620 53.083 113.079 1.00 34.81 344 PHE A O 1
ATOM 2774 N N . ASN A 1 345 ? 34.685 52.741 111.062 1.00 38.78 345 ASN A N 1
ATOM 2775 C CA . ASN A 1 345 ? 33.530 52.041 111.611 1.00 40.86 345 ASN A CA 1
ATOM 2776 C C . ASN A 1 345 ? 33.899 50.712 112.266 1.00 38.28 345 ASN A C 1
ATOM 2777 O O . ASN A 1 345 ? 33.430 50.403 113.361 1.00 37.95 345 ASN A O 1
ATOM 2782 N N . GLN A 1 346 ? 34.741 49.930 111.598 1.00 38.92 346 GLN A N 1
ATOM 2783 C CA . GLN A 1 346 ? 35.150 48.638 112.138 1.00 45.14 346 GLN A CA 1
ATOM 2784 C C . GLN A 1 346 ? 36.091 48.806 113.329 1.00 39.92 346 GLN A C 1
ATOM 2785 O O . GLN A 1 346 ? 36.195 47.920 114.176 1.00 45.92 346 GLN A O 1
ATOM 2791 N N . LEU A 1 347 ? 36.769 49.948 113.393 1.00 36.65 347 LEU A N 1
ATOM 2792 C CA . LEU A 1 347 ? 37.601 50.278 114.546 1.00 41.72 347 LEU A CA 1
ATOM 2793 C C . LEU A 1 347 ? 36.743 50.874 115.654 1.00 45.59 347 LEU A C 1
ATOM 2794 O O . LEU A 1 347 ? 37.242 51.211 116.729 1.00 36.68 347 LEU A O 1
ATOM 2799 N N . GLU A 1 348 ? 35.449 51.001 115.370 1.00 38.52 348 GLU A N 1
ATOM 2800 C CA . GLU A 1 348 ? 34.479 51.578 116.298 1.00 45.71 348 GLU A CA 1
ATOM 2801 C C . GLU A 1 348 ? 34.797 53.027 116.663 1.00 48.01 348 GLU A C 1
ATOM 2802 O O . GLU A 1 348 ? 34.497 53.481 117.766 1.00 44.07 348 GLU A O 1
ATOM 2808 N N . HIS A 1 349 ? 35.414 53.743 115.727 1.00 42.14 349 HIS A N 1
ATOM 2809 C CA . HIS A 1 349 ? 35.570 55.187 115.842 1.00 42.92 349 HIS A CA 1
ATOM 2810 C C . HIS A 1 349 ? 34.394 55.827 115.122 1.00 43.40 349 HIS A C 1
ATOM 2811 O O . HIS A 1 349 ? 34.528 56.317 114.000 1.00 41.93 349 HIS A O 1
ATOM 2818 N N . TYR A 1 350 ? 33.238 55.813 115.775 1.00 35.04 350 TYR A N 1
ATOM 2819 C CA . TYR A 1 350 ? 31.982 56.154 115.118 1.00 42.16 350 TYR A CA 1
ATOM 2820 C C . TYR A 1 350 ? 31.862 57.621 114.714 1.00 38.12 350 TYR A C 1
ATOM 2821 O O . TYR A 1 350 ? 31.264 57.934 113.686 1.00 33.89 350 TYR A O 1
ATOM 2830 N N . GLU A 1 351 ? 32.429 58.515 115.518 1.00 34.37 351 GLU A N 1
ATOM 2831 C CA . GLU A 1 351 ? 32.392 59.936 115.193 1.00 41.34 351 GLU A CA 1
ATOM 2832 C C . GLU A 1 351 ? 33.163 60.218 113.910 1.00 42.07 351 GLU A C 1
ATOM 2833 O O . GLU A 1 351 ? 32.666 60.902 113.016 1.00 41.87 351 GLU A O 1
ATOM 2839 N N . SER A 1 352 ? 34.376 59.681 113.821 1.00 37.51 352 SER A N 1
ATOM 2840 C CA . SER A 1 352 ? 35.185 59.832 112.618 1.00 37.94 352 SER A CA 1
ATOM 2841 C C . SER A 1 352 ? 34.520 59.140 111.436 1.00 38.32 352 SER A C 1
ATOM 2842 O O . SER A 1 352 ? 34.559 59.640 110.314 1.00 34.08 352 SER A O 1
ATOM 2845 N N . ALA A 1 353 ? 33.903 57.991 111.695 1.00 29.55 353 ALA A N 1
ATOM 2846 C CA . ALA A 1 353 ? 33.196 57.255 110.652 1.00 34.02 353 ALA A CA 1
ATOM 2847 C C . ALA A 1 353 ? 32.033 58.071 110.093 1.00 34.50 353 ALA A C 1
ATOM 2848 O O . ALA A 1 353 ? 31.883 58.199 108.877 1.00 32.55 353 ALA A O 1
ATOM 2850 N N . ALA A 1 354 ? 31.216 58.621 110.987 1.00 36.20 354 ALA A N 1
ATOM 2851 C CA . ALA A 1 354 ? 30.071 59.434 110.591 1.00 40.01 354 ALA A CA 1
ATOM 2852 C C . ALA A 1 354 ? 30.519 60.664 109.808 1.00 38.09 354 ALA A C 1
ATOM 2853 O O . ALA A 1 354 ? 29.833 61.114 108.890 1.00 34.92 354 ALA A O 1
ATOM 2855 N N . PHE A 1 355 ? 31.679 61.197 110.178 1.00 34.33 355 PHE A N 1
ATOM 2856 C CA . PHE A 1 355 ? 32.255 62.347 109.495 1.00 38.88 355 PHE A CA 1
ATOM 2857 C C . PHE A 1 355 ? 32.541 62.042 108.025 1.00 37.06 355 PHE A C 1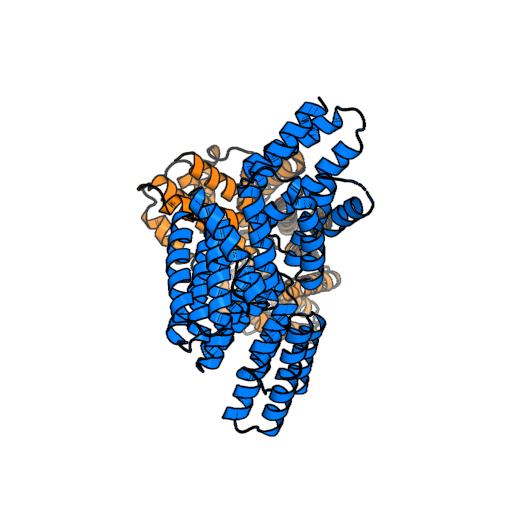
ATOM 2858 O O . PHE A 1 355 ? 32.257 62.858 107.149 1.00 32.86 355 PHE A O 1
ATOM 2866 N N . PHE A 1 356 ? 33.095 60.864 107.757 1.00 31.61 356 PHE A N 1
ATOM 2867 C CA . PHE A 1 356 ? 33.432 60.491 106.387 1.00 29.22 356 PHE A CA 1
ATOM 2868 C C . PHE A 1 356 ? 32.247 59.909 105.613 1.00 30.71 356 PHE A C 1
ATOM 2869 O O . PHE A 1 356 ? 32.198 60.010 104.387 1.00 29.45 356 PHE A O 1
ATOM 2877 N N . TYR A 1 357 ? 31.294 59.309 106.323 1.00 25.64 357 TYR A N 1
ATOM 2878 C CA . TYR A 1 357 ? 30.052 58.873 105.688 1.00 31.08 357 TYR A CA 1
ATOM 2879 C C . TYR A 1 357 ? 29.289 60.078 105.148 1.00 36.16 357 TYR A C 1
ATOM 2880 O O . TYR A 1 357 ? 28.717 60.025 104.058 1.00 31.50 357 TYR A O 1
ATOM 2889 N N . ARG A 1 358 ? 29.285 61.163 105.918 1.00 29.59 358 ARG A N 1
ATOM 2890 C CA . ARG A 1 358 ? 28.616 62.389 105.502 1.00 32.14 358 ARG A CA 1
ATOM 2891 C C . ARG A 1 358 ? 29.256 62.961 104.241 1.00 32.10 358 ARG A C 1
ATOM 2892 O O . ARG A 1 358 ? 28.562 63.369 103.313 1.00 35.37 358 ARG A O 1
ATOM 2900 N N . ARG A 1 359 ? 30.584 62.990 104.211 1.00 32.07 359 ARG A N 1
ATOM 2901 C CA . ARG A 1 359 ? 31.295 63.520 103.055 1.00 34.57 359 ARG A CA 1
ATOM 2902 C C . ARG A 1 359 ? 31.103 62.613 101.844 1.00 28.94 359 ARG A C 1
ATOM 2903 O O . ARG A 1 359 ? 31.028 63.084 100.709 1.00 31.59 359 ARG A O 1
ATOM 2911 N N . LEU A 1 360 ? 31.023 61.310 102.096 1.00 28.72 360 LEU A N 1
ATOM 2912 C CA . LEU A 1 360 ? 30.728 60.342 101.048 1.00 29.25 360 LEU A CA 1
ATOM 2913 C C . LEU A 1 360 ? 29.371 60.649 100.421 1.00 32.28 360 LEU A C 1
ATOM 2914 O O . LEU A 1 360 ? 29.206 60.567 99.204 1.00 32.53 360 LEU A O 1
ATOM 2919 N N . MET A 1 361 ? 28.408 61.009 101.265 1.00 30.05 361 MET A N 1
ATOM 2920 C CA . MET A 1 361 ? 27.089 61.434 100.808 1.00 40.95 361 MET A CA 1
ATOM 2921 C C . MET A 1 361 ? 27.187 62.659 99.914 1.00 39.54 361 MET A C 1
ATOM 2922 O O . MET A 1 361 ? 26.568 62.717 98.852 1.00 40.81 361 MET A O 1
ATOM 2927 N N . ASN A 1 362 ? 27.962 63.640 100.365 1.00 35.74 362 ASN A N 1
ATOM 2928 C CA A ASN A 1 362 ? 28.155 64.879 99.622 0.47 38.94 362 ASN A CA 1
ATOM 2929 C CA B ASN A 1 362 ? 28.143 64.876 99.617 0.53 39.05 362 ASN A CA 1
ATOM 2930 C C . ASN A 1 362 ? 28.765 64.635 98.246 1.00 32.91 362 ASN A C 1
ATOM 2931 O O . ASN A 1 362 ? 28.391 65.278 97.268 1.00 33.93 362 ASN A O 1
ATOM 2940 N N . ILE A 1 363 ? 29.707 63.700 98.181 1.00 27.12 363 ILE A N 1
ATOM 2941 C CA . ILE A 1 363 ? 30.375 63.375 96.924 1.00 26.49 363 ILE A CA 1
ATOM 2942 C C . ILE A 1 363 ? 29.441 62.654 95.948 1.00 29.21 363 ILE A C 1
ATOM 2943 O O . ILE A 1 363 ? 29.439 62.947 94.751 1.00 30.82 363 ILE A O 1
ATOM 2948 N N . LYS A 1 364 ? 28.641 61.724 96.463 1.00 29.75 364 LYS A N 1
ATOM 2949 C CA . LYS A 1 364 ? 27.661 61.022 95.637 1.00 33.24 364 LYS A CA 1
ATOM 2950 C C . LYS A 1 364 ? 26.667 62.002 95.022 1.00 30.79 364 LYS A C 1
ATOM 2951 O O . LYS A 1 364 ? 26.247 61.841 93.877 1.00 32.00 364 LYS A O 1
ATOM 2957 N N . LYS A 1 365 ? 26.302 63.022 95.791 1.00 31.47 365 LYS A N 1
ATOM 2958 C CA . LYS A 1 365 ? 25.405 64.060 95.306 1.00 36.97 365 LYS A CA 1
ATOM 2959 C C . LYS A 1 365 ? 26.061 64.860 94.184 1.00 29.15 365 LYS A C 1
ATOM 2960 O O . LYS A 1 365 ? 25.428 65.147 93.169 1.00 32.21 365 LYS A O 1
ATOM 2966 N N . LYS A 1 366 ? 27.331 65.212 94.370 1.00 26.69 366 LYS A N 1
ATOM 2967 C CA . LYS A 1 366 ? 28.077 65.954 93.358 1.00 33.01 366 LYS A CA 1
ATOM 2968 C C . LYS A 1 366 ? 28.209 65.155 92.065 1.00 33.44 366 LYS A C 1
ATOM 2969 O O . LYS A 1 366 ? 28.075 65.704 90.973 1.00 41.00 366 LYS A O 1
ATOM 2975 N N . LEU A 1 367 ? 28.477 63.859 92.200 1.00 23.78 367 LEU A N 1
ATOM 2976 C CA . LEU A 1 367 ? 28.550 62.964 91.052 1.00 30.98 367 LEU A CA 1
ATOM 2977 C C . LEU A 1 367 ? 27.223 62.921 90.305 1.00 32.63 367 LEU A C 1
ATOM 2978 O O . LEU A 1 367 ? 27.192 62.919 89.074 1.00 30.41 367 LEU A O 1
ATOM 2983 N N . ALA A 1 368 ? 26.129 62.890 91.059 1.00 23.73 368 ALA A N 1
ATOM 2984 C CA . ALA A 1 368 ? 24.794 62.825 90.474 1.00 31.39 368 ALA A CA 1
ATOM 2985 C C . ALA A 1 368 ? 24.388 64.148 89.828 1.00 31.32 368 ALA A C 1
ATOM 2986 O O . ALA A 1 368 ? 23.754 64.160 88.774 1.00 36.64 368 ALA A O 1
ATOM 2988 N N . GLU A 1 369 ? 24.757 65.257 90.466 1.00 37.04 369 GLU A N 1
ATOM 2989 C CA . GLU A 1 369 ? 24.434 66.589 89.954 1.00 39.90 369 GLU A CA 1
ATOM 2990 C C . GLU A 1 369 ? 25.072 66.841 88.595 1.00 38.78 369 GLU A C 1
ATOM 2991 O O . GLU A 1 369 ? 24.553 67.614 87.790 1.00 42.61 369 GLU A O 1
ATOM 2997 N N . GLN A 1 370 ? 26.200 66.184 88.344 1.00 39.39 370 GLN A N 1
ATOM 2998 C CA . GLN A 1 370 ? 26.929 66.361 87.092 1.00 57.26 370 GLN A CA 1
ATOM 2999 C C . GLN A 1 370 ? 26.324 65.560 85.937 1.00 66.90 370 GLN A C 1
ATOM 3000 O O . GLN A 1 370 ? 26.981 65.327 84.923 1.00 68.89 370 GLN A O 1
ATOM 3006 N N . ARG A 1 371 ? 25.070 65.145 86.095 1.00 71.39 371 ARG A N 1
ATOM 3007 C CA . ARG A 1 371 ? 24.357 64.428 85.043 1.00 68.68 371 ARG A CA 1
ATOM 3008 C C . ARG A 1 371 ? 23.361 65.348 84.342 1.00 64.75 371 ARG A C 1
ATOM 3009 O O . ARG A 1 371 ? 23.086 65.192 83.152 1.00 68.53 371 ARG A O 1
ATOM 3017 N N . SER B 1 7 ? 69.376 37.981 64.533 1.00 120.95 7 SER B N 1
ATOM 3018 C CA . SER B 1 7 ? 70.736 37.680 64.103 1.00 119.88 7 SER B CA 1
ATOM 3019 C C . SER B 1 7 ? 71.616 38.924 64.153 1.00 110.43 7 SER B C 1
ATOM 3020 O O . SER B 1 7 ? 72.034 39.356 65.227 1.00 112.29 7 SER B O 1
ATOM 3023 N N . GLU B 1 8 ? 71.895 39.495 62.986 1.00 102.79 8 GLU B N 1
ATOM 3024 C CA . GLU B 1 8 ? 72.713 40.700 62.900 1.00 95.31 8 GLU B CA 1
ATOM 3025 C C . GLU B 1 8 ? 71.981 41.907 63.474 1.00 91.17 8 GLU B C 1
ATOM 3026 O O . GLU B 1 8 ? 72.592 42.770 64.102 1.00 86.70 8 GLU B O 1
ATOM 3032 N N . GLU B 1 9 ? 70.669 41.955 63.258 1.00 90.00 9 GLU B N 1
ATOM 3033 C CA . GLU B 1 9 ? 69.844 43.063 63.732 1.00 87.31 9 GLU B CA 1
ATOM 3034 C C . GLU B 1 9 ? 69.951 43.276 65.239 1.00 80.35 9 GLU B C 1
ATOM 3035 O O . GLU B 1 9 ? 70.232 44.383 65.700 1.00 71.73 9 GLU B O 1
ATOM 3041 N N . VAL B 1 10 ? 69.720 42.213 66.002 1.00 77.29 10 VAL B N 1
ATOM 3042 C CA . VAL B 1 10 ? 69.818 42.283 67.455 1.00 72.88 10 VAL B CA 1
ATOM 3043 C C . VAL B 1 10 ? 71.275 42.486 67.878 1.00 65.98 10 VAL B C 1
ATOM 3044 O O . VAL B 1 10 ? 71.556 43.115 68.900 1.00 57.97 10 VAL B O 1
ATOM 3048 N N . ALA B 1 11 ? 72.199 41.972 67.071 1.00 64.57 11 ALA B N 1
ATOM 3049 C CA . ALA B 1 11 ? 73.623 42.176 67.309 1.00 58.08 11 ALA B CA 1
ATOM 3050 C C . ALA B 1 11 ? 73.987 43.649 67.144 1.00 57.76 11 ALA B C 1
ATOM 3051 O O . ALA B 1 11 ? 74.902 44.150 67.798 1.00 50.18 11 ALA B O 1
ATOM 3053 N N . VAL B 1 12 ? 73.265 44.336 66.263 1.00 58.85 12 VAL B N 1
ATOM 3054 C CA . VAL B 1 12 ? 73.434 45.773 66.092 1.00 59.84 12 VAL B CA 1
ATOM 3055 C C . VAL B 1 12 ? 72.904 46.506 67.321 1.00 60.35 12 VAL B C 1
ATOM 3056 O O . VAL B 1 12 ? 73.520 47.457 67.804 1.00 59.67 12 VAL B O 1
ATOM 3060 N N . LYS B 1 13 ? 71.762 46.047 67.828 1.00 55.47 13 LYS B N 1
ATOM 3061 C CA . LYS B 1 13 ? 71.159 46.626 69.025 1.00 54.03 13 LYS B CA 1
ATOM 3062 C C . LYS B 1 13 ? 72.099 46.528 70.220 1.00 52.05 13 LYS B C 1
ATOM 3063 O O . LYS B 1 13 ? 72.185 47.451 71.029 1.00 51.05 13 LYS B O 1
ATOM 3069 N N . LEU B 1 14 ? 72.798 45.403 70.323 1.00 49.32 14 LEU B N 1
ATOM 3070 C CA . LEU B 1 14 ? 73.767 45.196 71.392 1.00 50.39 14 LEU B CA 1
ATOM 3071 C C . LEU B 1 14 ? 74.890 46.223 71.314 1.00 48.78 14 LEU B C 1
ATOM 3072 O O . LEU B 1 14 ? 75.361 46.719 72.337 1.00 44.63 14 LEU B O 1
ATOM 3077 N N . ASN B 1 15 ? 75.312 46.544 70.095 1.00 51.32 15 ASN B N 1
ATOM 3078 C CA . ASN B 1 15 ? 76.335 47.561 69.895 1.00 54.33 15 ASN B CA 1
ATOM 3079 C C . ASN B 1 15 ? 75.788 48.961 70.146 1.00 50.32 15 ASN B C 1
ATOM 3080 O O . ASN B 1 15 ? 76.496 49.829 70.654 1.00 47.32 15 ASN B O 1
ATOM 3085 N N . GLU B 1 16 ? 74.524 49.173 69.785 1.00 45.47 16 GLU B N 1
ATOM 3086 C CA . GLU B 1 16 ? 73.857 50.442 70.052 1.00 47.33 16 GLU B CA 1
ATOM 3087 C C . GLU B 1 16 ? 73.668 50.619 71.553 1.00 46.98 16 GLU B C 1
ATOM 3088 O O . GLU B 1 16 ? 73.699 51.735 72.070 1.00 47.74 16 GLU B O 1
ATOM 3094 N N . TRP B 1 17 ? 73.470 49.501 72.243 1.00 47.01 17 TRP B N 1
ATOM 3095 C CA . TRP B 1 17 ? 73.379 49.488 73.694 1.00 49.09 17 TRP B CA 1
ATOM 3096 C C . TRP B 1 17 ? 74.725 49.900 74.286 1.00 40.00 17 TRP B C 1
ATOM 3097 O O . TRP B 1 17 ? 74.784 50.678 75.237 1.00 37.40 17 TRP B O 1
ATOM 3108 N N . TYR B 1 18 ? 75.803 49.382 73.702 1.00 38.13 18 TYR B N 1
ATOM 3109 C CA . TYR B 1 18 ? 77.159 49.690 74.151 1.00 36.10 18 TYR B CA 1
ATOM 3110 C C . TYR B 1 18 ? 77.451 51.187 74.057 1.00 39.91 18 TYR B C 1
ATOM 3111 O O . TYR B 1 18 ? 78.093 51.758 74.939 1.00 38.68 18 TYR B O 1
ATOM 3120 N N . LYS B 1 19 ? 76.977 51.817 72.987 1.00 35.50 19 LYS B N 1
ATOM 3121 C CA . LYS B 1 19 ? 77.196 53.245 72.782 1.00 43.48 19 LYS B CA 1
ATOM 3122 C C . LYS B 1 19 ? 76.514 54.080 73.863 1.00 43.69 19 LYS B C 1
ATOM 3123 O O . LYS B 1 19 ? 77.084 55.052 74.360 1.00 41.72 19 LYS B O 1
ATOM 3129 N N . LEU B 1 20 ? 75.294 53.692 74.224 1.00 45.83 20 LEU B N 1
ATOM 3130 C CA . LEU B 1 20 ? 74.546 54.386 75.266 1.00 43.20 20 LEU B CA 1
ATOM 3131 C C . LEU B 1 20 ? 75.226 54.230 76.625 1.00 40.53 20 LEU B C 1
ATOM 3132 O O . LEU B 1 20 ? 75.257 55.166 77.424 1.00 41.46 20 LEU B O 1
ATOM 3137 N N . ILE B 1 21 ? 75.770 53.044 76.878 1.00 39.07 21 ILE B N 1
ATOM 3138 C CA . ILE B 1 21 ? 76.479 52.777 78.125 1.00 45.66 21 ILE B CA 1
ATOM 3139 C C . ILE B 1 21 ? 77.712 53.667 78.251 1.00 42.75 21 ILE B C 1
ATOM 3140 O O . ILE B 1 21 ? 77.927 54.303 79.283 1.00 35.49 21 ILE B O 1
ATOM 3145 N N . ARG B 1 22 ? 78.510 53.717 77.190 1.00 42.51 22 ARG B N 1
ATOM 3146 C CA . ARG B 1 22 ? 79.737 54.507 77.188 1.00 41.43 22 ARG B CA 1
ATOM 3147 C C . ARG B 1 22 ? 79.464 56.009 77.245 1.00 38.51 22 ARG B C 1
ATOM 3148 O O . ARG B 1 22 ? 80.325 56.786 77.652 1.00 39.04 22 ARG B O 1
ATOM 3156 N N . ALA B 1 23 ? 78.263 56.412 76.842 1.00 40.72 23 ALA B N 1
ATOM 3157 C CA . ALA B 1 23 ? 77.874 57.818 76.891 1.00 41.26 23 ALA B CA 1
ATOM 3158 C C . ALA B 1 23 ? 77.155 58.144 78.197 1.00 36.31 23 ALA B C 1
ATOM 3159 O O . ALA B 1 23 ? 76.647 59.252 78.374 1.00 47.86 23 ALA B O 1
ATOM 3161 N N . PHE B 1 24 ? 77.117 57.169 79.101 1.00 36.95 24 PHE B N 1
ATOM 3162 C CA . PHE B 1 24 ? 76.467 57.319 80.403 1.00 40.03 24 PHE B CA 1
ATOM 3163 C C . PHE B 1 24 ? 74.990 57.696 80.287 1.00 46.38 24 PHE B C 1
ATOM 3164 O O . PHE B 1 24 ? 74.469 58.460 81.100 1.00 48.27 24 PHE B O 1
ATOM 3172 N N . GLU B 1 25 ? 74.323 57.156 79.271 1.00 38.46 25 GLU B N 1
ATOM 3173 C CA . GLU B 1 25 ? 72.893 57.374 79.085 1.00 46.02 25 GLU B CA 1
ATOM 3174 C C . GLU B 1 25 ? 72.113 56.262 79.775 1.00 50.18 25 GLU B C 1
ATOM 3175 O O . GLU B 1 25 ? 71.667 55.314 79.129 1.00 50.39 25 GLU B O 1
ATOM 3181 N N . ALA B 1 26 ? 71.953 56.390 81.089 1.00 55.86 26 ALA B N 1
ATOM 3182 C CA . ALA B 1 26 ? 71.376 55.332 81.917 1.00 56.27 26 ALA B CA 1
ATOM 3183 C C . ALA B 1 26 ? 69.963 54.924 81.505 1.00 56.20 26 ALA B C 1
ATOM 3184 O O . ALA B 1 26 ? 69.680 53.737 81.333 1.00 56.33 26 ALA B O 1
ATOM 3186 N N . ASP B 1 27 ? 69.081 55.908 81.351 1.00 47.19 27 ASP B N 1
ATOM 3187 C CA . ASP B 1 27 ? 67.687 55.637 81.014 1.00 58.07 27 ASP B CA 1
ATOM 3188 C C . ASP B 1 27 ? 67.539 54.990 79.640 1.00 59.05 27 ASP B C 1
ATOM 3189 O O . ASP B 1 27 ? 66.738 54.072 79.462 1.00 61.12 27 ASP B O 1
ATOM 3194 N N . GLN B 1 28 ? 68.315 55.467 78.673 1.00 55.27 28 GLN B N 1
ATOM 3195 C CA . GLN B 1 28 ? 68.258 54.922 77.321 1.00 58.43 28 GLN B CA 1
ATOM 3196 C C . GLN B 1 28 ? 68.893 53.537 77.254 1.00 54.68 28 GLN B C 1
ATOM 3197 O O . GLN B 1 28 ? 68.455 52.682 76.483 1.00 53.03 28 GLN B O 1
ATOM 3203 N N . ALA B 1 29 ? 69.924 53.320 78.066 1.00 45.81 29 ALA B N 1
ATOM 3204 C CA . ALA B 1 29 ? 70.580 52.020 78.131 1.00 40.99 29 ALA B CA 1
ATOM 3205 C C . ALA B 1 29 ? 69.645 50.975 78.730 1.00 45.56 29 ALA B C 1
ATOM 3206 O O . ALA B 1 29 ? 69.609 49.830 78.279 1.00 45.05 29 ALA B O 1
ATOM 3208 N N . GLU B 1 30 ? 68.891 51.379 79.748 1.00 48.23 30 GLU B N 1
ATOM 3209 C CA . GLU B 1 30 ? 67.938 50.490 80.402 1.00 60.48 30 GLU B CA 1
ATOM 3210 C C . GLU B 1 30 ? 66.805 50.089 79.466 1.00 61.69 30 GLU B C 1
ATOM 3211 O O . GLU B 1 30 ? 66.421 48.921 79.408 1.00 66.77 30 GLU B O 1
ATOM 3217 N N . ALA B 1 31 ? 66.275 51.066 78.737 1.00 61.22 31 ALA B N 1
ATOM 3218 C CA . ALA B 1 31 ? 65.170 50.826 77.816 1.00 57.55 31 ALA B CA 1
ATOM 3219 C C . ALA B 1 31 ? 65.581 49.893 76.682 1.00 56.10 31 ALA B C 1
ATOM 3220 O O . ALA B 1 31 ? 64.813 49.023 76.274 1.00 61.09 31 ALA B O 1
ATOM 3222 N N . LEU B 1 32 ? 66.798 50.074 76.180 1.00 50.06 32 LEU B N 1
ATOM 3223 C CA . LEU B 1 32 ? 67.286 49.254 75.078 1.00 52.43 32 LEU B CA 1
ATOM 3224 C C . LEU B 1 32 ? 67.652 47.848 75.548 1.00 58.98 32 LEU B C 1
ATOM 3225 O O . LEU B 1 32 ? 67.527 46.886 74.792 1.00 58.16 32 LEU B O 1
ATOM 3230 N N . LYS B 1 33 ? 68.099 47.734 76.796 1.00 59.22 33 LYS B N 1
ATOM 3231 C CA . LYS B 1 33 ? 68.420 46.432 77.373 1.00 59.85 33 LYS B CA 1
ATOM 3232 C C . LYS B 1 33 ? 67.178 45.553 77.450 1.00 63.16 33 LYS B C 1
ATOM 3233 O O . LYS B 1 33 ? 67.206 44.387 77.054 1.00 61.26 33 LYS B O 1
ATOM 3239 N N . GLN B 1 34 ? 66.093 46.124 77.963 1.00 69.62 34 GLN B N 1
ATOM 3240 C CA . GLN B 1 34 ? 64.826 45.412 78.090 1.00 80.29 34 GLN B CA 1
ATOM 3241 C C . GLN B 1 34 ? 64.288 44.995 76.726 1.00 74.87 34 GLN B C 1
ATOM 3242 O O . GLN B 1 34 ? 63.708 43.919 76.579 1.00 73.01 34 GLN B O 1
ATOM 3248 N N . GLU B 1 35 ? 64.490 45.854 75.731 1.00 70.65 35 GLU B N 1
ATOM 3249 C CA . GLU B 1 35 ? 64.081 45.560 74.363 1.00 71.51 35 GLU B CA 1
ATOM 3250 C C . GLU B 1 35 ? 64.878 44.385 73.802 1.00 68.48 35 GLU B C 1
ATOM 3251 O O . GLU B 1 35 ? 64.330 43.523 73.115 1.00 65.48 35 GLU B O 1
ATOM 3257 N N . ILE B 1 36 ? 66.172 44.356 74.102 1.00 69.51 36 ILE B N 1
ATOM 3258 C CA . ILE B 1 36 ? 67.035 43.262 73.668 1.00 66.11 36 ILE B CA 1
ATOM 3259 C C . ILE B 1 36 ? 66.644 41.953 74.356 1.00 65.56 36 ILE B C 1
ATOM 3260 O O . ILE B 1 36 ? 66.619 40.895 73.726 1.00 67.11 36 ILE B O 1
ATOM 3265 N N . GLU B 1 37 ? 66.326 42.037 75.645 1.00 55.37 37 GLU B N 1
ATOM 3266 C CA . GLU B 1 37 ? 65.916 40.867 76.418 1.00 61.31 37 GLU B CA 1
ATOM 3267 C C . GLU B 1 37 ? 64.668 40.210 75.837 1.00 69.04 37 GLU B C 1
ATOM 3268 O O . GLU B 1 37 ? 64.566 38.984 75.791 1.00 72.82 37 GLU B O 1
ATOM 3274 N N . TYR B 1 38 ? 63.722 41.032 75.394 1.00 72.54 38 TYR B N 1
ATOM 3275 C CA . TYR B 1 38 ? 62.497 40.529 74.782 1.00 79.67 38 TYR B CA 1
ATOM 3276 C C . TYR B 1 38 ? 62.796 39.895 73.430 1.00 81.67 38 TYR B C 1
ATOM 3277 O O . TYR B 1 38 ? 62.190 38.892 73.054 1.00 82.38 38 TYR B O 1
ATOM 3286 N N . ASP B 1 39 ? 63.737 40.487 72.703 1.00 82.50 39 ASP B N 1
ATOM 3287 C CA . ASP B 1 39 ? 64.107 39.996 71.382 1.00 96.14 39 ASP B CA 1
ATOM 3288 C C . ASP B 1 39 ? 64.912 38.702 71.462 1.00 95.32 39 ASP B C 1
ATOM 3289 O O . ASP B 1 39 ? 64.971 37.940 70.498 1.00 90.05 39 ASP B O 1
ATOM 3294 N N . LEU B 1 40 ? 65.528 38.457 72.613 1.00 93.69 40 LEU B N 1
ATOM 3295 C CA . LEU B 1 40 ? 66.336 37.256 72.804 1.00 94.17 40 LEU B CA 1
ATOM 3296 C C . LEU B 1 40 ? 65.491 36.049 73.198 1.00 105.92 40 LEU B C 1
ATOM 3297 O O . LEU B 1 40 ? 65.788 34.921 72.804 1.00 111.08 40 LEU B O 1
ATOM 3302 N N . GLU B 1 41 ? 64.439 36.287 73.975 1.00 112.22 41 GLU B N 1
ATOM 3303 C CA . GLU B 1 41 ? 63.566 35.205 74.419 1.00 122.36 41 GLU B CA 1
ATOM 3304 C C . GLU B 1 41 ? 62.620 34.761 73.307 1.00 129.95 41 GLU B C 1
ATOM 3305 O O . GLU B 1 41 ? 62.047 33.673 73.366 1.00 131.78 41 GLU B O 1
ATOM 3311 N N . ASP B 1 42 ? 62.464 35.607 72.293 1.00 137.26 42 ASP B N 1
ATOM 3312 C CA . ASP B 1 42 ? 61.611 35.291 71.152 1.00 149.95 42 ASP B CA 1
ATOM 3313 C C . ASP B 1 42 ? 62.429 34.880 69.931 1.00 148.40 42 ASP B C 1
ATOM 3314 O O . ASP B 1 42 ? 62.038 35.141 68.793 1.00 147.50 42 ASP B O 1
ATOM 3319 N N . MET B 1 43 ? 63.567 34.238 70.176 1.00 147.57 43 MET B N 1
ATOM 3320 C CA . MET B 1 43 ? 64.420 33.746 69.099 1.00 148.95 43 MET B CA 1
ATOM 3321 C C . MET B 1 43 ? 64.976 32.364 69.418 1.00 149.57 43 MET B C 1
ATOM 3322 O O . MET B 1 43 ? 64.872 31.887 70.549 1.00 146.85 43 MET B O 1
ATOM 3327 N N . GLU B 1 44 ? 65.569 31.727 68.414 1.00 153.31 44 GLU B N 1
ATOM 3328 C CA . GLU B 1 44 ? 66.143 30.397 68.578 1.00 157.68 44 GLU B CA 1
ATOM 3329 C C . GLU B 1 44 ? 67.436 30.439 69.388 1.00 150.88 44 GLU B C 1
ATOM 3330 O O . GLU B 1 44 ? 67.911 31.512 69.762 1.00 145.80 44 GLU B O 1
ATOM 3336 N N . GLU B 1 45 ? 67.996 29.264 69.658 1.00 150.67 45 GLU B N 1
ATOM 3337 C CA . GLU B 1 45 ? 69.203 29.151 70.470 1.00 143.67 45 GLU B CA 1
ATOM 3338 C C . GLU B 1 45 ? 70.403 29.813 69.802 1.00 133.93 45 GLU B C 1
ATOM 3339 O O . GLU B 1 45 ? 70.910 29.327 68.791 1.00 136.86 45 GLU B O 1
ATOM 3345 N N . ASN B 1 46 ? 70.852 30.925 70.374 1.00 120.80 46 ASN B N 1
ATOM 3346 C CA . ASN B 1 46 ? 72.021 31.630 69.864 1.00 109.71 46 ASN B CA 1
ATOM 3347 C C . ASN B 1 46 ? 73.020 31.906 70.982 1.00 100.98 46 ASN B C 1
ATOM 3348 O O . ASN B 1 46 ? 72.871 32.866 71.738 1.00 94.67 46 ASN B O 1
ATOM 3353 N N . GLN B 1 47 ? 74.037 31.058 71.080 1.00 102.02 47 GLN B N 1
ATOM 3354 C CA . GLN B 1 47 ? 75.037 31.175 72.134 1.00 101.30 47 GLN B CA 1
ATOM 3355 C C . GLN B 1 47 ? 75.972 32.353 71.885 1.00 92.52 47 GLN B C 1
ATOM 3356 O O . GLN B 1 47 ? 76.537 32.917 72.822 1.00 91.42 47 GLN B O 1
ATOM 3362 N N . ASP B 1 48 ? 76.129 32.720 70.618 1.00 90.32 48 ASP B N 1
ATOM 3363 C CA . ASP B 1 48 ? 77.003 33.824 70.239 1.00 86.79 48 ASP B CA 1
ATOM 3364 C C . ASP B 1 48 ? 76.458 35.153 70.750 1.00 73.25 48 ASP B C 1
ATOM 3365 O O . ASP B 1 48 ? 77.215 36.014 71.200 1.00 66.06 48 ASP B O 1
ATOM 3370 N N . LEU B 1 49 ? 75.140 35.311 70.682 1.00 66.17 49 LEU B N 1
ATOM 3371 C CA . LEU B 1 49 ? 74.488 36.542 71.116 1.00 64.82 49 LEU B CA 1
ATOM 3372 C C . LEU B 1 49 ? 74.193 36.527 72.612 1.00 62.77 49 LEU B C 1
ATOM 3373 O O . LEU B 1 49 ? 74.121 37.578 73.249 1.00 56.82 49 LEU B O 1
ATOM 3378 N N . LEU B 1 50 ? 74.018 35.332 73.167 1.00 61.86 50 LEU B N 1
ATOM 3379 C CA . LEU B 1 50 ? 73.796 35.184 74.601 1.00 63.81 50 LEU B CA 1
ATOM 3380 C C . LEU B 1 50 ? 75.053 35.557 75.379 1.00 62.69 50 LEU B C 1
ATOM 3381 O O . LEU B 1 50 ? 74.977 36.148 76.456 1.00 65.50 50 LEU B O 1
ATOM 3386 N N . LEU B 1 51 ? 76.210 35.208 74.825 1.00 60.20 51 LEU B N 1
ATOM 3387 C CA . LEU B 1 51 ? 77.486 35.567 75.431 1.00 58.51 51 LEU B CA 1
ATOM 3388 C C . LEU B 1 51 ? 77.774 37.046 75.200 1.00 51.65 51 LEU B C 1
ATOM 3389 O O . LEU B 1 51 ? 78.449 37.692 76.001 1.00 52.10 51 LEU B O 1
ATOM 3394 N N . TYR B 1 52 ? 77.252 37.573 74.097 1.00 55.77 52 TYR B N 1
ATOM 3395 C CA . TYR B 1 52 ? 77.365 38.991 73.782 1.00 53.42 52 TYR B CA 1
ATOM 3396 C C . TYR B 1 52 ? 76.568 39.792 74.809 1.00 51.97 52 TYR B C 1
ATOM 3397 O O . TYR B 1 52 ? 77.057 40.782 75.356 1.00 43.99 52 TYR B O 1
ATOM 3406 N N . PHE B 1 53 ? 75.341 39.351 75.070 1.00 46.69 53 PHE B N 1
ATOM 3407 C CA . PHE B 1 53 ? 74.465 40.026 76.022 1.00 47.70 53 PHE B CA 1
ATOM 3408 C C . PHE B 1 53 ? 75.021 39.992 77.443 1.00 46.21 53 PHE B C 1
ATOM 3409 O O . PHE B 1 53 ? 75.000 41.001 78.147 1.00 48.44 53 PHE B O 1
ATOM 3417 N N . SER B 1 54 ? 75.506 38.825 77.861 1.00 50.07 54 SER B N 1
ATOM 3418 C CA . SER B 1 54 ? 76.035 38.650 79.211 1.00 56.94 54 SER B CA 1
ATOM 3419 C C . SER B 1 54 ? 77.196 39.602 79.485 1.00 53.86 54 SER B C 1
ATOM 3420 O O . SER B 1 54 ? 77.276 40.208 80.554 1.00 49.24 54 SER B O 1
ATOM 3423 N N . LEU B 1 55 ? 78.090 39.730 78.510 1.00 48.50 55 LEU B N 1
ATOM 3424 C CA . LEU B 1 55 ? 79.209 40.658 78.611 1.00 45.13 55 LEU B CA 1
ATOM 3425 C C . LEU B 1 55 ? 78.715 42.096 78.711 1.00 39.73 55 LEU B C 1
ATOM 3426 O O . LEU B 1 55 ? 79.189 42.869 79.544 1.00 37.19 55 LEU B O 1
ATOM 3431 N N . MET B 1 56 ? 77.754 42.446 77.863 1.00 43.49 56 MET B N 1
ATOM 3432 C CA . MET B 1 56 ? 77.241 43.810 77.813 1.00 43.61 56 MET B CA 1
ATOM 3433 C C . MET B 1 56 ? 76.404 44.145 79.046 1.00 43.34 56 MET B C 1
ATOM 3434 O O . MET B 1 56 ? 76.359 45.297 79.479 1.00 39.47 56 MET B O 1
ATOM 3439 N N . GLU B 1 57 ? 75.741 43.137 79.605 1.00 40.52 57 GLU B N 1
ATOM 3440 C CA . GLU B 1 57 ? 74.972 43.316 80.831 1.00 42.21 57 GLU B CA 1
ATOM 3441 C C . GLU B 1 57 ? 75.910 43.640 81.989 1.00 44.81 57 GLU B C 1
ATOM 3442 O O . GLU B 1 57 ? 75.591 44.455 82.855 1.00 37.55 57 GLU B O 1
ATOM 3448 N N . PHE B 1 58 ? 77.071 42.994 81.992 1.00 45.57 58 PHE B N 1
ATOM 3449 C CA . PHE B 1 58 ? 78.088 43.228 83.009 1.00 44.28 58 PHE B CA 1
ATOM 3450 C C . PHE B 1 58 ? 78.608 44.661 82.927 1.00 45.07 58 PHE B C 1
ATOM 3451 O O . PHE B 1 58 ? 78.718 45.349 83.941 1.00 44.58 58 PHE B O 1
ATOM 3459 N N . ARG B 1 59 ? 78.921 45.101 81.711 1.00 38.44 59 ARG B N 1
ATOM 3460 C CA . ARG B 1 59 ? 79.378 46.466 81.466 1.00 39.03 59 ARG B CA 1
ATOM 3461 C C . ARG B 1 59 ? 78.313 47.478 81.882 1.00 37.51 59 ARG B C 1
ATOM 3462 O O . ARG B 1 59 ? 78.625 48.546 82.412 1.00 38.04 59 ARG B O 1
ATOM 3470 N N . HIS B 1 60 ? 77.056 47.122 81.640 1.00 37.49 60 HIS B N 1
ATOM 3471 C CA . HIS B 1 60 ? 75.915 47.972 81.964 1.00 43.48 60 HIS B CA 1
ATOM 3472 C C . HIS B 1 60 ? 75.798 48.220 83.466 1.00 45.64 60 HIS B C 1
ATOM 3473 O O . HIS B 1 60 ? 75.573 49.349 83.900 1.00 43.74 60 HIS B O 1
ATOM 3480 N N . ARG B 1 61 ? 75.953 47.160 84.254 1.00 44.04 61 ARG B N 1
ATOM 3481 C CA . ARG B 1 61 ? 75.850 47.258 85.707 1.00 47.91 61 ARG B CA 1
ATOM 3482 C C . ARG B 1 61 ? 76.970 48.114 86.293 1.00 40.53 61 ARG B C 1
ATOM 3483 O O . ARG B 1 61 ? 76.782 48.787 87.306 1.00 47.39 61 ARG B O 1
ATOM 3491 N N . ILE B 1 62 ? 78.132 48.081 85.650 1.00 38.71 62 ILE B N 1
ATOM 3492 C CA . ILE B 1 62 ? 79.265 48.901 86.064 1.00 34.71 62 ILE B CA 1
ATOM 3493 C C . ILE B 1 62 ? 78.924 50.385 85.955 1.00 42.78 62 ILE B C 1
ATOM 3494 O O . ILE B 1 62 ? 79.269 51.179 86.833 1.00 34.97 62 ILE B O 1
ATOM 3499 N N . MET B 1 63 ? 78.234 50.752 84.880 1.00 37.94 63 MET B N 1
ATOM 3500 C CA . MET B 1 63 ? 77.823 52.135 84.671 1.00 39.53 63 MET B CA 1
ATOM 3501 C C . MET B 1 63 ? 76.791 52.567 85.706 1.00 34.38 63 MET B C 1
ATOM 3502 O O . MET B 1 63 ? 76.889 53.654 86.276 1.00 35.73 63 MET B O 1
ATOM 3507 N N . LEU B 1 64 ? 75.802 51.710 85.942 1.00 34.50 64 LEU B N 1
ATOM 3508 C CA . LEU B 1 64 ? 74.735 52.012 86.891 1.00 44.43 64 LEU B CA 1
ATOM 3509 C C . LEU B 1 64 ? 75.270 52.205 88.306 1.00 46.75 64 LEU B C 1
ATOM 3510 O O . LEU B 1 64 ? 74.834 53.105 89.025 1.00 48.59 64 LEU B O 1
ATOM 3515 N N . ASP B 1 65 ? 76.216 51.358 88.698 1.00 47.87 65 ASP B N 1
ATOM 3516 C CA . ASP B 1 65 ? 76.804 51.434 90.030 1.00 50.17 65 ASP B CA 1
ATOM 3517 C C . ASP B 1 65 ? 77.637 52.705 90.184 1.00 46.65 65 ASP B C 1
ATOM 3518 O O . ASP B 1 65 ? 77.691 53.296 91.262 1.00 51.11 65 ASP B O 1
ATOM 3523 N N . LYS B 1 66 ? 78.282 53.121 89.099 1.00 41.97 66 LYS B N 1
ATOM 3524 C CA . LYS B 1 66 ? 79.080 54.341 89.104 1.00 43.68 66 LYS B CA 1
ATOM 3525 C C . LYS B 1 66 ? 78.195 55.575 89.255 1.00 45.90 66 LYS B C 1
ATOM 3526 O O . LYS B 1 66 ? 78.528 56.504 89.993 1.00 42.49 66 LYS B O 1
ATOM 3532 N N . LEU B 1 67 ? 77.067 55.577 88.554 1.00 42.16 67 LEU B N 1
ATOM 3533 C CA . LEU B 1 67 ? 76.141 56.700 88.611 1.00 44.31 67 LEU B CA 1
ATOM 3534 C C . LEU B 1 67 ? 75.321 56.691 89.899 1.00 51.65 67 LEU B C 1
ATOM 3535 O O . LEU B 1 67 ? 75.126 57.734 90.524 1.00 55.91 67 LEU B O 1
ATOM 3540 N N . MET B 1 68 ? 74.843 55.514 90.292 1.00 40.14 68 MET B N 1
ATOM 3541 C CA . MET B 1 68 ? 74.014 55.392 91.490 1.00 48.06 68 MET B CA 1
ATOM 3542 C C . MET B 1 68 ? 74.495 54.274 92.414 1.00 51.21 68 MET B C 1
ATOM 3543 O O . MET B 1 68 ? 73.911 53.191 92.440 1.00 49.76 68 MET B O 1
ATOM 3548 N N . PRO B 1 69 ? 75.561 54.540 93.186 1.00 52.14 69 PRO B N 1
ATOM 3549 C CA . PRO B 1 69 ? 76.129 53.542 94.099 1.00 54.26 69 PRO B CA 1
ATOM 3550 C C . PRO B 1 69 ? 75.203 53.246 95.274 1.00 58.26 69 PRO B C 1
ATOM 3551 O O . PRO B 1 69 ? 74.466 54.127 95.714 1.00 59.22 69 PRO B O 1
ATOM 3555 N N . VAL B 1 70 ? 75.248 52.014 95.771 1.00 60.80 70 VAL B N 1
ATOM 3556 C CA . VAL B 1 70 ? 74.415 51.611 96.898 1.00 61.80 70 VAL B CA 1
ATOM 3557 C C . VAL B 1 70 ? 75.262 51.188 98.095 1.00 66.04 70 VAL B C 1
ATOM 3558 O O . VAL B 1 70 ? 76.373 50.680 97.935 1.00 65.07 70 VAL B O 1
ATOM 3562 N N . LYS B 1 71 ? 74.732 51.405 99.295 1.00 66.03 71 LYS B N 1
ATOM 3563 C CA . LYS B 1 71 ? 75.444 51.063 100.520 1.00 79.51 71 LYS B CA 1
ATOM 3564 C C . LYS B 1 71 ? 75.179 49.618 100.930 1.00 87.80 71 LYS B C 1
ATOM 3565 O O . LYS B 1 71 ? 76.077 48.924 101.407 1.00 91.62 71 LYS B O 1
ATOM 3571 N N . PRO B 1 78 ? 75.326 41.985 92.269 1.00 89.26 78 PRO B N 1
ATOM 3572 C CA . PRO B 1 78 ? 75.573 40.594 91.876 1.00 90.51 78 PRO B CA 1
ATOM 3573 C C . PRO B 1 78 ? 76.666 40.496 90.818 1.00 84.31 78 PRO B C 1
ATOM 3574 O O . PRO B 1 78 ? 76.535 39.729 89.864 1.00 85.91 78 PRO B O 1
ATOM 3578 N N . PHE B 1 79 ? 77.734 41.269 90.994 1.00 75.97 79 PHE B N 1
ATOM 3579 C CA . PHE B 1 79 ? 78.833 41.294 90.034 1.00 64.66 79 PHE B CA 1
ATOM 3580 C C . PHE B 1 79 ? 79.585 39.968 89.966 1.00 63.90 79 PHE B C 1
ATOM 3581 O O . PHE B 1 79 ? 79.910 39.488 88.880 1.00 57.47 79 PHE B O 1
ATOM 3589 N N . SER B 1 80 ? 79.861 39.385 91.128 1.00 67.72 80 SER B N 1
ATOM 3590 C CA . SER B 1 80 ? 80.578 38.117 91.197 1.00 77.79 80 SER B CA 1
ATOM 3591 C C . SER B 1 80 ? 79.784 36.999 90.527 1.00 82.64 80 SER B C 1
ATOM 3592 O O . SER B 1 80 ? 80.357 36.101 89.911 1.00 90.81 80 SER B O 1
ATOM 3595 N N . ASP B 1 81 ? 78.461 37.066 90.650 1.00 76.93 81 ASP B N 1
ATOM 3596 C CA . ASP B 1 81 ? 77.580 36.087 90.025 1.00 77.48 81 ASP B CA 1
ATOM 3597 C C . ASP B 1 81 ? 77.666 36.170 88.504 1.00 73.52 81 ASP B C 1
ATOM 3598 O O . ASP B 1 81 ? 77.827 35.154 87.826 1.00 72.39 81 ASP B O 1
ATOM 3603 N N . MET B 1 82 ? 77.560 37.386 87.976 1.00 64.64 82 MET B N 1
ATOM 3604 C CA . MET B 1 82 ? 77.664 37.613 86.539 1.00 65.97 82 MET B CA 1
ATOM 3605 C C . MET B 1 82 ? 79.060 37.267 86.036 1.00 63.31 82 MET B C 1
ATOM 3606 O O . MET B 1 82 ? 79.221 36.745 84.933 1.00 60.25 82 MET B O 1
ATOM 3611 N N . LEU B 1 83 ? 80.063 37.563 86.857 1.00 54.92 83 LEU B N 1
ATOM 3612 C CA . LEU B 1 83 ? 81.457 37.306 86.511 1.00 61.39 83 LEU B CA 1
ATOM 3613 C C . LEU B 1 83 ? 81.719 35.820 86.280 1.00 67.30 83 LEU B C 1
ATOM 3614 O O . LEU B 1 83 ? 82.302 35.435 85.267 1.00 65.78 83 LEU B O 1
ATOM 3619 N N . ASN B 1 84 ? 81.283 34.992 87.224 1.00 69.56 84 ASN B N 1
ATOM 3620 C CA . ASN B 1 84 ? 81.491 33.550 87.133 1.00 78.84 84 ASN B CA 1
ATOM 3621 C C . ASN B 1 84 ? 80.740 32.914 85.967 1.00 78.93 84 ASN B C 1
ATOM 3622 O O . ASN B 1 84 ? 81.211 31.944 85.373 1.00 87.55 84 ASN B O 1
ATOM 3627 N N . GLU B 1 85 ? 79.573 33.463 85.646 1.00 72.56 85 GLU B N 1
ATOM 3628 C CA . GLU B 1 85 ? 78.773 32.960 84.535 1.00 76.66 85 GLU B CA 1
ATOM 3629 C C . GLU B 1 85 ? 79.484 33.197 83.207 1.00 69.11 85 GLU B C 1
ATOM 3630 O O . GLU B 1 85 ? 79.482 32.335 82.326 1.00 68.11 85 GLU B O 1
ATOM 3636 N N . ILE B 1 86 ? 80.095 34.369 83.073 1.00 61.83 86 ILE B N 1
ATOM 3637 C CA . ILE B 1 86 ? 80.849 34.715 81.875 1.00 66.80 86 ILE B CA 1
ATOM 3638 C C . ILE B 1 86 ? 82.113 33.866 81.768 1.00 69.34 86 ILE B C 1
ATOM 3639 O O . ILE B 1 86 ? 82.454 33.375 80.691 1.00 73.18 86 ILE B O 1
ATOM 3644 N N . GLU B 1 87 ? 82.796 33.689 82.894 1.00 67.45 87 GLU B N 1
ATOM 3645 C CA . GLU B 1 87 ? 84.031 32.911 82.932 1.00 72.40 87 GLU B CA 1
ATOM 3646 C C . GLU B 1 87 ? 83.788 31.423 82.690 1.00 66.57 87 GLU B C 1
ATOM 3647 O O . GLU B 1 87 ? 84.707 30.688 82.331 1.00 70.89 87 GLU B O 1
ATOM 3653 N N . SER B 1 88 ? 82.549 30.983 82.886 1.00 70.96 88 SER B N 1
ATOM 3654 C CA . SER B 1 88 ? 82.197 29.582 82.686 1.00 83.70 88 SER B CA 1
ATOM 3655 C C . SER B 1 88 ? 82.110 29.229 81.203 1.00 81.69 88 SER B C 1
ATOM 3656 O O . SER B 1 88 ? 82.118 28.055 80.834 1.00 83.63 88 SER B O 1
ATOM 3659 N N . ASN B 1 89 ? 82.029 30.252 80.357 1.00 74.00 89 ASN B N 1
ATOM 3660 C CA . ASN B 1 89 ? 81.935 30.045 78.917 1.00 77.44 89 ASN B CA 1
ATOM 3661 C C . ASN B 1 89 ? 83.006 30.817 78.154 1.00 76.66 89 ASN B C 1
ATOM 3662 O O . ASN B 1 89 ? 82.809 31.180 76.994 1.00 81.49 89 ASN B O 1
ATOM 3667 N N . GLN B 1 90 ? 84.140 31.061 78.803 1.00 76.97 90 GLN B N 1
ATOM 3668 C CA . GLN B 1 90 ? 85.193 31.875 78.203 1.00 77.61 90 GLN B CA 1
ATOM 3669 C C . GLN B 1 90 ? 85.974 31.134 77.120 1.00 78.32 90 GLN B C 1
ATOM 3670 O O . GLN B 1 90 ? 86.759 31.741 76.392 1.00 80.67 90 GLN B O 1
ATOM 3676 N N . GLN B 1 91 ? 85.760 29.826 77.010 1.00 70.12 91 GLN B N 1
ATOM 3677 C CA . GLN B 1 91 ? 86.434 29.042 75.981 1.00 70.31 91 GLN B CA 1
ATOM 3678 C C . GLN B 1 91 ? 85.771 29.255 74.623 1.00 67.29 91 GLN B C 1
ATOM 3679 O O . GLN B 1 91 ? 86.356 28.958 73.581 1.00 67.61 91 GLN B O 1
ATOM 3685 N N . LYS B 1 92 ? 84.548 29.778 74.645 1.00 64.73 92 LYS B N 1
ATOM 3686 C CA . LYS B 1 92 ? 83.796 30.038 73.423 1.00 64.27 92 LYS B CA 1
ATOM 3687 C C . LYS B 1 92 ? 84.104 31.429 72.880 1.00 69.82 92 LYS B C 1
ATOM 3688 O O . LYS B 1 92 ? 83.813 31.735 71.724 1.00 65.98 92 LYS B O 1
ATOM 3694 N N . LEU B 1 93 ? 84.692 32.269 73.724 1.00 70.25 93 LEU B N 1
ATOM 3695 C CA . LEU B 1 93 ? 84.946 33.659 73.364 1.00 69.85 93 LEU B CA 1
ATOM 3696 C C . LEU B 1 93 ? 86.108 33.813 72.390 1.00 74.06 93 LEU B C 1
ATOM 3697 O O . LEU B 1 93 ? 87.168 33.213 72.566 1.00 75.01 93 LEU B O 1
ATOM 3702 N N . THR B 1 94 ? 85.892 34.624 71.360 1.00 77.13 94 THR B N 1
ATOM 3703 C CA . THR B 1 94 ? 86.929 34.923 70.383 1.00 80.79 94 THR B CA 1
ATOM 3704 C C . THR B 1 94 ? 86.683 36.287 69.751 1.00 71.97 94 THR B C 1
ATOM 3705 O O . THR B 1 94 ? 85.551 36.772 69.721 1.00 73.40 94 THR B O 1
ATOM 3709 N N . GLY B 1 95 ? 87.751 36.904 69.257 1.00 68.49 95 GLY B N 1
ATOM 3710 C CA . GLY B 1 95 ? 87.652 38.177 68.567 1.00 60.52 95 GLY B CA 1
ATOM 3711 C C . GLY B 1 95 ? 87.110 39.307 69.419 1.00 52.08 95 GLY B C 1
ATOM 3712 O O . GLY B 1 95 ? 87.721 39.697 70.414 1.00 47.72 95 GLY B O 1
ATOM 3713 N N . LEU B 1 96 ? 85.956 39.832 69.021 1.00 52.91 96 LEU B N 1
ATOM 3714 C CA . LEU B 1 96 ? 85.354 40.983 69.687 1.00 52.57 96 LEU B CA 1
ATOM 3715 C C . LEU B 1 96 ? 84.963 40.687 71.132 1.00 45.54 96 LEU B C 1
ATOM 3716 O O . LEU B 1 96 ? 85.264 41.466 72.036 1.00 42.65 96 LEU B O 1
ATOM 3721 N N . LEU B 1 97 ? 84.291 39.560 71.343 1.00 48.90 97 LEU B N 1
ATOM 3722 C CA . LEU B 1 97 ? 83.824 39.188 72.673 1.00 47.97 97 LEU B CA 1
ATOM 3723 C C . LEU B 1 97 ? 84.983 38.908 73.624 1.00 49.59 97 LEU B C 1
ATOM 3724 O O . LEU B 1 97 ? 84.880 39.145 74.829 1.00 53.48 97 LEU B O 1
ATOM 3729 N N . GLU B 1 98 ? 86.087 38.406 73.079 1.00 50.84 98 GLU B N 1
ATOM 3730 C CA . GLU B 1 98 ? 87.278 38.151 73.878 1.00 51.81 98 GLU B CA 1
ATOM 3731 C C . GLU B 1 98 ? 87.886 39.470 74.340 1.00 48.10 98 GLU B C 1
ATOM 3732 O O . GLU B 1 98 ? 88.399 39.573 75.454 1.00 51.82 98 GLU B O 1
ATOM 3738 N N . TYR B 1 99 ? 87.824 40.477 73.475 1.00 42.88 99 TYR B N 1
ATOM 3739 C CA . TYR B 1 99 ? 88.278 41.817 73.824 1.00 38.69 99 TYR B CA 1
ATOM 3740 C C . TYR B 1 99 ? 87.453 42.383 74.974 1.00 41.27 99 TYR B C 1
ATOM 3741 O O . TYR B 1 99 ? 88.002 42.917 75.939 1.00 40.73 99 TYR B O 1
ATOM 3750 N N . TYR B 1 100 ? 86.133 42.268 74.858 1.00 43.50 100 TYR B N 1
ATOM 3751 C CA . TYR B 1 100 ? 85.220 42.711 75.905 1.00 35.58 100 TYR B CA 1
ATOM 3752 C C . TYR B 1 100 ? 85.487 41.954 77.200 1.00 35.69 100 TYR B C 1
ATOM 3753 O O . TYR B 1 100 ? 85.444 42.532 78.285 1.00 38.23 100 TYR B O 1
ATOM 3762 N N . PHE B 1 101 ? 85.762 40.659 77.069 1.00 37.74 101 PHE B N 1
ATOM 3763 C CA . PHE B 1 101 ? 86.031 39.791 78.211 1.00 46.02 101 PHE B CA 1
ATOM 3764 C C . PHE B 1 101 ? 87.143 40.343 79.097 1.00 41.50 101 PHE B C 1
ATOM 3765 O O . PHE B 1 101 ? 86.967 40.488 80.305 1.00 43.20 101 PHE B O 1
ATOM 3773 N N . TYR B 1 102 ? 88.281 40.666 78.491 1.00 40.65 102 TYR B N 1
ATOM 3774 C CA . TYR B 1 102 ? 89.414 41.201 79.239 1.00 45.12 102 TYR B CA 1
ATOM 3775 C C . TYR B 1 102 ? 89.206 42.658 79.653 1.00 48.59 102 TYR B C 1
ATOM 3776 O O . TYR B 1 102 ? 89.590 43.058 80.753 1.00 40.31 102 TYR B O 1
ATOM 3785 N N . TYR B 1 103 ? 88.599 43.445 78.768 1.00 43.07 103 TYR B N 1
ATOM 3786 C CA . TYR B 1 103 ? 88.371 44.864 79.029 1.00 36.98 103 TYR B CA 1
ATOM 3787 C C . TYR B 1 103 ? 87.401 45.075 80.190 1.00 33.54 103 TYR B C 1
ATOM 3788 O O . TYR B 1 103 ? 87.703 45.808 81.132 1.00 32.03 103 TYR B O 1
ATOM 3797 N N . PHE B 1 104 ? 86.239 44.434 80.117 1.00 32.35 104 PHE B N 1
ATOM 3798 C CA . PHE B 1 104 ? 85.202 44.609 81.132 1.00 35.89 104 PHE B CA 1
ATOM 3799 C C . PHE B 1 104 ? 85.652 44.096 82.499 1.00 39.05 104 PHE B C 1
ATOM 3800 O O . PHE B 1 104 ? 85.387 44.724 83.523 1.00 36.51 104 PHE B O 1
ATOM 3808 N N . ARG B 1 105 ? 86.331 42.954 82.510 1.00 41.44 105 ARG B N 1
ATOM 3809 C CA . ARG B 1 105 ? 86.830 42.384 83.757 1.00 38.74 105 ARG B CA 1
ATOM 3810 C C . ARG B 1 105 ? 87.962 43.229 84.330 1.00 38.88 105 ARG B C 1
ATOM 3811 O O . ARG B 1 105 ? 88.146 43.295 85.544 1.00 39.86 105 ARG B O 1
ATOM 3819 N N . GLY B 1 106 ? 88.712 43.883 83.449 1.00 33.62 106 GLY B N 1
ATOM 3820 C CA . GLY B 1 106 ? 89.733 44.820 83.876 1.00 29.68 106 GLY B CA 1
ATOM 3821 C C . GLY B 1 106 ? 89.105 46.018 84.560 1.00 36.74 106 GLY B C 1
ATOM 3822 O O . GLY B 1 106 ? 89.632 46.536 85.544 1.00 30.21 106 GLY B O 1
ATOM 3823 N N . MET B 1 107 ? 87.966 46.455 84.032 1.00 37.79 107 MET B N 1
ATOM 3824 C CA . MET B 1 107 ? 87.233 47.582 84.597 1.00 37.86 107 MET B CA 1
ATOM 3825 C C . MET B 1 107 ? 86.687 47.242 85.978 1.00 31.83 107 MET B C 1
ATOM 3826 O O . MET B 1 107 ? 86.693 48.076 86.883 1.00 31.51 107 MET B O 1
ATOM 3831 N N . TYR B 1 108 ? 86.216 46.010 86.132 1.00 31.79 108 TYR B N 1
ATOM 3832 C CA . TYR B 1 108 ? 85.662 45.561 87.401 1.00 34.48 108 TYR B CA 1
ATOM 3833 C C . TYR B 1 108 ? 86.745 45.427 88.466 1.00 43.69 108 TYR B C 1
ATOM 3834 O O . TYR B 1 108 ? 86.521 45.749 89.633 1.00 42.40 108 TYR B O 1
ATOM 3843 N N . GLU B 1 109 ? 87.919 44.952 88.064 1.00 41.27 109 GLU B N 1
ATOM 3844 C CA . GLU B 1 109 ? 89.019 44.782 89.005 1.00 39.95 109 GLU B CA 1
ATOM 3845 C C . GLU B 1 109 ? 89.556 46.128 89.478 1.00 36.66 109 GLU B C 1
ATOM 3846 O O . GLU B 1 109 ? 90.056 46.243 90.598 1.00 37.82 109 GLU B O 1
ATOM 3852 N N . PHE B 1 110 ? 89.454 47.145 88.628 1.00 33.30 110 PHE B N 1
ATOM 3853 C CA . PHE B 1 110 ? 89.829 48.490 89.040 1.00 35.20 110 PHE B CA 1
ATOM 3854 C C . PHE B 1 110 ? 88.902 48.985 90.145 1.00 33.55 110 PHE B C 1
ATOM 3855 O O . PHE B 1 110 ? 89.352 49.609 91.105 1.00 37.65 110 PHE B O 1
ATOM 3863 N N . LYS B 1 111 ? 87.608 48.713 89.992 1.00 38.09 111 LYS B N 1
ATOM 3864 C CA . LYS B 1 111 ? 86.620 49.061 91.007 1.00 45.54 111 LYS B CA 1
ATOM 3865 C C . LYS B 1 111 ? 86.966 48.424 92.343 1.00 43.98 111 LYS B C 1
ATOM 3866 O O . LYS B 1 111 ? 86.876 49.064 93.390 1.00 49.28 111 LYS B O 1
ATOM 3872 N N . GLN B 1 112 ? 87.363 47.157 92.294 1.00 37.68 112 GLN B N 1
ATOM 3873 C CA . GLN B 1 112 ? 87.666 46.395 93.500 1.00 36.64 112 GLN B CA 1
ATOM 3874 C C . GLN B 1 112 ? 89.067 46.693 94.028 1.00 36.53 112 GLN B C 1
ATOM 3875 O O . GLN B 1 112 ? 89.551 46.016 94.936 1.00 41.31 112 GLN B O 1
ATOM 3881 N N . LYS B 1 113 ? 89.708 47.705 93.449 1.00 37.15 113 LYS B N 1
ATOM 3882 C CA . LYS B 1 113 ? 91.047 48.129 93.855 1.00 46.99 113 LYS B CA 1
ATOM 3883 C C . LYS B 1 113 ? 92.080 47.012 93.709 1.00 46.54 113 LYS B C 1
ATOM 3884 O O . LYS B 1 113 ? 93.035 46.930 94.484 1.00 37.30 113 LYS B O 1
ATOM 3890 N N . ASN B 1 114 ? 91.873 46.147 92.721 1.00 39.39 114 ASN B N 1
ATOM 3891 C CA . ASN B 1 114 ? 92.856 45.130 92.368 1.00 38.66 114 ASN B CA 1
ATOM 3892 C C . ASN B 1 114 ? 93.611 45.584 91.127 1.00 42.04 114 ASN B C 1
ATOM 3893 O O . ASN B 1 114 ? 93.356 45.113 90.016 1.00 33.87 114 ASN B O 1
ATOM 3898 N N . PHE B 1 115 ? 94.544 46.508 91.335 1.00 38.68 115 PHE B N 1
ATOM 3899 C CA . PHE B 1 115 ? 95.176 47.248 90.247 1.00 34.05 115 PHE B CA 1
ATOM 3900 C C . PHE B 1 115 ? 96.055 46.400 89.329 1.00 41.77 115 PHE B C 1
ATOM 3901 O O . PHE B 1 115 ? 95.968 46.516 88.107 1.00 35.42 115 PHE B O 1
ATOM 3909 N N . ILE B 1 116 ? 96.906 45.563 89.916 1.00 33.20 116 ILE B N 1
ATOM 3910 C CA . ILE B 1 116 ? 97.799 44.715 89.132 1.00 37.46 116 ILE B CA 1
ATOM 3911 C C . ILE B 1 116 ? 97.008 43.769 88.233 1.00 44.22 116 ILE B C 1
ATOM 3912 O O . ILE B 1 116 ? 97.348 43.573 87.065 1.00 44.20 116 ILE B O 1
ATOM 3917 N N . LEU B 1 117 ? 95.942 43.196 88.781 1.00 40.96 117 LEU B N 1
ATOM 3918 C CA . LEU B 1 117 ? 95.089 42.289 88.025 1.00 42.53 117 LEU B CA 1
ATOM 3919 C C . LEU B 1 117 ? 94.357 43.038 86.915 1.00 39.06 117 LEU B C 1
ATOM 3920 O O . LEU B 1 117 ? 94.182 42.517 85.813 1.00 38.39 117 LEU B O 1
ATOM 3925 N N . ALA B 1 118 ? 93.938 44.264 87.213 1.00 35.31 118 ALA B N 1
ATOM 3926 C CA . ALA B 1 118 ? 93.240 45.102 86.243 1.00 36.55 118 ALA B CA 1
ATOM 3927 C C . ALA B 1 118 ? 94.124 45.405 85.038 1.00 35.14 118 ALA B C 1
ATOM 3928 O O . ALA B 1 118 ? 93.674 45.334 83.894 1.00 31.57 118 ALA B O 1
ATOM 3930 N N . ILE B 1 119 ? 95.382 45.742 85.306 1.00 35.75 119 ILE B N 1
ATOM 3931 C CA . ILE B 1 119 ? 96.349 46.033 84.253 1.00 39.64 119 ILE B CA 1
ATOM 3932 C C . ILE B 1 119 ? 96.584 44.817 83.363 1.00 37.17 119 ILE B C 1
ATOM 3933 O O . ILE B 1 119 ? 96.604 44.931 82.137 1.00 40.39 119 ILE B O 1
ATOM 3938 N N . ASP B 1 120 ? 96.755 43.655 83.990 1.00 32.36 120 ASP B N 1
ATOM 3939 C CA . ASP B 1 120 ? 96.961 42.409 83.258 1.00 39.82 120 ASP B CA 1
ATOM 3940 C C . ASP B 1 120 ? 95.804 42.136 82.301 1.00 38.81 120 ASP B C 1
ATOM 3941 O O . ASP B 1 120 ? 96.011 41.690 81.172 1.00 48.58 120 ASP B O 1
ATOM 3946 N N . HIS B 1 121 ? 94.587 42.413 82.758 1.00 39.90 121 HIS B N 1
ATOM 3947 C CA . HIS B 1 121 ? 93.403 42.268 81.918 1.00 39.77 121 HIS B CA 1
ATOM 3948 C C . HIS B 1 121 ? 93.422 43.279 80.777 1.00 32.03 121 HIS B C 1
ATOM 3949 O O . HIS B 1 121 ? 93.138 42.938 79.630 1.00 39.43 121 HIS B O 1
ATOM 3956 N N . TYR B 1 122 ? 93.760 44.523 81.103 1.00 27.56 122 TYR B N 1
ATOM 3957 C CA . TYR B 1 122 ? 93.818 45.596 80.114 1.00 37.27 122 TYR B CA 1
ATOM 3958 C C . TYR B 1 122 ? 94.830 45.302 79.008 1.00 38.57 122 TYR B C 1
ATOM 3959 O O . TYR B 1 122 ? 94.551 45.527 77.830 1.00 31.64 122 TYR B O 1
ATOM 3968 N N . LYS B 1 123 ? 96.001 44.801 79.394 1.00 29.66 123 LYS B N 1
ATOM 3969 C CA . LYS B 1 123 ? 97.063 44.501 78.438 1.00 39.65 123 LYS B CA 1
ATOM 3970 C C . LYS B 1 123 ? 96.668 43.385 77.473 1.00 42.84 123 LYS B C 1
ATOM 3971 O O . LYS B 1 123 ? 97.068 43.391 76.309 1.00 42.46 123 LYS B O 1
ATOM 3977 N N . HIS B 1 124 ? 95.887 42.428 77.963 1.00 42.71 124 HIS B N 1
ATOM 3978 C CA . HIS B 1 124 ? 95.386 41.352 77.118 1.00 45.19 124 HIS B CA 1
ATOM 3979 C C . HIS B 1 124 ? 94.311 41.870 76.167 1.00 40.62 124 HIS B C 1
ATOM 3980 O O . HIS B 1 124 ? 94.220 41.436 75.019 1.00 44.07 124 HIS B O 1
ATOM 3987 N N . ALA B 1 125 ? 93.500 42.804 76.653 1.00 38.44 125 ALA B N 1
ATOM 3988 C CA . ALA B 1 125 ? 92.472 43.428 75.829 1.00 43.72 125 ALA B CA 1
ATOM 3989 C C . ALA B 1 125 ? 93.110 44.317 74.767 1.00 42.38 125 ALA B C 1
ATOM 3990 O O . ALA B 1 125 ? 92.601 44.434 73.652 1.00 44.05 125 ALA B O 1
ATOM 3992 N N . GLU B 1 126 ? 94.234 44.932 75.124 1.00 38.52 126 GLU B N 1
ATOM 3993 C CA . GLU B 1 126 ? 94.952 45.825 74.222 1.00 43.01 126 GLU B CA 1
ATOM 3994 C C . GLU B 1 126 ? 95.493 45.076 73.006 1.00 46.07 126 GLU B C 1
ATOM 3995 O O . GLU B 1 126 ? 95.658 45.655 71.932 1.00 45.44 126 GLU B O 1
ATOM 4001 N N . GLU B 1 127 ? 95.762 43.786 73.181 1.00 40.80 127 GLU B N 1
ATOM 4002 C CA . GLU B 1 127 ? 96.249 42.948 72.090 1.00 45.48 127 GLU B CA 1
ATOM 4003 C C . GLU B 1 127 ? 95.192 42.789 71.003 1.00 49.01 127 GLU B C 1
ATOM 4004 O O . GLU B 1 127 ? 95.512 42.495 69.851 1.00 49.60 127 GLU B O 1
ATOM 4010 N N . LYS B 1 128 ? 93.932 42.982 71.378 1.00 49.04 128 LYS B N 1
ATOM 4011 C CA . LYS B 1 128 ? 92.824 42.819 70.448 1.00 50.69 128 LYS B CA 1
ATOM 4012 C C . LYS B 1 128 ? 92.066 44.130 70.272 1.00 44.43 128 LYS B C 1
ATOM 4013 O O . LYS B 1 128 ? 90.861 44.136 70.022 1.00 47.31 128 LYS B O 1
ATOM 4019 N N . LEU B 1 129 ? 92.786 45.241 70.394 1.00 47.85 129 LEU B N 1
ATOM 4020 C CA . LEU B 1 129 ? 92.191 46.570 70.297 1.00 47.86 129 LEU B CA 1
ATOM 4021 C C . LEU B 1 129 ? 91.751 46.886 68.866 1.00 53.26 129 LEU B C 1
ATOM 4022 O O . LEU B 1 129 ? 91.066 47.879 68.619 1.00 54.54 129 LEU B O 1
ATOM 4027 N N . GLU B 1 130 ? 92.144 46.028 67.931 1.00 58.97 130 GLU B N 1
ATOM 4028 C CA . GLU B 1 130 ? 91.791 46.187 66.526 1.00 71.60 130 GLU B CA 1
ATOM 4029 C C . GLU B 1 130 ? 90.289 46.046 66.295 1.00 72.18 130 GLU B C 1
ATOM 4030 O O . GLU B 1 130 ? 89.768 46.469 65.263 1.00 75.93 130 GLU B O 1
ATOM 4036 N N . TYR B 1 131 ? 89.596 45.449 67.260 1.00 63.48 131 TYR B N 1
ATOM 4037 C CA . TYR B 1 131 ? 88.157 45.237 67.151 1.00 56.30 131 TYR B CA 1
ATOM 4038 C C . TYR B 1 131 ? 87.354 46.472 67.557 1.00 58.20 131 TYR B C 1
ATOM 4039 O O . TYR B 1 131 ? 86.125 46.477 67.477 1.00 69.14 131 TYR B O 1
ATOM 4048 N N . VAL B 1 132 ? 88.055 47.513 67.994 1.00 48.30 132 VAL B N 1
ATOM 4049 C CA . VAL B 1 132 ? 87.433 48.807 68.242 1.00 54.29 132 VAL B CA 1
ATOM 4050 C C . VAL B 1 132 ? 87.363 49.570 66.923 1.00 61.19 132 VAL B C 1
ATOM 4051 O O . VAL B 1 132 ? 88.372 49.722 66.237 1.00 60.24 132 VAL B O 1
ATOM 4055 N N . GLU B 1 133 ? 86.173 50.048 66.569 1.00 73.81 133 GLU B N 1
ATOM 4056 C CA . GLU B 1 133 ? 85.948 50.607 65.236 1.00 87.95 133 GLU B CA 1
ATOM 4057 C C . GLU B 1 133 ? 86.184 52.114 65.106 1.00 81.18 133 GLU B C 1
ATOM 4058 O O . GLU B 1 133 ? 86.514 52.596 64.022 1.00 86.69 133 GLU B O 1
ATOM 4064 N N . ASP B 1 134 ? 86.013 52.858 66.194 1.00 65.56 134 ASP B N 1
ATOM 4065 C CA . ASP B 1 134 ? 86.248 54.301 66.148 1.00 57.78 134 ASP B CA 1
ATOM 4066 C C . ASP B 1 134 ? 87.207 54.782 67.235 1.00 47.05 134 ASP B C 1
ATOM 4067 O O . ASP B 1 134 ? 87.381 54.128 68.263 1.00 42.65 134 ASP B O 1
ATOM 4072 N N . GLU B 1 135 ? 87.822 55.936 66.994 1.00 45.10 135 GLU B N 1
ATOM 4073 C CA . GLU B 1 135 ? 88.844 56.473 67.883 1.00 49.53 135 GLU B CA 1
ATOM 4074 C C . GLU B 1 135 ? 88.282 56.913 69.232 1.00 43.87 135 GLU B C 1
ATOM 4075 O O . GLU B 1 135 ? 88.976 56.856 70.246 1.00 48.35 135 GLU B O 1
ATOM 4081 N N . ILE B 1 136 ? 87.029 57.357 69.238 1.00 39.16 136 ILE B N 1
ATOM 4082 C CA . ILE B 1 136 ? 86.389 57.814 70.469 1.00 38.48 136 ILE B CA 1
ATOM 4083 C C . ILE B 1 136 ? 86.229 56.662 71.458 1.00 41.32 136 ILE B C 1
ATOM 4084 O O . ILE B 1 136 ? 86.516 56.806 72.649 1.00 39.55 136 ILE B O 1
ATOM 4089 N N . GLU B 1 137 ? 85.777 55.518 70.954 1.00 42.07 137 GLU B N 1
ATOM 4090 C CA . GLU B 1 137 ? 85.669 54.314 71.766 1.00 41.15 137 GLU B CA 1
ATOM 4091 C C . GLU B 1 137 ? 87.053 53.885 72.242 1.00 40.26 137 GLU B C 1
ATOM 4092 O O . GLU B 1 137 ? 87.221 53.440 73.377 1.00 34.64 137 GLU B O 1
ATOM 4098 N N . LYS B 1 138 ? 88.041 54.028 71.364 1.00 34.96 138 LYS B N 1
ATOM 4099 C CA . LYS B 1 138 ? 89.422 53.698 71.695 1.00 33.89 138 LYS B CA 1
ATOM 4100 C C . LYS B 1 138 ? 89.947 54.613 72.797 1.00 37.48 138 LYS B C 1
ATOM 4101 O O . LYS B 1 138 ? 90.691 54.177 73.677 1.00 32.19 138 LYS B O 1
ATOM 4107 N N . ALA B 1 139 ? 89.546 55.880 72.743 1.00 29.67 139 ALA B N 1
ATOM 4108 C CA . ALA B 1 139 ? 89.971 56.871 73.727 1.00 32.49 139 ALA B CA 1
ATOM 4109 C C . ALA B 1 139 ? 89.548 56.494 75.145 1.00 31.36 139 ALA B C 1
ATOM 4110 O O . ALA B 1 139 ? 90.270 56.768 76.105 1.00 30.43 139 ALA B O 1
ATOM 4112 N N . GLU B 1 140 ? 88.380 55.871 75.275 1.00 26.29 140 GLU B N 1
ATOM 4113 C CA . GLU B 1 140 ? 87.900 55.430 76.581 1.00 30.71 140 GLU B CA 1
ATOM 4114 C C . GLU B 1 140 ? 88.810 54.345 77.144 1.00 32.38 140 GLU B C 1
ATOM 4115 O O . GLU B 1 140 ? 89.129 54.347 78.333 1.00 32.85 140 GLU B O 1
ATOM 4121 N N . PHE B 1 141 ? 89.217 53.417 76.282 1.00 31.24 141 PHE B N 1
ATOM 4122 C CA . PHE B 1 141 ? 90.123 52.347 76.681 1.00 29.77 141 PHE B CA 1
ATOM 4123 C C . PHE B 1 141 ? 91.460 52.921 77.143 1.00 32.20 141 PHE B C 1
ATOM 4124 O O . PHE B 1 141 ? 92.022 52.479 78.144 1.00 28.36 141 PHE B O 1
ATOM 4132 N N . LEU B 1 142 ? 91.962 53.909 76.406 1.00 28.59 142 LEU B N 1
ATOM 4133 C CA . LEU B 1 142 ? 93.236 54.538 76.733 1.00 31.89 142 LEU B CA 1
ATOM 4134 C C . LEU B 1 142 ? 93.180 55.251 78.082 1.00 32.89 142 LEU B C 1
ATOM 4135 O O . LEU B 1 142 ? 94.153 55.237 78.838 1.00 29.64 142 LEU B O 1
ATOM 4140 N N . PHE B 1 143 ? 92.042 55.868 78.385 1.00 24.40 143 PHE B N 1
ATOM 4141 C CA . PHE B 1 143 ? 91.872 56.512 79.681 1.00 27.93 143 PHE B CA 1
ATOM 4142 C C . PHE B 1 143 ? 91.887 55.500 80.824 1.00 26.31 143 PHE B C 1
ATOM 4143 O O . PHE B 1 143 ? 92.549 55.713 81.838 1.00 29.53 143 PHE B O 1
ATOM 4151 N N . LYS B 1 144 ? 91.141 54.411 80.659 1.00 24.19 144 LYS B N 1
ATOM 4152 C CA . LYS B 1 144 ? 91.035 53.389 81.698 1.00 29.47 144 LYS B CA 1
ATOM 4153 C C . LYS B 1 144 ? 92.399 52.794 82.027 1.00 29.73 144 LYS B C 1
ATOM 4154 O O . LYS B 1 144 ? 92.696 52.504 83.186 1.00 30.43 144 LYS B O 1
ATOM 4160 N N . VAL B 1 145 ? 93.226 52.620 81.000 1.00 25.35 145 VAL B N 1
ATOM 4161 C CA . VAL B 1 145 ? 94.586 52.132 81.192 1.00 26.25 145 VAL B CA 1
ATOM 4162 C C . VAL B 1 145 ? 95.415 53.174 81.939 1.00 27.40 145 VAL B C 1
ATOM 4163 O O . VAL B 1 145 ? 96.116 52.853 82.898 1.00 29.32 145 VAL B O 1
ATOM 4167 N N . ALA B 1 146 ? 95.318 54.425 81.498 1.00 26.94 146 ALA B N 1
ATOM 4168 C CA . ALA B 1 146 ? 96.010 55.531 82.152 1.00 29.44 146 ALA B CA 1
ATOM 4169 C C . ALA B 1 146 ? 95.551 55.678 83.597 1.00 27.58 146 ALA B C 1
ATOM 4170 O O . ALA B 1 146 ? 96.334 56.037 84.478 1.00 24.67 146 ALA B O 1
ATOM 4172 N N . GLU B 1 147 ? 94.274 55.393 83.827 1.00 23.49 147 GLU B N 1
ATOM 4173 C CA . GLU B 1 147 ? 93.675 55.519 85.147 1.00 17.54 147 GLU B CA 1
ATOM 4174 C C . GLU B 1 147 ? 94.288 54.539 86.144 1.00 23.88 147 GLU B C 1
ATOM 4175 O O . GLU B 1 147 ? 94.684 54.928 87.243 1.00 26.24 147 GLU B O 1
ATOM 4181 N N . VAL B 1 148 ? 94.367 53.269 85.761 1.00 27.59 148 VAL B N 1
ATOM 4182 C CA . VAL B 1 148 ? 94.899 52.251 86.659 1.00 23.40 148 VAL B CA 1
ATOM 4183 C C . VAL B 1 148 ? 96.410 52.414 86.857 1.00 27.63 148 VAL B C 1
ATOM 4184 O O . VAL B 1 148 ? 96.931 52.157 87.943 1.00 26.21 148 VAL B O 1
ATOM 4188 N N . TYR B 1 149 ? 97.105 52.866 85.816 1.00 23.58 149 TYR B N 1
ATOM 4189 C CA . TYR B 1 149 ? 98.539 53.130 85.915 1.00 26.74 149 TYR B CA 1
ATOM 4190 C C . TYR B 1 149 ? 98.823 54.249 86.913 1.00 27.97 149 TYR B C 1
ATOM 4191 O O . TYR B 1 149 ? 99.842 54.232 87.603 1.00 28.81 149 TYR B O 1
ATOM 4200 N N . TYR B 1 150 ? 97.921 55.223 86.985 1.00 24.84 150 TYR B N 1
ATOM 4201 C CA . TYR B 1 150 ? 98.073 56.323 87.930 1.00 24.86 150 TYR B CA 1
ATOM 4202 C C . TYR B 1 150 ? 97.957 55.838 89.375 1.00 26.98 150 TYR B C 1
ATOM 4203 O O . TYR B 1 150 ? 98.650 56.335 90.264 1.00 26.63 150 TYR B O 1
ATOM 4212 N N . HIS B 1 151 ? 97.089 54.858 89.603 1.00 24.08 151 HIS B N 1
ATOM 4213 C CA . HIS B 1 151 ? 96.867 54.335 90.948 1.00 30.27 151 HIS B CA 1
ATOM 4214 C C . HIS B 1 151 ? 98.002 53.448 91.460 1.00 33.71 151 HIS B C 1
ATOM 4215 O O . HIS B 1 151 ? 98.057 53.133 92.649 1.00 26.21 151 HIS B O 1
ATOM 4222 N N . ILE B 1 152 ? 98.903 53.044 90.570 1.00 31.16 152 ILE B N 1
ATOM 4223 C CA . ILE B 1 152 ? 100.111 52.343 90.998 1.00 29.20 152 ILE B CA 1
ATOM 4224 C C . ILE B 1 152 ? 101.341 53.222 90.800 1.00 24.83 152 ILE B C 1
ATOM 4225 O O . ILE B 1 152 ? 102.476 52.743 90.850 1.00 28.74 152 ILE B O 1
ATOM 4230 N N . LYS B 1 153 ? 101.097 54.510 90.576 1.00 25.91 153 LYS B N 1
ATOM 4231 C CA . LYS B 1 153 ? 102.157 55.501 90.401 1.00 29.43 153 LYS B CA 1
ATOM 4232 C C . LYS B 1 153 ? 103.105 55.182 89.244 1.00 31.65 153 LYS B C 1
ATOM 4233 O O . LYS B 1 153 ? 104.291 55.510 89.293 1.00 30.50 153 LYS B O 1
ATOM 4239 N N . GLN B 1 154 ? 102.577 54.537 88.209 1.00 26.34 154 GLN B N 1
ATOM 4240 C CA . GLN B 1 154 ? 103.326 54.346 86.974 1.00 33.24 154 GLN B CA 1
ATOM 4241 C C . GLN B 1 154 ? 103.132 55.605 86.136 1.00 33.20 154 GLN B C 1
ATOM 4242 O O . GLN B 1 154 ? 102.334 55.637 85.197 1.00 29.52 154 GLN B O 1
ATOM 4248 N N . THR B 1 155 ? 103.863 56.650 86.511 1.00 24.02 155 THR B N 1
ATOM 4249 C CA . THR B 1 155 ? 103.660 57.991 85.975 1.00 28.83 155 THR B CA 1
ATOM 4250 C C . THR B 1 155 ? 103.883 58.067 84.468 1.00 35.67 155 THR B C 1
ATOM 4251 O O . THR B 1 155 ? 103.112 58.707 83.752 1.00 25.48 155 THR B O 1
ATOM 4255 N N . TYR B 1 156 ? 104.937 57.407 83.999 1.00 30.45 156 TYR B N 1
ATOM 4256 C CA . TYR B 1 156 ? 105.318 57.446 82.593 1.00 40.99 156 TYR B CA 1
ATOM 4257 C C . TYR B 1 156 ? 104.234 56.885 81.677 1.00 35.80 156 TYR B C 1
ATOM 4258 O O . TYR B 1 156 ? 103.769 57.566 80.763 1.00 35.88 156 TYR B O 1
ATOM 4267 N N . PHE B 1 157 ? 103.839 55.641 81.922 1.00 36.30 157 PHE B N 1
ATOM 4268 C CA . PHE B 1 157 ? 102.818 54.996 81.105 1.00 42.55 157 PHE B CA 1
ATOM 4269 C C . PHE B 1 157 ? 101.462 55.671 81.261 1.00 32.36 157 PHE B C 1
ATOM 4270 O O . PHE B 1 157 ? 100.700 55.769 80.300 1.00 31.75 157 PHE B O 1
ATOM 4278 N N . SER B 1 158 ? 101.165 56.143 82.468 1.00 23.09 158 SER B N 1
ATOM 4279 C CA . SER B 1 158 ? 99.892 56.812 82.721 1.00 30.90 158 SER B CA 1
ATOM 4280 C C . SER B 1 158 ? 99.773 58.099 81.910 1.00 32.29 158 SER B C 1
ATOM 4281 O O . SER B 1 158 ? 98.727 58.375 81.325 1.00 31.30 158 SER B O 1
ATOM 4284 N N . MET B 1 159 ? 100.849 58.879 81.880 1.00 26.54 159 MET B N 1
ATOM 4285 C CA . MET B 1 159 ? 100.876 60.123 81.118 1.00 32.55 159 MET B CA 1
ATOM 4286 C C . MET B 1 159 ? 100.708 59.864 79.625 1.00 32.14 159 MET B C 1
ATOM 4287 O O . MET B 1 159 ? 99.971 60.574 78.943 1.00 37.78 159 MET B O 1
ATOM 4292 N N . ASN B 1 160 ? 101.397 58.840 79.129 1.00 30.85 160 ASN B N 1
ATOM 4293 C CA A ASN B 1 160 ? 101.342 58.495 77.713 0.35 37.80 160 ASN B CA 1
ATOM 4294 C CA B ASN B 1 160 ? 101.346 58.487 77.715 0.65 37.60 160 ASN B CA 1
ATOM 4295 C C . ASN B 1 160 ? 99.942 58.100 77.256 1.00 39.51 160 ASN B C 1
ATOM 4296 O O . ASN B 1 160 ? 99.464 58.571 76.225 1.00 41.72 160 ASN B O 1
ATOM 4305 N N . TYR B 1 161 ? 99.288 57.240 78.028 1.00 31.29 161 TYR B N 1
ATOM 4306 C CA . TYR B 1 161 ? 97.940 56.795 77.694 1.00 28.51 161 TYR B CA 1
ATOM 4307 C C . TYR B 1 161 ? 96.910 57.913 77.849 1.00 31.24 161 TYR B C 1
ATOM 4308 O O . TYR B 1 161 ? 95.996 58.036 77.037 1.00 31.32 161 TYR B O 1
ATOM 4317 N N . ALA B 1 162 ? 97.064 58.723 78.893 1.00 26.57 162 ALA B N 1
ATOM 4318 C CA . ALA B 1 162 ? 96.141 59.824 79.148 1.00 27.95 162 ALA B CA 1
ATOM 4319 C C . ALA B 1 162 ? 96.264 60.913 78.086 1.00 31.22 162 ALA B C 1
ATOM 4320 O O . ALA B 1 162 ? 95.270 61.529 77.703 1.00 33.21 162 ALA B O 1
ATOM 4322 N N . SER B 1 163 ? 97.485 61.143 77.612 1.00 29.13 163 SER B N 1
ATOM 4323 C CA . SER B 1 163 ? 97.722 62.138 76.570 1.00 32.33 163 SER B CA 1
ATOM 4324 C C . SER B 1 163 ? 97.120 61.708 75.236 1.00 39.59 163 SER B C 1
ATOM 4325 O O . SER B 1 163 ? 96.547 62.527 74.519 1.00 44.24 163 SER B O 1
ATOM 4328 N N . GLN B 1 164 ? 97.260 60.427 74.905 1.00 32.74 164 GLN B N 1
ATOM 4329 C CA . GLN B 1 164 ? 96.663 59.886 73.689 1.00 40.78 164 GLN B CA 1
ATOM 4330 C C . GLN B 1 164 ? 95.150 60.040 73.735 1.00 40.07 164 GLN B C 1
ATOM 4331 O O . GLN B 1 164 ? 94.530 60.472 72.764 1.00 45.85 164 GLN B O 1
ATOM 4337 N N . ALA B 1 165 ? 94.564 59.682 74.873 1.00 28.62 165 ALA B N 1
ATOM 4338 C CA . ALA B 1 165 ? 93.122 59.784 75.057 1.00 32.74 165 ALA B CA 1
ATOM 4339 C C . ALA B 1 165 ? 92.659 61.232 74.933 1.00 32.88 165 ALA B C 1
ATOM 4340 O O . ALA B 1 165 ? 91.704 61.524 74.215 1.00 28.76 165 ALA B O 1
ATOM 4342 N N . LEU B 1 166 ? 93.351 62.133 75.625 1.00 30.49 166 LEU B N 1
ATOM 4343 C CA . LEU B 1 166 ? 92.987 63.547 75.633 1.00 31.45 166 LEU B CA 1
ATOM 4344 C C . LEU B 1 166 ? 93.066 64.173 74.242 1.00 39.44 166 LEU B C 1
ATOM 4345 O O . LEU B 1 166 ? 92.240 65.013 73.885 1.00 43.68 166 LEU B O 1
ATOM 4350 N N . ASP B 1 167 ? 94.060 63.761 73.460 1.00 43.40 167 ASP B N 1
ATOM 4351 C CA . ASP B 1 167 ? 94.222 64.277 72.105 1.00 46.19 167 ASP B CA 1
ATOM 4352 C C . ASP B 1 167 ? 93.048 63.889 71.214 1.00 45.68 167 ASP B C 1
ATOM 4353 O O . ASP B 1 167 ? 92.616 64.672 70.370 1.00 45.37 167 ASP B O 1
ATOM 4358 N N . ILE B 1 168 ? 92.535 62.677 71.405 1.00 39.91 168 ILE B N 1
ATOM 4359 C CA . ILE B 1 168 ? 91.387 62.213 70.633 1.00 36.19 168 ILE B CA 1
ATOM 4360 C C . ILE B 1 168 ? 90.143 63.039 70.949 1.00 35.80 168 ILE B C 1
ATOM 4361 O O . ILE B 1 168 ? 89.432 63.473 70.041 1.00 39.98 168 ILE B O 1
ATOM 4366 N N . TYR B 1 169 ? 89.888 63.263 72.235 1.00 33.81 169 TYR B N 1
ATOM 4367 C CA . TYR B 1 169 ? 88.745 64.069 72.650 1.00 41.79 169 TYR B CA 1
ATOM 4368 C C . TYR B 1 169 ? 88.874 65.507 72.156 1.00 38.49 169 TYR B C 1
ATOM 4369 O O . TYR B 1 169 ? 87.894 66.117 71.730 1.00 41.64 169 TYR B O 1
ATOM 4378 N N . THR B 1 170 ? 90.091 66.040 72.207 1.00 37.36 170 THR B N 1
ATOM 4379 C CA . THR B 1 170 ? 90.357 67.388 71.720 1.00 41.86 170 THR B CA 1
ATOM 4380 C C . THR B 1 170 ? 90.146 67.466 70.213 1.00 48.75 170 THR B C 1
ATOM 4381 O O . THR B 1 170 ? 89.561 68.423 69.705 1.00 57.36 170 THR B O 1
ATOM 4385 N N . LYS B 1 171 ? 90.621 66.445 69.505 1.00 45.68 171 LYS B N 1
ATOM 4386 C CA . LYS B 1 171 ? 90.523 66.401 68.049 1.00 52.19 171 LYS B CA 1
ATOM 4387 C C . LYS B 1 171 ? 89.072 66.368 67.576 1.00 53.22 171 LYS B C 1
ATOM 4388 O O . LYS B 1 171 ? 88.717 67.015 66.592 1.00 57.06 171 LYS B O 1
ATOM 4394 N N . TYR B 1 172 ? 88.237 65.614 68.285 1.00 48.60 172 TYR B N 1
ATOM 4395 C CA . TYR B 1 172 ? 86.837 65.463 67.901 1.00 56.91 172 TYR B CA 1
ATOM 4396 C C . TYR B 1 172 ? 85.917 66.421 68.651 1.00 55.24 172 TYR B C 1
ATOM 4397 O O . TYR B 1 172 ? 84.694 66.335 68.529 1.00 61.77 172 TYR B O 1
ATOM 4406 N N . GLU B 1 173 ? 86.514 67.326 69.421 1.00 54.23 173 GLU B N 1
ATOM 4407 C CA . GLU B 1 173 ? 85.769 68.326 70.185 1.00 62.65 173 GLU B CA 1
ATOM 4408 C C . GLU B 1 173 ? 84.715 67.707 71.102 1.00 60.81 173 GLU B C 1
ATOM 4409 O O . GLU B 1 173 ? 83.631 68.261 71.282 1.00 58.20 173 GLU B O 1
ATOM 4415 N N . LEU B 1 174 ? 85.041 66.554 71.676 1.00 60.83 174 LEU B N 1
ATOM 4416 C CA . LEU B 1 174 ? 84.141 65.882 72.604 1.00 63.67 174 LEU B CA 1
ATOM 4417 C C . LEU B 1 174 ? 84.511 66.225 74.042 1.00 61.34 174 LEU B C 1
ATOM 4418 O O . LEU B 1 174 ? 85.424 65.6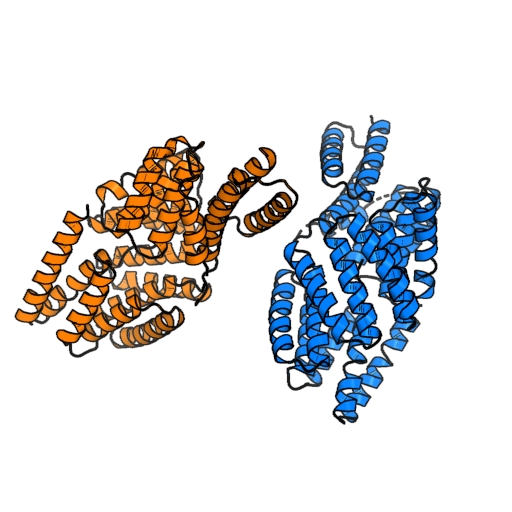34 74.617 1.00 65.44 174 LEU B O 1
ATOM 4423 N N . TYR B 1 175 ? 83.798 67.190 74.615 1.00 57.46 175 TYR B N 1
ATOM 4424 C CA . TYR B 1 175 ? 84.073 67.646 75.972 1.00 55.83 175 TYR B CA 1
ATOM 4425 C C . TYR B 1 175 ? 83.108 67.015 76.967 1.00 55.76 175 TYR B C 1
ATOM 4426 O O . TYR B 1 175 ? 82.236 67.688 77.515 1.00 62.37 175 TYR B O 1
ATOM 4435 N N . GLY B 1 176 ? 83.271 65.716 77.196 1.00 47.26 176 GLY B N 1
ATOM 4436 C CA . GLY B 1 176 ? 82.409 64.991 78.109 1.00 39.70 176 GLY B CA 1
ATOM 4437 C C . GLY B 1 176 ? 83.118 64.590 79.387 1.00 39.08 176 GLY B C 1
ATOM 4438 O O . GLY B 1 176 ? 84.169 65.136 79.728 1.00 37.61 176 GLY B O 1
ATOM 4439 N N . ARG B 1 177 ? 82.534 63.629 80.093 1.00 34.08 177 ARG B N 1
ATOM 4440 C CA . ARG B 1 177 ? 83.078 63.145 81.355 1.00 34.31 177 ARG B CA 1
ATOM 4441 C C . ARG B 1 177 ? 84.497 62.605 81.202 1.00 31.64 177 ARG B C 1
ATOM 4442 O O . ARG B 1 177 ? 85.375 62.908 82.011 1.00 35.02 177 ARG B O 1
ATOM 4450 N N . ARG B 1 178 ? 84.714 61.815 80.156 1.00 28.79 178 ARG B N 1
ATOM 4451 C CA . ARG B 1 178 ? 86.003 61.169 79.929 1.00 28.08 178 ARG B CA 1
ATOM 4452 C C . ARG B 1 178 ? 87.151 62.166 79.760 1.00 31.32 178 ARG B C 1
ATOM 4453 O O . ARG B 1 178 ? 88.250 61.946 80.270 1.00 32.44 178 ARG B O 1
ATOM 4461 N N . ARG B 1 179 ? 86.897 63.257 79.044 1.00 32.66 179 ARG B N 1
ATOM 4462 C CA . ARG B 1 179 ? 87.927 64.268 78.829 1.00 33.75 179 ARG B CA 1
ATOM 4463 C C . ARG B 1 179 ? 88.343 64.930 80.141 1.00 31.75 179 ARG B C 1
ATOM 4464 O O . ARG B 1 179 ? 89.532 65.121 80.397 1.00 30.79 179 ARG B O 1
ATOM 4472 N N . VAL B 1 180 ? 87.359 65.278 80.965 1.00 24.14 180 VAL B N 1
ATOM 4473 C CA . VAL B 1 180 ? 87.628 65.857 82.276 1.00 29.44 180 VAL B CA 1
ATOM 4474 C C . VAL B 1 180 ? 88.460 64.892 83.115 1.00 31.81 180 VAL B C 1
ATOM 4475 O O . VAL B 1 180 ? 89.418 65.295 83.777 1.00 30.65 180 VAL B O 1
ATOM 4479 N N . GLN B 1 181 ? 88.098 63.614 83.064 1.00 25.99 181 GLN B N 1
ATOM 4480 C CA . GLN B 1 181 ? 88.829 62.578 83.784 1.00 24.49 181 GLN B CA 1
ATOM 4481 C C . GLN B 1 181 ? 90.271 62.446 83.294 1.00 24.71 181 GLN B C 1
ATOM 4482 O O . GLN B 1 181 ? 91.175 62.164 84.080 1.00 24.64 181 GLN B O 1
ATOM 4488 N N . CYS B 1 182 ? 90.481 62.637 81.994 1.00 27.30 182 CYS B N 1
ATOM 4489 C CA . CYS B 1 182 ? 91.830 62.624 81.437 1.00 29.36 182 CYS B CA 1
ATOM 4490 C C . CYS B 1 182 ? 92.661 63.758 82.028 1.00 27.48 182 CYS B C 1
ATOM 4491 O O . CYS B 1 182 ? 93.842 63.585 82.325 1.00 28.42 182 CYS B O 1
ATOM 4494 N N . GLU B 1 183 ? 92.031 64.917 82.198 1.00 25.94 183 GLU B N 1
ATOM 4495 C CA . GLU B 1 183 ? 92.696 66.072 82.789 1.00 30.60 183 GLU B CA 1
ATOM 4496 C C . GLU B 1 183 ? 93.073 65.805 84.244 1.00 30.30 183 GLU B C 1
ATOM 4497 O O . GLU B 1 183 ? 94.152 66.197 84.693 1.00 29.77 183 GLU B O 1
ATOM 4503 N N . PHE B 1 184 ? 92.182 65.132 84.971 1.00 25.77 184 PHE B N 1
ATOM 4504 C CA . PHE B 1 184 ? 92.447 64.736 86.352 1.00 24.29 184 PHE B CA 1
ATOM 4505 C C . PHE B 1 184 ? 93.700 63.875 86.436 1.00 27.74 184 PHE B C 1
ATOM 4506 O O . PHE B 1 184 ? 94.575 64.112 87.268 1.00 29.26 184 PHE B O 1
ATOM 4514 N N . ILE B 1 185 ? 93.776 62.873 85.566 1.00 28.41 185 ILE B N 1
ATOM 4515 C CA . ILE B 1 185 ? 94.887 61.927 85.568 1.00 26.65 185 ILE B CA 1
ATOM 4516 C C . ILE B 1 185 ? 96.213 62.596 85.224 1.00 24.54 185 ILE B C 1
ATOM 4517 O O . ILE B 1 185 ? 97.229 62.352 85.877 1.00 25.09 185 ILE B O 1
ATOM 4522 N N . ILE B 1 186 ? 96.200 63.442 84.199 1.00 23.82 186 ILE B N 1
ATOM 4523 C CA . ILE B 1 186 ? 97.396 64.182 83.817 1.00 25.01 186 ILE B CA 1
ATOM 4524 C C . ILE B 1 186 ? 97.875 65.057 84.974 1.00 24.12 186 ILE B C 1
ATOM 4525 O O . ILE B 1 186 ? 99.067 65.099 85.284 1.00 27.89 186 ILE B O 1
ATOM 4530 N N . ALA B 1 187 ? 96.937 65.739 85.622 1.00 23.00 187 ALA B N 1
ATOM 4531 C CA . ALA B 1 187 ? 97.264 66.589 86.760 1.00 32.00 187 ALA B CA 1
ATOM 4532 C C . ALA B 1 187 ? 97.801 65.768 87.928 1.00 26.28 187 ALA B C 1
ATOM 4533 O O . ALA B 1 187 ? 98.758 66.168 88.588 1.00 28.27 187 ALA B O 1
ATOM 4535 N N . GLY B 1 188 ? 97.179 64.618 88.173 1.00 27.91 188 GLY B N 1
ATOM 4536 C CA . GLY B 1 188 ? 97.611 63.724 89.232 1.00 23.68 188 GLY B CA 1
ATOM 4537 C C . GLY B 1 188 ? 99.036 63.245 89.028 1.00 26.39 188 GLY B C 1
ATOM 4538 O O . GLY B 1 188 ? 99.827 63.195 89.971 1.00 24.83 188 GLY B O 1
ATOM 4539 N N . ASN B 1 189 ? 99.365 62.892 87.790 1.00 20.23 189 ASN B N 1
ATOM 4540 C CA . ASN B 1 189 ? 100.717 62.465 87.451 1.00 23.84 189 ASN B CA 1
ATOM 4541 C C . ASN B 1 189 ? 101.735 63.584 87.647 1.00 20.53 189 ASN B C 1
ATOM 4542 O O . ASN B 1 189 ? 102.837 63.352 88.142 1.00 25.20 189 ASN B O 1
ATOM 4547 N N . LEU B 1 190 ? 101.359 64.796 87.250 1.00 22.39 190 LEU B N 1
ATOM 4548 C CA . LEU B 1 190 ? 102.225 65.960 87.398 1.00 28.28 190 LEU B CA 1
ATOM 4549 C C . LEU B 1 190 ? 102.492 66.260 88.869 1.00 28.46 190 LEU B C 1
ATOM 4550 O O . LEU B 1 190 ? 103.588 66.678 89.238 1.00 30.76 190 LEU B O 1
ATOM 4555 N N . THR B 1 191 ? 101.483 66.038 89.705 1.00 31.14 191 THR B N 1
ATOM 4556 C CA . THR B 1 191 ? 101.625 66.210 91.145 1.00 33.24 191 THR B CA 1
ATOM 4557 C C . THR B 1 191 ? 102.582 65.164 91.716 1.00 33.07 191 THR B C 1
ATOM 4558 O O . THR B 1 191 ? 103.370 65.457 92.616 1.00 26.61 191 THR B O 1
ATOM 4562 N N . ASP B 1 192 ? 102.525 63.951 91.171 1.00 30.40 192 ASP B N 1
ATOM 4563 C CA . ASP B 1 192 ? 103.413 62.871 91.599 1.00 28.61 192 ASP B CA 1
ATOM 4564 C C . ASP B 1 192 ? 104.883 63.158 91.295 1.00 33.17 192 ASP B C 1
ATOM 4565 O O . ASP B 1 192 ? 105.772 62.595 91.930 1.00 33.84 192 ASP B O 1
ATOM 4570 N N . VAL B 1 193 ? 105.140 64.024 90.319 1.00 25.53 193 VAL B N 1
ATOM 4571 C CA . VAL B 1 193 ? 106.510 64.445 90.041 1.00 23.51 193 VAL B CA 1
ATOM 4572 C C . VAL B 1 193 ? 106.748 65.880 90.506 1.00 25.65 193 VAL B C 1
ATOM 4573 O O . VAL B 1 193 ? 107.709 66.528 90.094 1.00 25.61 193 VAL B O 1
ATOM 4577 N N . TYR B 1 194 ? 105.854 66.357 91.369 1.00 30.40 194 TYR B N 1
ATOM 4578 C CA . TYR B 1 194 ? 105.991 67.654 92.034 1.00 30.38 194 TYR B CA 1
ATOM 4579 C C . TYR B 1 194 ? 106.004 68.848 91.079 1.00 34.01 194 TYR B C 1
ATOM 4580 O O . TYR B 1 194 ? 106.632 69.869 91.357 1.00 31.30 194 TYR B O 1
ATOM 4589 N N . HIS B 1 195 ? 105.310 68.711 89.955 1.00 25.81 195 HIS B N 1
ATOM 4590 C CA . HIS B 1 195 ? 105.094 69.836 89.053 1.00 30.99 195 HIS B CA 1
ATOM 4591 C C . HIS B 1 195 ? 103.726 70.436 89.357 1.00 30.88 195 HIS B C 1
ATOM 4592 O O . HIS B 1 195 ? 102.819 70.399 88.525 1.00 29.40 195 HIS B O 1
ATOM 4599 N N . HIS B 1 196 ? 103.594 70.988 90.559 1.00 30.24 196 HIS B N 1
ATOM 4600 C CA . HIS B 1 196 ? 102.302 71.417 91.086 1.00 34.63 196 HIS B CA 1
ATOM 4601 C C . HIS B 1 196 ? 101.642 72.524 90.272 1.00 36.93 196 HIS B C 1
ATOM 4602 O O . HIS B 1 196 ? 100.426 72.514 90.076 1.00 38.57 196 HIS B O 1
ATOM 4609 N N . GLU B 1 197 ? 102.439 73.479 89.806 1.00 34.88 197 GLU B N 1
ATOM 4610 C CA . GLU B 1 197 ? 101.898 74.606 89.056 1.00 36.31 197 GLU B CA 1
ATOM 4611 C C . GLU B 1 197 ? 101.290 74.163 87.729 1.00 35.41 197 GLU B C 1
ATOM 4612 O O . GLU B 1 197 ? 100.219 74.634 87.343 1.00 33.11 197 GLU B O 1
ATOM 4618 N N . LYS B 1 198 ? 101.969 73.253 87.038 1.00 29.36 198 LYS B N 1
ATOM 4619 C CA . LYS B 1 198 ? 101.428 72.689 85.809 1.00 33.92 198 LYS B CA 1
ATOM 4620 C C . LYS B 1 198 ? 100.161 71.899 86.113 1.00 33.65 198 LYS B C 1
ATOM 4621 O O . LYS B 1 198 ? 99.184 71.966 85.368 1.00 26.47 198 LYS B O 1
ATOM 4627 N N . ALA B 1 199 ? 100.183 71.160 87.219 1.00 25.79 199 ALA B N 1
ATOM 4628 C CA . ALA B 1 199 ? 99.037 70.357 87.630 1.00 27.27 199 ALA B CA 1
ATOM 4629 C C . ALA B 1 199 ? 97.825 71.234 87.919 1.00 29.45 199 ALA B C 1
ATOM 4630 O O . ALA B 1 199 ? 96.715 70.937 87.479 1.00 33.53 199 ALA B O 1
ATOM 4632 N N . LEU B 1 200 ? 98.050 72.315 88.661 1.00 28.79 200 LEU B N 1
ATOM 4633 C CA . LEU B 1 200 ? 96.987 73.248 89.019 1.00 33.86 200 LEU B CA 1
ATOM 4634 C C . LEU B 1 200 ? 96.330 73.867 87.793 1.00 35.57 200 LEU B C 1
ATOM 4635 O O . LEU B 1 200 ? 95.116 74.056 87.764 1.00 32.56 200 LEU B O 1
ATOM 4640 N N . THR B 1 201 ? 97.138 74.179 86.785 1.00 32.72 201 THR B N 1
ATOM 4641 C CA . THR B 1 201 ? 96.629 74.731 85.535 1.00 29.07 201 THR B CA 1
ATOM 4642 C C . THR B 1 201 ? 95.651 73.762 84.870 1.00 38.99 201 THR B C 1
ATOM 4643 O O . THR B 1 201 ? 94.594 74.167 84.385 1.00 36.42 201 THR B O 1
ATOM 4647 N N . HIS B 1 202 ? 96.004 72.480 84.861 1.00 29.78 202 HIS B N 1
ATOM 4648 C CA . HIS B 1 202 ? 95.125 71.454 84.310 1.00 27.83 202 HIS B CA 1
ATOM 4649 C C . HIS B 1 202 ? 93.848 71.311 85.135 1.00 31.49 202 HIS B C 1
ATOM 4650 O O . HIS B 1 202 ? 92.754 71.189 84.583 1.00 28.52 202 HIS B O 1
ATOM 4657 N N . LEU B 1 203 ? 93.994 71.327 86.456 1.00 28.04 203 LEU B N 1
ATOM 4658 C CA . LEU B 1 203 ? 92.861 71.138 87.356 1.00 28.77 203 LEU B CA 1
ATOM 4659 C C . LEU B 1 203 ? 91.870 72.291 87.281 1.00 31.67 203 LEU B C 1
ATOM 4660 O O . LEU B 1 203 ? 90.661 72.090 87.400 1.00 36.09 203 LEU B O 1
ATOM 4665 N N . CYS B 1 204 ? 92.387 73.498 87.090 1.00 32.95 204 CYS B N 1
ATOM 4666 C CA . CYS B 1 204 ? 91.538 74.674 86.958 1.00 34.16 204 CYS B CA 1
ATOM 4667 C C . CYS B 1 204 ? 90.720 74.598 85.673 1.00 34.69 204 CYS B C 1
ATOM 4668 O O . CYS B 1 204 ? 89.561 75.006 85.636 1.00 39.35 204 CYS B O 1
ATOM 4671 N N . SER B 1 205 ? 91.330 74.058 84.624 1.00 32.94 205 SER B N 1
ATOM 4672 C CA . SER B 1 205 ? 90.632 73.831 83.365 1.00 40.13 205 SER B CA 1
ATOM 4673 C C . SER B 1 205 ? 89.611 72.703 83.511 1.00 43.00 205 SER B C 1
ATOM 4674 O O . SER B 1 205 ? 88.521 72.760 82.940 1.00 40.87 205 SER B O 1
ATOM 4677 N N . ALA B 1 206 ? 89.971 71.681 84.281 1.00 33.33 206 ALA B N 1
ATOM 4678 C CA . ALA B 1 206 ? 89.091 70.538 84.501 1.00 30.70 206 ALA B CA 1
ATOM 4679 C C . ALA B 1 206 ? 87.871 70.919 85.336 1.00 33.48 206 ALA B C 1
ATOM 4680 O O . ALA B 1 206 ? 86.773 70.407 85.113 1.00 34.96 206 ALA B O 1
ATOM 4682 N N . LEU B 1 207 ? 88.070 71.816 86.298 1.00 29.16 207 LEU B N 1
ATOM 4683 C CA . LEU B 1 207 ? 86.985 72.274 87.160 1.00 33.32 207 LEU B CA 1
ATOM 4684 C C . LEU B 1 207 ? 85.917 73.024 86.369 1.00 36.15 207 LEU B C 1
ATOM 4685 O O . LEU B 1 207 ? 84.724 72.764 86.523 1.00 35.04 207 LEU B O 1
ATOM 4690 N N . GLU B 1 208 ? 86.347 73.955 85.525 1.00 32.72 208 GLU B N 1
ATOM 4691 C CA . GLU B 1 208 ? 85.409 74.707 84.702 1.00 37.69 208 GLU B CA 1
ATOM 4692 C C . GLU B 1 208 ? 84.716 73.796 83.693 1.00 36.44 208 GLU B C 1
ATOM 4693 O O . GLU B 1 208 ? 83.539 73.982 83.387 1.00 32.82 208 GLU B O 1
ATOM 4699 N N . HIS B 1 209 ? 85.444 72.805 83.190 1.00 34.08 209 HIS B N 1
ATOM 4700 C CA . HIS B 1 209 ? 84.862 71.823 82.280 1.00 38.44 209 HIS B CA 1
ATOM 4701 C C . HIS B 1 209 ? 83.841 70.951 83.003 1.00 39.36 209 HIS B C 1
ATOM 4702 O O . HIS B 1 209 ? 82.816 70.581 82.432 1.00 37.25 209 HIS B O 1
ATOM 4709 N N . ALA B 1 210 ? 84.122 70.631 84.263 1.00 32.38 210 ALA B N 1
ATOM 4710 C CA . ALA B 1 210 ? 83.196 69.848 85.074 1.00 32.85 210 ALA B CA 1
ATOM 4711 C C . ALA B 1 210 ? 81.912 70.629 85.344 1.00 34.76 210 ALA B C 1
ATOM 4712 O O . ALA B 1 210 ? 80.818 70.063 85.338 1.00 32.01 210 ALA B O 1
ATOM 4714 N N . ARG B 1 211 ? 82.054 71.931 85.579 1.00 29.50 211 ARG B N 1
ATOM 4715 C CA . ARG B 1 211 ? 80.903 72.802 85.799 1.00 32.75 211 ARG B CA 1
ATOM 4716 C C . ARG B 1 211 ? 80.036 72.906 84.549 1.00 36.70 211 ARG B C 1
ATOM 4717 O O . ARG B 1 211 ? 78.811 72.995 84.637 1.00 41.46 211 ARG B O 1
ATOM 4725 N N . GLN B 1 212 ? 80.680 72.900 83.387 1.00 36.70 212 GLN B N 1
ATOM 4726 C CA . GLN B 1 212 ? 79.966 72.952 82.116 1.00 42.03 212 GLN B CA 1
ATOM 4727 C C . GLN B 1 212 ? 79.163 71.674 81.895 1.00 44.00 212 GLN B C 1
ATOM 4728 O O . GLN B 1 212 ? 78.126 71.689 81.233 1.00 48.18 212 GLN B O 1
ATOM 4734 N N . LEU B 1 213 ? 79.649 70.571 82.456 1.00 37.39 213 LEU B N 1
ATOM 4735 C CA . LEU B 1 213 ? 78.953 69.292 82.369 1.00 42.75 213 LEU B CA 1
ATOM 4736 C C . LEU B 1 213 ? 77.760 69.253 83.316 1.00 40.24 213 LEU B C 1
ATOM 4737 O O . LEU B 1 213 ? 76.856 68.434 83.151 1.00 39.52 213 LEU B O 1
ATOM 4742 N N . GLU B 1 214 ? 77.776 70.138 84.309 1.00 37.54 214 GLU B N 1
ATOM 4743 C CA . GLU B 1 214 ? 76.715 70.227 85.312 1.00 44.17 214 GLU B CA 1
ATOM 4744 C C . GLU B 1 214 ? 76.501 68.908 86.056 1.00 46.70 214 GLU B C 1
ATOM 4745 O O . GLU B 1 214 ? 75.393 68.608 86.501 1.00 49.45 214 GLU B O 1
ATOM 4751 N N . GLU B 1 215 ? 77.570 68.129 86.186 1.00 42.10 215 GLU B N 1
ATOM 4752 C CA . GLU B 1 215 ? 77.520 66.866 86.912 1.00 39.74 215 GLU B CA 1
ATOM 4753 C C . GLU B 1 215 ? 78.165 67.027 88.282 1.00 40.41 215 GLU B C 1
ATOM 4754 O O . GLU B 1 215 ? 79.355 67.328 88.383 1.00 41.58 215 GLU B O 1
ATOM 4760 N N . ALA B 1 216 ? 77.372 66.825 89.331 1.00 34.67 216 ALA B N 1
ATOM 4761 C CA . ALA B 1 216 ? 77.827 67.021 90.705 1.00 35.90 216 ALA B CA 1
ATOM 4762 C C . ALA B 1 216 ? 79.063 66.188 91.040 1.00 34.16 216 ALA B C 1
ATOM 4763 O O . ALA B 1 216 ? 80.003 66.684 91.664 1.00 30.17 216 ALA B O 1
ATOM 4765 N N . TYR B 1 217 ? 79.052 64.927 90.617 1.00 31.19 217 TYR B N 1
ATOM 4766 C CA . TYR B 1 217 ? 80.158 64.009 90.873 1.00 29.08 217 TYR B CA 1
ATOM 4767 C C . TYR B 1 217 ? 81.488 64.559 90.361 1.00 34.08 217 TYR B C 1
ATOM 4768 O O . TYR B 1 217 ? 82.488 64.554 91.078 1.00 35.21 217 TYR B O 1
ATOM 4777 N N . MET B 1 218 ? 81.491 65.029 89.118 1.00 33.69 218 MET B N 1
ATOM 4778 C CA . MET B 1 218 ? 82.709 65.529 88.490 1.00 29.30 218 MET B CA 1
ATOM 4779 C C . MET B 1 218 ? 83.159 66.866 89.072 1.00 30.15 218 MET B C 1
ATOM 4780 O O . MET B 1 218 ? 84.355 67.130 89.193 1.00 30.68 218 MET B O 1
ATOM 4785 N N . ILE B 1 219 ? 82.196 67.705 89.434 1.00 31.21 219 ILE B N 1
ATOM 4786 C CA . ILE B 1 219 ? 82.504 68.976 90.076 1.00 27.66 219 ILE B CA 1
ATOM 4787 C C . ILE B 1 219 ? 83.143 68.740 91.444 1.00 32.03 219 ILE B C 1
ATOM 4788 O O . ILE B 1 219 ? 84.133 69.380 91.797 1.00 33.62 219 ILE B O 1
ATOM 4793 N N . ALA B 1 220 ? 82.578 67.806 92.203 1.00 28.83 220 ALA B N 1
ATOM 4794 C CA . ALA B 1 220 ? 83.110 67.467 93.517 1.00 30.53 220 ALA B CA 1
ATOM 4795 C C . ALA B 1 220 ? 84.498 66.847 93.399 1.00 33.66 220 ALA B C 1
ATOM 4796 O O . ALA B 1 220 ? 85.393 67.158 94.183 1.00 30.43 220 ALA B O 1
ATOM 4798 N N . ALA B 1 221 ? 84.669 65.971 92.413 1.00 26.61 221 ALA B N 1
ATOM 4799 C CA . ALA B 1 221 ? 85.958 65.335 92.171 1.00 30.02 221 ALA B CA 1
ATOM 4800 C C . ALA B 1 221 ? 87.006 66.374 91.790 1.00 31.74 221 ALA B C 1
ATOM 4801 O O . ALA B 1 221 ? 88.158 66.293 92.218 1.00 29.98 221 ALA B O 1
ATOM 4803 N N . ALA B 1 222 ? 86.595 67.351 90.987 1.00 31.53 222 ALA B N 1
ATOM 4804 C CA . ALA B 1 222 ? 87.479 68.440 90.586 1.00 30.67 222 ALA B CA 1
ATOM 4805 C C . ALA B 1 222 ? 87.943 69.244 91.796 1.00 31.07 222 ALA B C 1
ATOM 4806 O O . ALA B 1 222 ? 89.120 69.585 91.912 1.00 29.87 222 ALA B O 1
ATOM 4808 N N . TYR B 1 223 ? 87.011 69.540 92.697 1.00 23.94 223 TYR B N 1
ATOM 4809 C CA . TYR B 1 223 ? 87.338 70.257 93.925 1.00 30.00 223 TYR B CA 1
ATOM 4810 C C . TYR B 1 223 ? 88.287 69.461 94.818 1.00 31.54 223 TYR B C 1
ATOM 4811 O O . TYR B 1 223 ? 89.200 70.028 95.418 1.00 32.34 223 TYR B O 1
ATOM 4820 N N . TYR B 1 224 ? 88.070 68.152 94.909 1.00 28.15 224 TYR B N 1
ATOM 4821 C CA . TYR B 1 224 ? 88.950 67.307 95.709 1.00 26.78 224 TYR B CA 1
ATOM 4822 C C . TYR B 1 224 ? 90.369 67.3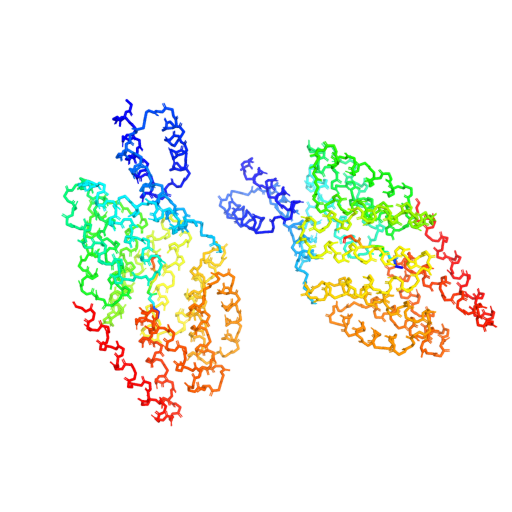25 95.155 1.00 23.82 224 TYR B C 1
ATOM 4823 O O . TYR B 1 224 ? 91.335 67.487 95.901 1.00 29.98 224 TYR B O 1
ATOM 4832 N N . ASN B 1 225 ? 90.484 67.154 93.841 1.00 19.95 225 ASN B N 1
ATOM 4833 C CA . ASN B 1 225 ? 91.785 67.090 93.186 1.00 27.45 225 ASN B CA 1
ATOM 4834 C C . ASN B 1 225 ? 92.596 68.376 93.319 1.00 24.55 225 ASN B C 1
ATOM 4835 O O . ASN B 1 225 ? 93.822 68.332 93.422 1.00 28.55 225 ASN B O 1
ATOM 4840 N N . VAL B 1 226 ? 91.916 69.518 93.316 1.00 21.66 226 VAL B N 1
ATOM 4841 C CA . VAL B 1 226 ? 92.593 70.787 93.555 1.00 20.88 226 VAL B CA 1
ATOM 4842 C C . VAL B 1 226 ? 93.127 70.809 94.984 1.00 27.20 226 VAL B C 1
ATOM 4843 O O . VAL B 1 226 ? 94.272 71.193 95.224 1.00 28.83 226 VAL B O 1
ATOM 4847 N N . GLY B 1 227 ? 92.293 70.380 95.927 1.00 26.94 227 GLY B N 1
ATOM 4848 C CA . GLY B 1 227 ? 92.707 70.261 97.312 1.00 28.90 227 GLY B CA 1
ATOM 4849 C C . GLY B 1 227 ? 93.856 69.283 97.456 1.00 28.65 227 GLY B C 1
ATOM 4850 O O . GLY B 1 227 ? 94.817 69.540 98.181 1.00 30.02 227 GLY B O 1
ATOM 4851 N N . HIS B 1 228 ? 93.751 68.161 96.751 1.00 25.20 228 HIS B N 1
ATOM 4852 C CA . HIS B 1 228 ? 94.796 67.143 96.738 1.00 27.00 228 HIS B CA 1
ATOM 4853 C C . HIS B 1 228 ? 96.115 67.716 96.228 1.00 32.09 228 HIS B C 1
ATOM 4854 O O . HIS B 1 228 ? 97.181 67.432 96.774 1.00 31.27 228 HIS B O 1
ATOM 4861 N N . CYS B 1 229 ? 96.035 68.532 95.183 1.00 29.49 229 CYS B N 1
ATOM 4862 C CA . CYS B 1 229 ? 97.223 69.148 94.604 1.00 26.29 229 CYS B CA 1
ATOM 4863 C C . CYS B 1 229 ? 97.840 70.182 95.543 1.00 25.30 229 CYS B C 1
ATOM 4864 O O . CYS B 1 229 ? 99.056 70.204 95.743 1.00 29.93 229 CYS B O 1
ATOM 4867 N N . LYS B 1 230 ? 96.999 71.039 96.114 1.00 23.98 230 LYS B N 1
ATOM 4868 C CA . LYS B 1 230 ? 97.476 72.076 97.023 1.00 31.63 230 LYS B CA 1
ATOM 4869 C C . LYS B 1 230 ? 98.031 71.478 98.313 1.00 32.84 230 LYS B C 1
ATOM 4870 O O . LYS B 1 230 ? 98.972 72.013 98.899 1.00 27.51 230 LYS B O 1
ATOM 4876 N N . TYR B 1 231 ? 97.444 70.367 98.745 1.00 31.71 231 TYR B N 1
ATOM 4877 C CA . TYR B 1 231 ? 97.939 69.638 99.907 1.00 30.44 231 TYR B CA 1
ATOM 4878 C C . TYR B 1 231 ? 99.363 69.150 99.664 1.00 31.44 231 TYR B C 1
ATOM 4879 O O . TYR B 1 231 ? 100.229 69.274 100.530 1.00 33.59 231 TYR B O 1
ATOM 4888 N N . SER B 1 232 ? 99.596 68.600 98.478 1.00 33.07 232 SER B N 1
ATOM 4889 C CA . SER B 1 232 ? 100.922 68.134 98.092 1.00 34.23 232 SER B CA 1
ATOM 4890 C C . SER B 1 232 ? 101.900 69.301 97.998 1.00 32.15 232 SER B C 1
ATOM 4891 O O . SER B 1 232 ? 103.083 69.161 98.308 1.00 32.53 232 SER B O 1
ATOM 4894 N N . LEU B 1 233 ? 101.392 70.451 97.569 1.00 37.75 233 LEU B N 1
ATOM 4895 C CA . LEU B 1 233 ? 102.200 71.657 97.447 1.00 40.56 233 LEU B CA 1
ATOM 4896 C C . LEU B 1 233 ? 102.569 72.211 98.821 1.00 43.86 233 LEU B C 1
ATOM 4897 O O . LEU B 1 233 ? 103.612 72.844 98.987 1.00 43.16 233 LEU B O 1
ATOM 4902 N N . GLY B 1 234 ? 101.712 71.964 99.807 1.00 39.42 234 GLY B N 1
ATOM 4903 C CA . GLY B 1 234 ? 101.955 72.436 101.158 1.00 45.06 234 GLY B CA 1
ATOM 4904 C C . GLY B 1 234 ? 101.071 73.609 101.536 1.00 49.11 234 GLY B C 1
ATOM 4905 O O . GLY B 1 234 ? 101.213 74.183 102.616 1.00 43.22 234 GLY B O 1
ATOM 4906 N N . ASP B 1 235 ? 100.157 73.968 100.640 1.00 38.62 235 ASP B N 1
ATOM 4907 C CA . ASP B 1 235 ? 99.213 75.050 100.889 1.00 39.95 235 ASP B CA 1
ATOM 4908 C C . ASP B 1 235 ? 98.021 74.505 101.670 1.00 36.22 235 ASP B C 1
ATOM 4909 O O . ASP B 1 235 ? 96.925 74.365 101.127 1.00 34.70 235 ASP B O 1
ATOM 4914 N N . TYR B 1 236 ? 98.242 74.205 102.947 1.00 34.59 236 TYR B N 1
ATOM 4915 C CA . TYR B 1 236 ? 97.245 73.519 103.766 1.00 34.10 236 TYR B CA 1
ATOM 4916 C C . TYR B 1 236 ? 95.960 74.316 103.976 1.00 32.97 236 TYR B C 1
ATOM 4917 O O . TYR B 1 236 ? 94.866 73.749 103.965 1.00 36.18 236 TYR B O 1
ATOM 4926 N N . LYS B 1 237 ? 96.096 75.623 104.173 1.00 32.37 237 LYS B N 1
ATOM 4927 C CA . LYS B 1 237 ? 94.943 76.486 104.412 1.00 46.27 237 LYS B CA 1
ATOM 4928 C C . LYS B 1 237 ? 93.986 76.495 103.224 1.00 46.17 237 LYS B C 1
ATOM 4929 O O . LYS B 1 237 ? 92.772 76.384 103.397 1.00 43.05 237 LYS B O 1
ATOM 4935 N N . GLU B 1 238 ? 94.539 76.626 102.022 1.00 44.13 238 GLU B N 1
ATOM 4936 C CA . GLU B 1 238 ? 93.737 76.620 100.803 1.00 42.47 238 GLU B CA 1
ATOM 4937 C C . GLU B 1 238 ? 93.093 75.259 100.562 1.00 34.04 238 GLU B C 1
ATOM 4938 O O . GLU B 1 238 ? 91.937 75.177 100.151 1.00 41.05 238 GLU B O 1
ATOM 4944 N N . ALA B 1 239 ? 93.841 74.194 100.826 1.00 30.22 239 ALA B N 1
ATOM 4945 C CA . ALA B 1 239 ? 93.357 72.842 100.567 1.00 32.89 239 ALA B CA 1
ATOM 4946 C C . ALA B 1 239 ? 92.157 72.461 101.436 1.00 40.11 239 ALA B C 1
ATOM 4947 O O . ALA B 1 239 ? 91.369 71.592 101.059 1.00 37.27 239 ALA B O 1
ATOM 4949 N N . GLU B 1 240 ? 92.028 73.113 102.591 1.00 40.08 240 GLU B N 1
ATOM 4950 C CA . GLU B 1 240 ? 90.906 72.884 103.503 1.00 36.89 240 GLU B CA 1
ATOM 4951 C C . GLU B 1 240 ? 89.560 73.061 102.816 1.00 36.47 240 GLU B C 1
ATOM 4952 O O . GLU B 1 240 ? 88.723 72.158 102.823 1.00 37.83 240 GLU B O 1
ATOM 4958 N N . GLY B 1 241 ? 89.355 74.243 102.242 1.00 34.15 241 GLY B N 1
ATOM 4959 C CA . GLY B 1 241 ? 88.092 74.594 101.618 1.00 36.08 241 GLY B CA 1
ATOM 4960 C C . GLY B 1 241 ? 87.727 73.699 100.451 1.00 36.78 241 GLY B C 1
ATOM 4961 O O . GLY B 1 241 ? 86.553 73.399 100.234 1.00 43.01 241 GLY B O 1
ATOM 4962 N N . TYR B 1 242 ? 88.732 73.271 99.695 1.00 30.79 242 TYR B N 1
ATOM 4963 C CA . TYR B 1 242 ? 88.495 72.396 98.553 1.00 31.84 242 TYR B CA 1
ATOM 4964 C C . TYR B 1 242 ? 88.043 71.013 99.010 1.00 35.14 242 TYR B C 1
ATOM 4965 O O . TYR B 1 242 ? 87.152 70.414 98.409 1.00 40.80 242 TYR B O 1
ATOM 4974 N N . PHE B 1 243 ? 88.654 70.516 100.081 1.00 34.22 243 PHE B N 1
ATOM 4975 C CA . PHE B 1 243 ? 88.255 69.238 100.661 1.00 35.08 243 PHE B CA 1
ATOM 4976 C C . PHE B 1 243 ? 86.857 69.327 101.267 1.00 36.67 243 PHE B C 1
ATOM 4977 O O . PHE B 1 243 ? 86.054 68.404 101.127 1.00 36.69 243 PHE B O 1
ATOM 4985 N N . LYS B 1 244 ? 86.572 70.441 101.937 1.00 36.19 244 LYS B N 1
ATOM 4986 C CA . LYS B 1 244 ? 85.263 70.659 102.544 1.00 40.78 244 LYS B CA 1
ATOM 4987 C C . LYS B 1 244 ? 84.166 70.747 101.490 1.00 40.91 244 LYS B C 1
ATOM 4988 O O . LYS B 1 244 ? 83.097 70.157 101.645 1.00 41.66 244 LYS B O 1
ATOM 4994 N N . THR B 1 245 ? 84.436 71.488 100.421 1.00 33.57 245 THR B N 1
ATOM 4995 C CA . THR B 1 245 ? 83.466 71.656 99.346 1.00 37.06 245 THR B CA 1
ATOM 4996 C C . THR B 1 245 ? 83.171 70.323 98.662 1.00 40.24 245 THR B C 1
ATOM 4997 O O . THR B 1 245 ? 82.014 69.990 98.408 1.00 37.90 245 THR B O 1
ATOM 5001 N N . ALA B 1 246 ? 84.222 69.560 98.379 1.00 31.00 246 ALA B N 1
ATOM 5002 C CA . ALA B 1 246 ? 84.072 68.257 97.740 1.00 33.30 246 ALA B CA 1
ATOM 5003 C C . ALA B 1 246 ? 83.288 67.294 98.628 1.00 40.73 246 ALA B C 1
ATOM 5004 O O . ALA B 1 246 ? 82.420 66.563 98.149 1.00 36.96 246 ALA B O 1
ATOM 5006 N N . ALA B 1 247 ? 83.597 67.301 99.921 1.00 36.74 247 ALA B N 1
ATOM 5007 C CA . ALA B 1 247 ? 82.918 66.435 100.879 1.00 38.15 247 ALA B CA 1
ATOM 5008 C C . ALA B 1 247 ? 81.425 66.740 100.947 1.00 43.63 247 ALA B C 1
ATOM 5009 O O . ALA B 1 247 ? 80.603 65.830 101.055 1.00 38.87 247 ALA B O 1
ATOM 5011 N N . ALA B 1 248 ? 81.084 68.023 100.878 1.00 37.86 248 ALA B N 1
ATOM 5012 C CA . ALA B 1 248 ? 79.693 68.455 100.947 1.00 40.12 248 ALA B CA 1
ATOM 5013 C C . ALA B 1 248 ? 78.893 68.013 99.724 1.00 40.26 248 ALA B C 1
ATOM 5014 O O . ALA B 1 248 ? 77.762 67.546 99.848 1.00 43.13 248 ALA B O 1
ATOM 5016 N N . ILE B 1 249 ? 79.484 68.165 98.542 1.00 34.36 249 ILE B N 1
ATOM 5017 C CA . ILE B 1 249 ? 78.810 67.788 97.304 1.00 43.69 249 ILE B CA 1
ATOM 5018 C C . ILE B 1 249 ? 78.634 66.273 97.204 1.00 41.46 249 ILE B C 1
ATOM 5019 O O . ILE B 1 249 ? 77.564 65.787 96.838 1.00 40.70 249 ILE B O 1
ATOM 5024 N N . PHE B 1 250 ? 79.687 65.534 97.538 1.00 35.06 250 PHE B N 1
ATOM 5025 C CA . PHE B 1 250 ? 79.642 64.075 97.507 1.00 36.52 250 PHE B CA 1
ATOM 5026 C C . PHE B 1 250 ? 78.602 63.510 98.479 1.00 39.45 250 PHE B C 1
ATOM 5027 O O . PHE B 1 250 ? 77.897 62.553 98.155 1.00 36.53 250 PHE B O 1
ATOM 5035 N N . GLU B 1 251 ? 78.506 64.104 99.666 1.00 37.78 251 GLU B N 1
ATOM 5036 C CA . GLU B 1 251 ? 77.532 63.660 100.662 1.00 41.16 251 GLU B CA 1
ATOM 5037 C C . GLU B 1 251 ? 76.101 63.982 100.248 1.00 45.59 251 GLU B C 1
ATOM 5038 O O . GLU B 1 251 ? 75.184 63.193 100.485 1.00 45.70 251 GLU B O 1
ATOM 5044 N N . GLU B 1 252 ? 75.914 65.145 99.634 1.00 42.69 252 GLU B N 1
ATOM 5045 C CA . GLU B 1 252 ? 74.583 65.595 99.242 1.00 49.53 252 GLU B CA 1
ATOM 5046 C C . GLU B 1 252 ? 74.005 64.729 98.124 1.00 52.96 252 GLU B C 1
ATOM 5047 O O . GLU B 1 252 ? 72.788 64.587 98.003 1.00 57.34 252 GLU B O 1
ATOM 5053 N N . HIS B 1 253 ? 74.883 64.143 97.317 1.00 48.67 253 HIS B N 1
ATOM 5054 C CA . HIS B 1 253 ? 74.447 63.271 96.232 1.00 51.40 253 HIS B CA 1
ATOM 5055 C C . HIS B 1 253 ? 74.751 61.801 96.516 1.00 51.56 253 HIS B C 1
ATOM 5056 O O . HIS B 1 253 ? 74.731 60.968 95.609 1.00 51.77 253 HIS B O 1
ATOM 5063 N N . ASN B 1 254 ? 75.032 61.502 97.782 1.00 47.35 254 ASN B N 1
ATOM 5064 C CA . ASN B 1 254 ? 75.219 60.129 98.252 1.00 48.09 254 ASN B CA 1
ATOM 5065 C C . ASN B 1 254 ? 76.271 59.322 97.490 1.00 46.68 254 ASN B C 1
ATOM 5066 O O . ASN B 1 254 ? 76.009 58.199 97.057 1.00 42.49 254 ASN B O 1
ATOM 5071 N N . PHE B 1 255 ? 77.457 59.900 97.330 1.00 37.59 255 PHE B N 1
ATOM 5072 C CA . PHE B 1 255 ? 78.569 59.192 96.707 1.00 35.95 255 PHE B CA 1
ATOM 5073 C C . PHE B 1 255 ? 79.574 58.741 97.760 1.00 39.75 255 PHE B C 1
ATOM 5074 O O . PHE B 1 255 ? 79.816 59.446 98.741 1.00 34.71 255 PHE B O 1
ATOM 5082 N N . GLN B 1 256 ? 80.159 57.567 97.547 1.00 39.98 256 GLN B N 1
ATOM 5083 C CA . GLN B 1 256 ? 81.106 56.992 98.498 1.00 36.70 256 GLN B CA 1
ATOM 5084 C C . GLN B 1 256 ? 82.408 57.791 98.555 1.00 34.11 256 GLN B C 1
ATOM 5085 O O . GLN B 1 256 ? 83.180 57.671 99.507 1.00 31.56 256 GLN B O 1
ATOM 5091 N N . GLN B 1 257 ? 82.639 58.619 97.540 1.00 26.97 257 GLN B N 1
ATOM 5092 C CA . GLN B 1 257 ? 83.829 59.465 97.492 1.00 28.54 257 GLN B CA 1
ATOM 5093 C C . GLN B 1 257 ? 83.849 60.483 98.632 1.00 32.52 257 GLN B C 1
ATOM 5094 O O . GLN B 1 257 ? 84.882 61.088 98.918 1.00 32.80 257 GLN B O 1
ATOM 5100 N N . ALA B 1 258 ? 82.701 60.663 99.278 1.00 29.10 258 ALA B N 1
ATOM 5101 C CA . ALA B 1 258 ? 82.588 61.543 100.433 1.00 26.33 258 ALA B CA 1
ATOM 5102 C C . ALA B 1 258 ? 83.489 61.078 101.570 1.00 36.08 258 ALA B C 1
ATOM 5103 O O . ALA B 1 258 ? 83.937 61.881 102.386 1.00 37.07 258 ALA B O 1
ATOM 5105 N N . VAL B 1 259 ? 83.746 59.774 101.621 1.00 32.56 259 VAL B N 1
ATOM 5106 C CA . VAL B 1 259 ? 84.600 59.204 102.653 1.00 34.43 259 VAL B CA 1
ATOM 5107 C C . VAL B 1 259 ? 86.041 59.680 102.493 1.00 31.34 259 VAL B C 1
ATOM 5108 O O . VAL B 1 259 ? 86.648 60.174 103.444 1.00 30.32 259 VAL B O 1
ATOM 5112 N N . GLN B 1 260 ? 86.578 59.532 101.286 1.00 26.57 260 GLN B N 1
ATOM 5113 C CA . GLN B 1 260 ? 87.945 59.955 100.997 1.00 29.47 260 GLN B CA 1
ATOM 5114 C C . GLN B 1 260 ? 88.128 61.450 101.226 1.00 31.13 260 GLN B C 1
ATOM 5115 O O . GLN B 1 260 ? 89.146 61.884 101.766 1.00 30.91 260 GLN B O 1
ATOM 5121 N N . ALA B 1 261 ? 87.131 62.228 100.812 1.00 22.59 261 ALA B N 1
ATOM 5122 C CA . ALA B 1 261 ? 87.169 63.680 100.951 1.00 29.20 261 ALA B CA 1
ATOM 5123 C C . ALA B 1 261 ? 87.281 64.109 102.412 1.00 30.10 261 ALA B C 1
ATOM 5124 O O . ALA B 1 261 ? 88.079 64.984 102.750 1.00 35.03 261 ALA B O 1
ATOM 5126 N N . VAL B 1 262 ? 86.481 63.490 103.275 1.00 26.63 262 VAL B N 1
ATOM 5127 C CA . VAL B 1 262 ? 86.516 63.800 104.700 1.00 27.38 262 VAL B CA 1
ATOM 5128 C C . VAL B 1 262 ? 87.826 63.325 105.331 1.00 33.18 262 VAL B C 1
ATOM 5129 O O . VAL B 1 262 ? 88.369 63.983 106.222 1.00 35.06 262 VAL B O 1
ATOM 5133 N N . PHE B 1 263 ? 88.339 62.193 104.855 1.00 33.91 263 PHE B N 1
ATOM 5134 C CA . PHE B 1 263 ? 89.617 61.682 105.344 1.00 34.79 263 PHE B CA 1
ATOM 5135 C C . PHE B 1 263 ? 90.749 62.670 105.100 1.00 29.74 263 PHE B C 1
ATOM 5136 O O . PHE B 1 263 ? 91.520 62.978 106.010 1.00 30.68 263 PHE B O 1
ATOM 5144 N N . SER B 1 264 ? 90.850 63.155 103.867 1.00 29.60 264 SER B N 1
ATOM 5145 C CA . SER B 1 264 ? 91.870 64.136 103.515 1.00 29.62 264 SER B CA 1
ATOM 5146 C C . SER B 1 264 ? 91.689 65.416 104.323 1.00 26.35 264 SER B C 1
ATOM 5147 O O . SER B 1 264 ? 92.665 66.060 104.709 1.00 28.34 264 SER B O 1
ATOM 5150 N N . LEU B 1 265 ? 90.434 65.773 104.581 1.00 27.37 265 LEU B N 1
ATOM 5151 C CA . LEU B 1 265 ? 90.122 66.936 105.402 1.00 28.06 265 LEU B CA 1
ATOM 5152 C C . LEU B 1 265 ? 90.599 66.719 106.834 1.00 33.38 265 LEU B C 1
ATOM 5153 O O . LEU B 1 265 ? 91.216 67.598 107.435 1.00 30.34 265 LEU B O 1
ATOM 5158 N N . THR B 1 266 ? 90.304 65.538 107.370 1.00 22.94 266 THR B N 1
ATOM 5159 C CA . THR B 1 266 ? 90.728 65.163 108.712 1.00 29.46 266 THR B CA 1
ATOM 5160 C C . THR B 1 266 ? 92.249 65.157 108.813 1.00 33.61 266 THR B C 1
ATOM 5161 O O . THR B 1 266 ? 92.822 65.664 109.779 1.00 32.02 266 THR B O 1
ATOM 5165 N N . HIS B 1 267 ? 92.893 64.584 107.801 1.00 25.95 267 HIS B N 1
ATOM 5166 C CA . HIS B 1 267 ? 94.344 64.452 107.786 1.00 26.97 267 HIS B CA 1
ATOM 5167 C C . HIS B 1 267 ? 95.027 65.813 107.800 1.00 28.79 267 HIS B C 1
ATOM 5168 O O . HIS B 1 267 ? 96.030 66.008 108.488 1.00 27.04 267 HIS B O 1
ATOM 5175 N N . ILE B 1 268 ? 94.479 66.758 107.044 1.00 26.38 268 ILE B N 1
ATOM 5176 C CA . ILE B 1 268 ? 95.094 68.075 106.942 1.00 28.02 268 ILE B CA 1
ATOM 5177 C C . ILE B 1 268 ? 94.876 68.912 108.208 1.00 26.85 268 ILE B C 1
ATOM 5178 O O . ILE B 1 268 ? 95.736 69.708 108.583 1.00 33.24 268 ILE B O 1
ATOM 5183 N N . TYR B 1 269 ? 93.738 68.717 108.870 1.00 27.00 269 TYR B N 1
ATOM 5184 C CA . TYR B 1 269 ? 93.488 69.362 110.153 1.00 29.52 269 TYR B CA 1
ATOM 5185 C C . TYR B 1 269 ? 94.530 68.892 111.163 1.00 29.00 269 TYR B C 1
ATOM 5186 O O . TYR B 1 269 ? 95.064 69.685 111.939 1.00 25.93 269 TYR B O 1
ATOM 5195 N N . CYS B 1 270 ? 94.812 67.592 111.137 1.00 27.79 270 CYS B N 1
ATOM 5196 C CA . CYS B 1 270 ? 95.825 66.990 111.997 1.00 36.06 270 CYS B CA 1
ATOM 5197 C C . CYS B 1 270 ? 97.199 67.601 111.758 1.00 34.65 270 CYS B C 1
ATOM 5198 O O . CYS B 1 270 ? 97.918 67.921 112.705 1.00 30.47 270 CYS B O 1
ATOM 5201 N N . LYS B 1 271 ? 97.560 67.752 110.487 1.00 25.43 271 LYS B N 1
ATOM 5202 C CA . LYS B 1 271 ? 98.854 68.317 110.119 1.00 34.87 271 LYS B CA 1
ATOM 5203 C C . LYS B 1 271 ? 99.004 69.762 110.580 1.00 36.73 271 LYS B C 1
ATOM 5204 O O . LYS B 1 271 ? 100.082 70.175 111.009 1.00 41.31 271 LYS B O 1
ATOM 5210 N N . GLU B 1 272 ? 97.920 70.526 110.489 1.00 33.81 272 GLU B N 1
ATOM 5211 C CA . GLU B 1 272 ? 97.936 71.928 110.891 1.00 36.90 272 GLU B CA 1
ATOM 5212 C C . GLU B 1 272 ? 97.882 72.091 112.405 1.00 34.67 272 GLU B C 1
ATOM 5213 O O . GLU B 1 272 ? 98.123 73.178 112.928 1.00 35.09 272 GLU B O 1
ATOM 5219 N N . GLY B 1 273 ? 97.556 71.011 113.106 1.00 28.27 273 GLY B N 1
ATOM 5220 C CA . GLY B 1 273 ? 97.410 71.070 114.548 1.00 31.90 273 GLY B CA 1
ATOM 5221 C C . GLY B 1 273 ? 96.042 71.582 114.959 1.00 34.90 273 GLY B C 1
ATOM 5222 O O . GLY B 1 273 ? 95.832 71.965 116.107 1.00 33.78 273 GLY B O 1
ATOM 5223 N N . LYS B 1 274 ? 95.107 71.595 114.015 1.00 34.15 274 LYS B N 1
ATOM 5224 C CA . LYS B 1 274 ? 93.734 71.993 114.306 1.00 39.72 274 LYS B CA 1
ATOM 5225 C C . LYS B 1 274 ? 92.960 70.791 114.831 1.00 40.55 274 LYS B C 1
ATOM 5226 O O . LYS B 1 274 ? 92.104 70.239 114.141 1.00 35.90 274 LYS B O 1
ATOM 5232 N N . TYR B 1 275 ? 93.267 70.394 116.062 1.00 37.55 275 TYR B N 1
ATOM 5233 C CA . TYR B 1 275 ? 92.783 69.129 116.607 1.00 41.96 275 TYR B CA 1
ATOM 5234 C C . TYR B 1 275 ? 91.278 69.087 116.863 1.00 42.77 275 TYR B C 1
ATOM 5235 O O . TYR B 1 275 ? 90.656 68.033 116.733 1.00 45.12 275 TYR B O 1
ATOM 5244 N N . ASP B 1 276 ? 90.696 70.227 117.221 1.00 39.99 276 ASP B N 1
ATOM 5245 C CA . ASP B 1 276 ? 89.256 70.298 117.452 1.00 43.02 276 ASP B CA 1
ATOM 5246 C C . ASP B 1 276 ? 88.476 70.017 116.171 1.00 38.47 276 ASP B C 1
ATOM 5247 O O . ASP B 1 276 ? 87.512 69.253 116.175 1.00 45.14 276 ASP B O 1
ATOM 5252 N N . LYS B 1 277 ? 88.901 70.634 115.074 1.00 34.63 277 LYS B N 1
ATOM 5253 C CA . LYS B 1 277 ? 88.276 70.384 113.782 1.00 32.13 277 LYS B CA 1
ATOM 5254 C C . LYS B 1 277 ? 88.619 68.986 113.282 1.00 31.65 277 LYS B C 1
ATOM 5255 O O . LYS B 1 277 ? 87.814 68.344 112.609 1.00 35.67 277 LYS B O 1
ATOM 5261 N N . ALA B 1 278 ? 89.818 68.520 113.618 1.00 33.19 278 ALA B N 1
ATOM 5262 C CA . ALA B 1 278 ? 90.248 67.176 113.248 1.00 31.32 278 ALA B CA 1
ATOM 5263 C C . ALA B 1 278 ? 89.356 66.129 113.901 1.00 31.75 278 ALA B C 1
ATOM 5264 O O . ALA B 1 278 ? 88.921 65.180 113.251 1.00 41.28 278 ALA B O 1
ATOM 5266 N N . VAL B 1 279 ? 89.088 66.313 115.190 1.00 32.11 279 VAL B N 1
ATOM 5267 C CA . VAL B 1 279 ? 88.219 65.413 115.942 1.00 42.69 279 VAL B CA 1
ATOM 5268 C C . VAL B 1 279 ? 86.822 65.348 115.332 1.00 44.39 279 VAL B C 1
ATOM 5269 O O . VAL B 1 279 ? 86.282 64.263 115.110 1.00 44.77 279 VAL B O 1
ATOM 5273 N N . GLU B 1 280 ? 86.248 66.516 115.057 1.00 42.22 280 GLU B N 1
ATOM 5274 C CA . GLU B 1 280 ? 84.919 66.603 114.463 1.00 46.62 280 GLU B CA 1
ATOM 5275 C C . GLU B 1 280 ? 84.882 65.937 113.091 1.00 44.98 280 GLU B C 1
ATOM 5276 O O . GLU B 1 280 ? 83.930 65.230 112.759 1.00 46.09 280 GLU B O 1
ATOM 5282 N N . ALA B 1 281 ? 85.924 66.165 112.298 1.00 34.88 281 ALA B N 1
ATOM 5283 C CA . ALA B 1 281 ? 86.017 65.567 110.973 1.00 28.50 281 ALA B CA 1
ATOM 5284 C C . ALA B 1 281 ? 86.259 64.065 111.078 1.00 37.06 281 ALA B C 1
ATOM 5285 O O . ALA B 1 281 ? 85.794 63.291 110.241 1.00 35.61 281 ALA B O 1
ATOM 5287 N N . TYR B 1 282 ? 86.987 63.660 112.114 1.00 40.77 282 TYR B N 1
ATOM 5288 C CA . TYR B 1 282 ? 87.258 62.247 112.361 1.00 33.25 282 TYR B CA 1
ATOM 5289 C C . TYR B 1 282 ? 85.972 61.477 112.651 1.00 31.67 282 TYR B C 1
ATOM 5290 O O . TYR B 1 282 ? 85.706 60.449 112.028 1.00 41.00 282 TYR B O 1
ATOM 5299 N N . ASP B 1 283 ? 85.184 61.978 113.600 1.00 34.16 283 ASP B N 1
ATOM 5300 C CA . ASP B 1 283 ? 83.898 61.370 113.943 1.00 32.89 283 ASP B CA 1
ATOM 5301 C C . ASP B 1 283 ? 82.979 61.304 112.726 1.00 40.02 283 ASP B C 1
ATOM 5302 O O . ASP B 1 283 ? 82.298 60.304 112.499 1.00 42.03 283 ASP B O 1
ATOM 5307 N N . ARG B 1 284 ? 82.972 62.382 111.949 1.00 43.76 284 ARG B N 1
ATOM 5308 C CA . ARG B 1 284 ? 82.174 62.467 110.733 1.00 42.64 284 ARG B CA 1
ATOM 5309 C C . ARG B 1 284 ? 82.626 61.429 109.710 1.00 42.81 284 ARG B C 1
ATOM 5310 O O . ARG B 1 284 ? 81.807 60.812 109.028 1.00 42.95 284 ARG B O 1
ATOM 5318 N N . GLY B 1 285 ? 83.937 61.232 109.620 1.00 38.47 285 GLY B N 1
ATOM 5319 C CA . GLY B 1 285 ? 84.508 60.333 108.635 1.00 36.04 285 GLY B CA 1
ATOM 5320 C C . GLY B 1 285 ? 84.305 58.860 108.928 1.00 36.98 285 GLY B C 1
ATOM 5321 O O . GLY B 1 285 ? 83.924 58.095 108.042 1.00 39.36 285 GLY B O 1
ATOM 5322 N N . ILE B 1 286 ? 84.564 58.456 110.168 1.00 35.92 286 ILE B N 1
ATOM 5323 C CA . ILE B 1 286 ? 84.425 57.055 110.554 1.00 37.36 286 ILE B CA 1
ATOM 5324 C C . ILE B 1 286 ? 82.967 56.606 110.513 1.00 45.32 286 ILE B C 1
ATOM 5325 O O . ILE B 1 286 ? 82.674 55.436 110.267 1.00 47.12 286 ILE B O 1
ATOM 5330 N N . LYS B 1 287 ? 82.058 57.544 110.754 1.00 47.36 287 LYS B N 1
ATOM 5331 C CA . LYS B 1 287 ? 80.633 57.257 110.704 1.00 46.05 287 LYS B CA 1
ATOM 5332 C C . LYS B 1 287 ? 80.211 57.038 109.257 1.00 52.83 287 LYS B C 1
ATOM 5333 O O . LYS B 1 287 ? 79.443 56.126 108.952 1.00 48.70 287 LYS B O 1
ATOM 5339 N N . SER B 1 288 ? 80.732 57.877 108.367 1.00 48.60 288 SER B N 1
ATOM 5340 C CA . SER B 1 288 ? 80.443 57.767 106.943 1.00 53.21 288 SER B CA 1
ATOM 5341 C C . SER B 1 288 ? 81.043 56.492 106.361 1.00 49.35 288 SER B C 1
ATOM 5342 O O . SER B 1 288 ? 80.407 55.804 105.562 1.00 46.72 288 SER B O 1
ATOM 5345 N N . ALA B 1 289 ? 82.271 56.185 106.769 1.00 46.78 289 ALA B N 1
ATOM 5346 C CA . ALA B 1 289 ? 82.960 54.987 106.304 1.00 40.36 289 ALA B CA 1
ATOM 5347 C C . ALA B 1 289 ? 82.249 53.722 106.774 1.00 37.69 289 ALA B C 1
ATOM 5348 O O . ALA B 1 289 ? 82.231 52.713 106.069 1.00 42.34 289 ALA B O 1
ATOM 5350 N N . ALA B 1 290 ? 81.665 53.783 107.966 1.00 40.63 290 ALA B N 1
ATOM 5351 C CA . ALA B 1 290 ? 80.936 52.647 108.519 1.00 48.07 290 ALA B CA 1
ATOM 5352 C C . ALA B 1 290 ? 79.672 52.358 107.714 1.00 51.83 290 ALA B C 1
ATOM 5353 O O . ALA B 1 290 ? 79.313 51.200 107.502 1.00 58.59 290 ALA B O 1
ATOM 5355 N N . GLU B 1 291 ? 79.004 53.417 107.265 1.00 53.93 291 GLU B N 1
ATOM 5356 C CA . GLU B 1 291 ? 77.793 53.280 106.463 1.00 63.79 291 GLU B CA 1
ATOM 5357 C C . GLU B 1 291 ? 78.096 52.654 105.106 1.00 58.13 291 GLU B C 1
ATOM 5358 O O . GLU B 1 291 ? 77.305 51.871 104.581 1.00 66.49 291 GLU B O 1
ATOM 5364 N N . TRP B 1 292 ? 79.247 53.006 104.543 1.00 47.49 292 TRP B N 1
ATOM 5365 C CA . TRP B 1 292 ? 79.657 52.475 103.247 1.00 45.98 292 TRP B CA 1
ATOM 5366 C C . TRP B 1 292 ? 80.427 51.169 103.390 1.00 44.61 292 TRP B C 1
ATOM 5367 O O . TRP B 1 292 ? 80.883 50.603 102.395 1.00 50.66 292 TRP B O 1
ATOM 5378 N N . GLU B 1 293 ? 80.565 50.701 104.629 1.00 43.92 293 GLU B N 1
ATOM 5379 C CA . GLU B 1 293 ? 81.294 49.471 104.930 1.00 51.99 293 GLU B CA 1
ATOM 5380 C C . GLU B 1 293 ? 82.717 49.521 104.375 1.00 51.73 293 GLU B C 1
ATOM 5381 O O . GLU B 1 293 ? 83.246 48.519 103.895 1.00 54.86 293 GLU B O 1
ATOM 5387 N N . ASP B 1 294 ? 83.324 50.702 104.445 1.00 50.42 294 ASP B N 1
ATOM 5388 C CA . ASP B 1 294 ? 84.659 50.927 103.904 1.00 46.09 294 ASP B CA 1
ATOM 5389 C C . ASP B 1 294 ? 85.720 50.629 104.960 1.00 45.97 294 ASP B C 1
ATOM 5390 O O . ASP B 1 294 ? 86.151 51.522 105.692 1.00 39.82 294 ASP B O 1
ATOM 5395 N N . ASP B 1 295 ? 86.141 49.370 105.027 1.00 46.76 295 ASP B N 1
ATOM 5396 C CA . ASP B 1 295 ? 87.082 48.921 106.049 1.00 44.93 295 ASP B CA 1
ATOM 5397 C C . ASP B 1 295 ? 88.457 49.570 105.924 1.00 38.19 295 ASP B C 1
ATOM 5398 O O . ASP B 1 295 ? 89.129 49.810 106.927 1.00 40.25 295 ASP B O 1
ATOM 5403 N N . MET B 1 296 ? 88.874 49.853 104.694 1.00 31.90 296 MET B N 1
ATOM 5404 C CA . MET B 1 296 ? 90.195 50.428 104.456 1.00 36.24 296 MET B CA 1
ATOM 5405 C C . MET B 1 296 ? 90.314 51.874 104.933 1.00 37.91 296 MET B C 1
ATOM 5406 O O . MET B 1 296 ? 91.354 52.273 105.458 1.00 34.97 296 MET B O 1
ATOM 5411 N N . TYR B 1 297 ? 89.257 52.661 104.757 1.00 32.78 297 TYR B N 1
ATOM 5412 C CA . TYR B 1 297 ? 89.279 54.031 105.259 1.00 33.52 297 TYR B CA 1
ATOM 5413 C C . TYR B 1 297 ? 89.107 54.077 106.772 1.00 35.42 297 TYR B C 1
ATOM 5414 O O . TYR B 1 297 ? 89.636 54.970 107.434 1.00 34.58 297 TYR B O 1
ATOM 5423 N N . LEU B 1 298 ? 88.379 53.106 107.314 1.00 31.28 298 LEU B N 1
ATOM 5424 C CA . LEU B 1 298 ? 88.292 52.946 108.761 1.00 36.60 298 LEU B CA 1
ATOM 5425 C C . LEU B 1 298 ? 89.688 52.708 109.324 1.00 37.75 298 LEU B C 1
ATOM 5426 O O . LEU B 1 298 ? 90.053 53.258 110.362 1.00 36.71 298 LEU B O 1
ATOM 5431 N N . THR B 1 299 ? 90.467 51.893 108.618 1.00 37.27 299 THR B N 1
ATOM 5432 C CA . THR B 1 299 ? 91.850 51.627 108.992 1.00 34.35 299 THR B CA 1
ATOM 5433 C C . THR B 1 299 ? 92.699 52.889 108.864 1.00 35.43 299 THR B C 1
ATOM 5434 O O . THR B 1 299 ? 93.527 53.181 109.730 1.00 35.04 299 THR B O 1
ATOM 5438 N N . LYS B 1 300 ? 92.482 53.636 107.785 1.00 29.81 300 LYS B N 1
ATOM 5439 C CA . LYS B 1 300 ? 93.205 54.882 107.553 1.00 26.83 300 LYS B CA 1
ATOM 5440 C C . LYS B 1 300 ? 92.876 55.931 108.615 1.00 31.59 300 LYS B C 1
ATOM 5441 O O . LYS B 1 300 ? 93.764 56.646 109.084 1.00 31.94 300 LYS B O 1
ATOM 5447 N N . PHE B 1 301 ? 91.602 56.025 108.986 1.00 24.84 301 PHE B N 1
ATOM 5448 C CA . PHE B 1 301 ? 91.183 56.932 110.050 1.00 30.62 301 PHE B CA 1
ATOM 5449 C C . PHE B 1 301 ? 91.804 56.522 111.381 1.00 30.81 301 PHE B C 1
ATOM 5450 O O . PHE B 1 301 ? 92.203 57.369 112.179 1.00 30.73 301 PHE B O 1
ATOM 5458 N N . ARG B 1 302 ? 91.877 55.215 111.610 1.00 25.94 302 ARG B N 1
ATOM 5459 C CA . ARG B 1 302 ? 92.475 54.668 112.820 1.00 31.85 302 ARG B CA 1
ATOM 5460 C C . ARG B 1 302 ? 93.956 55.023 112.876 1.00 38.03 302 ARG B C 1
ATOM 5461 O O . ARG B 1 302 ? 94.492 55.340 113.939 1.00 37.74 302 ARG B O 1
ATOM 5469 N N . LEU B 1 303 ? 94.605 54.977 111.717 1.00 33.78 303 LEU B N 1
ATOM 5470 C CA . LEU B 1 303 ? 96.033 55.258 111.607 1.00 35.67 303 LEU B CA 1
ATOM 5471 C C . LEU B 1 303 ? 96.359 56.704 111.978 1.00 33.38 303 LEU B C 1
ATOM 5472 O O . LEU B 1 303 ? 97.169 56.952 112.871 1.00 34.93 303 LEU B O 1
ATOM 5477 N N . ILE B 1 304 ? 95.737 57.656 111.290 1.00 27.42 304 ILE B N 1
ATOM 5478 C CA . ILE B 1 304 ? 96.049 59.065 111.517 1.00 27.68 304 ILE B CA 1
ATOM 5479 C C . ILE B 1 304 ? 95.598 59.545 112.895 1.00 27.77 304 ILE B C 1
ATOM 5480 O O . ILE B 1 304 ? 96.181 60.473 113.455 1.00 36.27 304 ILE B O 1
ATOM 5485 N N . HIS B 1 305 ? 94.566 58.911 113.443 1.00 26.39 305 HIS B N 1
ATOM 5486 C CA . HIS B 1 305 ? 94.117 59.254 114.786 1.00 33.22 305 HIS B CA 1
ATOM 5487 C C . HIS B 1 305 ? 95.189 58.882 115.803 1.00 34.77 305 HIS B C 1
ATOM 5488 O O . HIS B 1 305 ? 95.505 59.660 116.701 1.00 37.71 305 HIS B O 1
ATOM 5495 N N . GLU B 1 306 ? 95.743 57.683 115.652 1.00 34.28 306 GLU B N 1
ATOM 5496 C CA . GLU B 1 306 ? 96.793 57.208 116.543 1.00 34.88 306 GLU B CA 1
ATOM 5497 C C . GLU B 1 306 ? 98.025 58.098 116.427 1.00 33.05 306 GLU B C 1
ATOM 5498 O O . GLU B 1 306 ? 98.653 58.445 117.426 1.00 36.00 306 GLU B O 1
ATOM 5504 N N . LEU B 1 307 ? 98.349 58.479 115.197 1.00 29.51 307 LEU B N 1
ATOM 5505 C CA . LEU B 1 307 ? 99.542 59.268 114.915 1.00 34.05 307 LEU B CA 1
ATOM 5506 C C . LEU B 1 307 ? 99.434 60.715 115.399 1.00 33.74 307 LEU B C 1
ATOM 5507 O O . LEU B 1 307 ? 100.416 61.293 115.863 1.00 37.11 307 LEU B O 1
ATOM 5512 N N . TYR B 1 308 ? 98.244 61.298 115.290 1.00 36.79 308 TYR B N 1
ATOM 5513 C CA . TYR B 1 308 ? 98.064 62.710 115.617 1.00 35.23 308 TYR B CA 1
ATOM 5514 C C . TYR B 1 308 ? 97.266 62.965 116.895 1.00 39.90 308 TYR B C 1
ATOM 5515 O O . TYR B 1 308 ? 97.638 63.812 117.705 1.00 48.11 308 TYR B O 1
ATOM 5524 N N . LEU B 1 309 ? 96.168 62.237 117.066 1.00 42.65 309 LEU B N 1
ATOM 5525 C CA . LEU B 1 309 ? 95.249 62.491 118.171 1.00 48.25 309 LEU B CA 1
ATOM 5526 C C . LEU B 1 309 ? 95.387 61.462 119.291 1.00 52.97 309 LEU B C 1
ATOM 5527 O O . LEU B 1 309 ? 94.738 61.578 120.330 1.00 62.80 309 LEU B O 1
ATOM 5532 N N . GLY B 1 310 ? 96.233 60.460 119.076 1.00 54.49 310 GLY B N 1
ATOM 5533 C CA . GLY B 1 310 ? 96.395 59.383 120.037 1.00 54.38 310 GLY B CA 1
ATOM 5534 C C . GLY B 1 310 ? 97.776 59.313 120.662 1.00 58.12 310 GLY B C 1
ATOM 5535 O O . GLY B 1 310 ? 98.506 60.302 120.694 1.00 58.19 310 GLY B O 1
ATOM 5536 N N . SER B 1 311 ? 98.134 58.132 121.159 1.00 62.47 311 SER B N 1
ATOM 5537 C CA . SER B 1 311 ? 99.410 57.933 121.839 1.00 67.72 311 SER B CA 1
ATOM 5538 C C . SER B 1 311 ? 100.555 57.666 120.866 1.00 59.65 311 SER B C 1
ATOM 5539 O O . SER B 1 311 ? 101.726 57.784 121.226 1.00 58.88 311 SER B O 1
ATOM 5542 N N . GLY B 1 312 ? 100.212 57.304 119.634 1.00 53.50 312 GLY B N 1
ATOM 5543 C CA . GLY B 1 312 ? 101.213 56.977 118.635 1.00 44.11 312 GLY B CA 1
ATOM 5544 C C . GLY B 1 312 ? 101.795 55.595 118.856 1.00 42.19 312 GLY B C 1
ATOM 5545 O O . GLY B 1 312 ? 102.985 55.370 118.637 1.00 51.56 312 GLY B O 1
ATOM 5546 N N . ASP B 1 313 ? 100.949 54.670 119.299 1.00 47.38 313 ASP B N 1
ATOM 5547 C CA . ASP B 1 313 ? 101.371 53.300 119.565 1.00 53.13 313 ASP B CA 1
ATOM 5548 C C . ASP B 1 313 ? 101.853 52.621 118.286 1.00 51.27 313 ASP B C 1
ATOM 5549 O O . ASP B 1 313 ? 101.108 52.509 117.311 1.00 46.13 313 ASP B O 1
ATOM 5554 N N . LEU B 1 314 ? 103.105 52.174 118.303 1.00 50.23 314 LEU B N 1
ATOM 5555 C CA . LEU B 1 314 ? 103.746 51.607 117.120 1.00 56.21 314 LEU B CA 1
ATOM 5556 C C . LEU B 1 314 ? 103.075 50.324 116.640 1.00 54.86 314 LEU B C 1
ATOM 5557 O O . LEU B 1 314 ? 103.015 50.060 115.438 1.00 53.29 314 LEU B O 1
ATOM 5562 N N . ASN B 1 315 ? 102.574 49.530 117.581 1.00 48.84 315 ASN B N 1
ATOM 5563 C CA . ASN B 1 315 ? 101.883 48.290 117.247 1.00 54.42 315 ASN B CA 1
ATOM 5564 C C . ASN B 1 315 ? 100.595 48.539 116.467 1.00 47.87 315 ASN B C 1
ATOM 5565 O O . ASN B 1 315 ? 100.284 47.816 115.520 1.00 52.06 315 ASN B O 1
ATOM 5570 N N . VAL B 1 316 ? 99.853 49.566 116.868 1.00 48.90 316 VAL B N 1
ATOM 5571 C CA . VAL B 1 316 ? 98.622 49.935 116.177 1.00 40.88 316 VAL B CA 1
ATOM 5572 C C . VAL B 1 316 ? 98.925 50.431 114.766 1.00 38.89 316 VAL B C 1
ATOM 5573 O O . VAL B 1 316 ? 98.250 50.055 113.806 1.00 40.93 316 VAL B O 1
ATOM 5577 N N . LEU B 1 317 ? 99.948 51.272 114.649 1.00 37.58 317 LEU B N 1
ATOM 5578 C CA . LEU B 1 317 ? 100.358 51.809 113.358 1.00 38.96 317 LEU B CA 1
ATOM 5579 C C . LEU B 1 317 ? 100.832 50.699 112.427 1.00 37.46 317 LEU B C 1
ATOM 5580 O O . LEU B 1 317 ? 100.453 50.658 111.257 1.00 38.02 317 LEU B O 1
ATOM 5585 N N . THR B 1 318 ? 101.657 49.799 112.957 1.00 36.40 318 THR B N 1
ATOM 5586 C CA . THR B 1 318 ? 102.160 48.665 112.189 1.00 40.43 318 THR B CA 1
ATOM 5587 C C . THR B 1 318 ? 101.014 47.814 111.653 1.00 41.65 318 THR B C 1
ATOM 5588 O O . THR B 1 318 ? 101.007 47.436 110.481 1.00 36.70 318 THR B O 1
ATOM 5592 N N . GLU B 1 319 ? 100.041 47.529 112.513 1.00 38.08 319 GLU B N 1
ATOM 5593 C CA . GLU B 1 319 ? 98.882 46.733 112.124 1.00 45.43 319 GLU B CA 1
ATOM 5594 C C . GLU B 1 319 ? 98.082 47.412 111.015 1.00 42.24 319 GLU B C 1
ATOM 5595 O O . GLU B 1 319 ? 97.621 46.754 110.081 1.00 36.15 319 GLU B O 1
ATOM 5601 N N . CYS B 1 320 ? 97.922 48.727 111.120 1.00 32.33 320 CYS B N 1
ATOM 5602 C CA . CYS B 1 320 ? 97.214 49.492 110.099 1.00 33.50 320 CYS B CA 1
ATOM 5603 C C . CYS B 1 320 ? 97.926 49.416 108.752 1.00 36.98 320 CYS B C 1
ATOM 5604 O O . CYS B 1 320 ? 97.287 49.232 107.716 1.00 37.23 320 CYS B O 1
ATOM 5607 N N . PHE B 1 321 ? 99.250 49.553 108.771 1.00 37.84 321 PHE B N 1
ATOM 5608 C CA . PHE B 1 321 ? 100.040 49.466 107.545 1.00 36.12 321 PHE B CA 1
ATOM 5609 C C . PHE B 1 321 ? 100.045 48.048 106.982 1.00 40.07 321 PHE B C 1
ATOM 5610 O O . PHE B 1 321 ? 100.053 47.858 105.766 1.00 43.63 321 PHE B O 1
ATOM 5618 N N . ASP B 1 322 ? 100.040 47.059 107.871 1.00 30.86 322 ASP B N 1
ATOM 5619 C CA . ASP B 1 322 ? 99.930 45.662 107.464 1.00 39.47 322 ASP B CA 1
ATOM 5620 C C . ASP B 1 322 ? 98.631 45.431 106.695 1.00 37.64 322 ASP B C 1
ATOM 5621 O O . ASP B 1 322 ? 98.610 44.711 105.696 1.00 37.78 322 ASP B O 1
ATOM 5626 N N . LEU B 1 323 ? 97.553 46.050 107.166 1.00 35.64 323 LEU B N 1
ATOM 5627 C CA . LEU B 1 323 ? 96.251 45.930 106.517 1.00 43.00 323 LEU B CA 1
ATOM 5628 C C . LEU B 1 323 ? 96.246 46.569 105.133 1.00 42.83 323 LEU B C 1
ATOM 5629 O O . LEU B 1 323 ? 95.759 45.975 104.172 1.00 43.44 323 LEU B O 1
ATOM 5634 N N . LEU B 1 324 ? 96.786 47.782 105.039 1.00 35.11 324 LEU B N 1
ATOM 5635 C CA . LEU B 1 324 ? 96.844 48.499 103.770 1.00 38.27 324 LEU B CA 1
ATOM 5636 C C . LEU B 1 324 ? 97.658 47.730 102.738 1.00 40.25 324 LEU B C 1
ATOM 5637 O O . LEU B 1 324 ? 97.269 47.633 101.574 1.00 40.91 324 LEU B O 1
ATOM 5642 N N . GLU B 1 325 ? 98.787 47.183 103.175 1.00 35.73 325 GLU B N 1
ATOM 5643 C CA . GLU B 1 325 ? 99.670 46.436 102.289 1.00 41.50 325 GLU B CA 1
ATOM 5644 C C . GLU B 1 325 ? 99.044 45.111 101.858 1.00 45.75 325 GLU B C 1
ATOM 5645 O O . GLU B 1 325 ? 99.244 44.660 100.730 1.00 42.68 325 GLU B O 1
ATOM 5651 N N . SER B 1 326 ? 98.280 44.494 102.755 1.00 46.31 326 SER B N 1
ATOM 5652 C CA . SER B 1 326 ? 97.625 43.225 102.451 1.00 49.60 326 SER B CA 1
ATOM 5653 C C . SER B 1 326 ? 96.534 43.408 101.400 1.00 47.50 326 SER B C 1
ATOM 5654 O O . SER B 1 326 ? 96.196 42.474 100.674 1.00 49.66 326 SER B O 1
ATOM 5657 N N . ARG B 1 327 ? 95.986 44.617 101.326 1.00 41.39 327 ARG B N 1
ATOM 5658 C CA . ARG B 1 327 ? 94.986 44.944 100.315 1.00 42.28 327 ARG B CA 1
ATOM 5659 C C . ARG B 1 327 ? 95.646 45.523 99.067 1.00 40.55 327 ARG B C 1
ATOM 5660 O O . ARG B 1 327 ? 94.963 45.941 98.130 1.00 44.28 327 ARG B O 1
ATOM 5668 N N . GLN B 1 328 ? 96.977 45.543 99.071 1.00 31.29 328 GLN B N 1
ATOM 5669 C CA . GLN B 1 328 ? 97.771 46.043 97.947 1.00 40.17 328 GLN B CA 1
ATOM 5670 C C . GLN B 1 328 ? 97.468 47.498 97.587 1.00 37.18 328 GLN B C 1
ATOM 5671 O O . GLN B 1 328 ? 97.446 47.864 96.412 1.00 39.09 328 GLN B O 1
ATOM 5677 N N . LEU B 1 329 ? 97.234 48.320 98.604 1.00 31.33 329 LEU B N 1
ATOM 5678 C CA . LEU B 1 329 ? 97.078 49.757 98.411 1.00 35.33 329 LEU B CA 1
ATOM 5679 C C . LEU B 1 329 ? 98.411 50.442 98.685 1.00 33.81 329 LEU B C 1
ATOM 5680 O O . LEU B 1 329 ? 98.542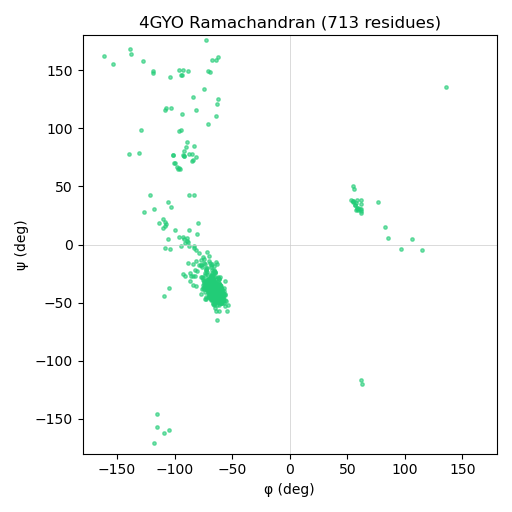 51.214 99.635 1.00 29.53 329 LEU B O 1
ATOM 5685 N N . LEU B 1 330 ? 99.395 50.151 97.841 1.00 28.82 330 LEU B N 1
ATOM 5686 C CA . LEU B 1 330 ? 100.776 50.560 98.083 1.00 37.34 330 LEU B CA 1
ATOM 5687 C C . LEU B 1 330 ? 101.010 52.064 97.962 1.00 38.22 330 LEU B C 1
ATOM 5688 O O . LEU B 1 330 ? 101.789 52.636 98.725 1.00 35.10 330 LEU B O 1
ATOM 5693 N N . ALA B 1 331 ? 100.345 52.699 97.001 1.00 33.10 331 ALA B N 1
ATOM 5694 C CA . ALA B 1 331 ? 100.482 54.141 96.810 1.00 33.70 331 ALA B CA 1
ATOM 5695 C C . ALA B 1 331 ? 100.017 54.908 98.046 1.00 31.08 331 ALA B C 1
ATOM 5696 O O . ALA B 1 331 ? 100.689 55.832 98.502 1.00 33.22 331 ALA B O 1
ATOM 5698 N N . ASP B 1 332 ? 98.866 54.519 98.586 1.00 31.90 332 ASP B N 1
ATOM 5699 C CA . ASP B 1 332 ? 98.342 55.154 99.789 1.00 31.99 332 ASP B CA 1
ATOM 5700 C C . ASP B 1 332 ? 99.222 54.831 100.991 1.00 30.61 332 ASP B C 1
ATOM 5701 O O . ASP B 1 332 ? 99.456 55.682 101.849 1.00 28.67 332 ASP B O 1
ATOM 5706 N N . ALA B 1 333 ? 99.712 53.596 101.041 1.00 30.66 333 ALA B N 1
ATOM 5707 C CA . ALA B 1 333 ? 100.601 53.167 102.112 1.00 34.91 333 ALA B CA 1
ATOM 5708 C C . ALA B 1 333 ? 101.902 53.963 102.097 1.00 33.02 333 ALA B C 1
ATOM 5709 O O . ALA B 1 333 ? 102.436 54.305 103.150 1.00 29.69 333 ALA B O 1
ATOM 5711 N N . GLU B 1 334 ? 102.403 54.258 100.900 1.00 30.62 334 GLU B N 1
ATOM 5712 C CA . GLU B 1 334 ? 103.632 55.034 100.752 1.00 32.18 334 GLU B CA 1
ATOM 5713 C C . GLU B 1 334 ? 103.469 56.447 101.308 1.00 36.15 334 GLU B C 1
ATOM 5714 O O . GLU B 1 334 ? 104.342 56.946 102.017 1.00 33.35 334 GLU B O 1
ATOM 5720 N N . ASP B 1 335 ? 102.350 57.086 100.975 1.00 31.04 335 ASP B N 1
ATOM 5721 C CA . ASP B 1 335 ? 102.061 58.431 101.462 1.00 31.19 335 ASP B CA 1
ATOM 5722 C C . ASP B 1 335 ? 101.965 58.475 102.986 1.00 33.98 335 ASP B C 1
ATOM 5723 O O . ASP B 1 335 ? 102.559 59.338 103.630 1.00 31.62 335 ASP B O 1
ATOM 5728 N N . LEU B 1 336 ? 101.214 57.538 103.557 1.00 27.66 336 LEU B N 1
ATOM 5729 C CA . LEU B 1 336 ? 100.995 57.518 105.000 1.00 28.96 336 LEU B CA 1
ATOM 5730 C C . LEU B 1 336 ? 102.256 57.121 105.769 1.00 33.75 336 LEU B C 1
ATOM 5731 O O . LEU B 1 336 ? 102.461 57.559 106.900 1.00 38.39 336 LEU B O 1
ATOM 5736 N N . LEU B 1 337 ? 103.097 56.297 105.150 1.00 29.86 337 LEU B N 1
ATOM 5737 C CA . LEU B 1 337 ? 104.375 55.924 105.748 1.00 29.33 337 LEU B CA 1
ATOM 5738 C C . LEU B 1 337 ? 105.314 57.119 105.807 1.00 34.84 337 LEU B C 1
ATOM 5739 O O . LEU B 1 337 ? 105.954 57.367 106.830 1.00 31.74 337 LEU B O 1
ATOM 5744 N N . HIS B 1 338 ? 105.399 57.848 104.698 1.00 30.75 338 HIS B N 1
ATOM 5745 C CA . HIS B 1 338 ? 106.203 59.060 104.635 1.00 31.92 338 HIS B CA 1
ATOM 5746 C C . HIS B 1 338 ? 105.734 60.051 105.693 1.00 35.26 338 HIS B C 1
ATOM 5747 O O . HIS B 1 338 ? 106.542 60.642 106.406 1.00 37.40 338 HIS B O 1
ATOM 5754 N N . ASP B 1 339 ? 104.420 60.215 105.793 1.00 33.22 339 ASP B N 1
ATOM 5755 C CA A ASP B 1 339 ? 103.833 61.119 106.778 0.69 37.13 339 ASP B CA 1
ATOM 5756 C CA B ASP B 1 339 ? 103.827 61.115 106.772 0.31 38.05 339 ASP B CA 1
ATOM 5757 C C . ASP B 1 339 ? 104.127 60.669 108.202 1.00 41.70 339 ASP B C 1
ATOM 5758 O O . ASP B 1 339 ? 104.387 61.493 109.079 1.00 38.86 339 ASP B O 1
ATOM 5767 N N . THR B 1 340 ? 104.088 59.360 108.427 1.00 33.20 340 THR B N 1
ATOM 5768 C CA . THR B 1 340 ? 104.355 58.797 109.745 1.00 33.29 340 THR B CA 1
ATOM 5769 C C . THR B 1 340 ? 105.821 58.970 110.132 1.00 34.20 340 THR B C 1
ATOM 5770 O O . THR B 1 340 ? 106.134 59.404 111.242 1.00 32.51 340 THR B O 1
ATOM 5774 N N . ALA B 1 341 ? 106.711 58.631 109.206 1.00 29.48 341 ALA B N 1
ATOM 5775 C CA . ALA B 1 341 ? 108.148 58.757 109.424 1.00 26.58 341 ALA B CA 1
ATOM 5776 C C . ALA B 1 341 ? 108.551 60.202 109.709 1.00 34.11 341 ALA B C 1
ATOM 5777 O O . ALA B 1 341 ? 109.278 60.473 110.666 1.00 32.03 341 ALA B O 1
ATOM 5779 N N . GLU B 1 342 ? 108.074 61.125 108.877 1.00 37.32 342 GLU B N 1
ATOM 5780 C CA . GLU B 1 342 ? 108.396 62.540 109.036 1.00 47.67 342 GLU B CA 1
ATOM 5781 C C . GLU B 1 342 ? 107.840 63.091 110.345 1.00 43.14 342 GLU B C 1
ATOM 5782 O O . GLU B 1 342 ? 108.465 63.935 110.986 1.00 47.68 342 GLU B O 1
ATOM 5788 N N . ARG B 1 343 ? 106.666 62.605 110.734 1.00 38.18 343 ARG B N 1
ATOM 5789 C CA . ARG B 1 343 ? 106.023 63.035 111.971 1.00 38.21 343 ARG B CA 1
ATOM 5790 C C . ARG B 1 343 ? 106.871 62.691 113.191 1.00 38.09 343 ARG B C 1
ATOM 5791 O O . ARG B 1 343 ? 107.090 63.534 114.061 1.00 40.73 343 ARG B O 1
ATOM 57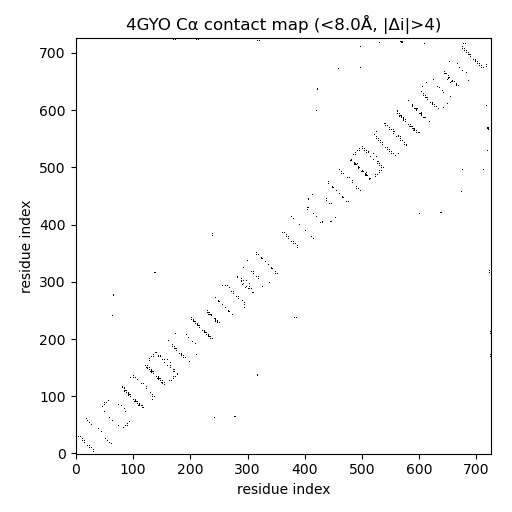99 N N . PHE B 1 344 ? 107.344 61.450 113.253 1.00 42.10 344 PHE B N 1
ATOM 5800 C CA . PHE B 1 344 ? 108.201 61.020 114.353 1.00 42.61 344 PHE B CA 1
ATOM 5801 C C . PHE B 1 344 ? 109.552 61.726 114.304 1.00 38.63 344 PHE B C 1
ATOM 5802 O O . PHE B 1 344 ? 110.173 61.966 115.338 1.00 39.16 344 PHE B O 1
ATOM 5810 N N . ASN B 1 345 ? 109.998 62.059 113.097 1.00 42.79 345 ASN B N 1
ATOM 5811 C CA . ASN B 1 345 ? 111.259 62.765 112.918 1.00 42.63 345 ASN B CA 1
ATOM 5812 C C . ASN B 1 345 ? 111.171 64.192 113.450 1.00 42.16 345 ASN B C 1
ATOM 5813 O O . ASN B 1 345 ? 112.093 64.677 114.104 1.00 38.26 345 ASN B O 1
ATOM 5818 N N . GLN B 1 346 ? 110.054 64.857 113.170 1.00 38.04 346 GLN B N 1
ATOM 5819 C CA . GLN B 1 346 ? 109.822 66.211 113.664 1.00 42.88 346 GLN B CA 1
ATOM 5820 C C . GLN B 1 346 ? 109.666 66.231 115.182 1.00 47.20 346 GLN B C 1
ATOM 5821 O O . GLN B 1 346 ? 109.995 67.220 115.836 1.00 55.63 346 GLN B O 1
ATOM 5827 N N . LEU B 1 347 ? 109.163 65.133 115.737 1.00 50.15 347 LEU B N 1
ATOM 5828 C CA . LEU B 1 347 ? 108.961 65.023 117.179 1.00 47.13 347 LEU B CA 1
ATOM 5829 C C . LEU B 1 347 ? 110.201 64.475 117.875 1.00 50.13 347 LEU B C 1
ATOM 5830 O O . LEU B 1 347 ? 110.196 64.253 119.087 1.00 56.55 347 LEU B O 1
ATOM 5835 N N . GLU B 1 348 ? 111.255 64.251 117.093 1.00 45.25 348 GLU B N 1
ATOM 5836 C CA . GLU B 1 348 ? 112.532 63.753 117.601 1.00 42.32 348 GLU B CA 1
ATOM 5837 C C . GLU B 1 348 ? 112.430 62.373 118.253 1.00 46.09 348 GLU B C 1
ATOM 5838 O O . GLU B 1 348 ? 113.223 62.031 119.128 1.00 46.76 348 GLU B O 1
ATOM 5844 N N . HIS B 1 349 ? 111.447 61.589 117.822 1.00 44.34 349 HIS B N 1
ATOM 5845 C CA . HIS B 1 349 ? 111.373 60.180 118.188 1.00 41.42 349 HIS B CA 1
ATOM 5846 C C . HIS B 1 349 ? 112.097 59.397 117.103 1.00 41.69 349 HIS B C 1
ATOM 5847 O O . HIS B 1 349 ? 111.471 58.765 116.253 1.00 37.02 349 HIS B O 1
ATOM 5854 N N . TYR B 1 350 ? 113.424 59.450 117.141 1.00 34.86 350 TYR B N 1
ATOM 5855 C CA . TYR B 1 350 ? 114.248 58.996 116.025 1.00 41.57 350 TYR B CA 1
ATOM 5856 C C . TYR B 1 350 ? 114.185 57.496 115.744 1.00 39.23 350 TYR B C 1
ATOM 5857 O O . TYR B 1 350 ? 114.245 57.081 114.587 1.00 34.27 350 TYR B O 1
ATOM 5866 N N . GLU B 1 351 ? 114.065 56.685 116.790 1.00 37.33 351 GLU B N 1
ATOM 5867 C CA . GLU B 1 351 ? 113.980 55.242 116.598 1.00 43.21 351 GLU B CA 1
ATOM 5868 C C . GLU B 1 351 ? 112.705 54.866 115.851 1.00 42.89 351 GLU B C 1
ATOM 5869 O O . GLU B 1 351 ? 112.728 54.033 114.944 1.00 38.93 351 GLU B O 1
ATOM 5875 N N . SER B 1 352 ? 111.596 55.492 116.233 1.00 33.63 352 SER B N 1
ATOM 5876 C CA . SER B 1 352 ? 110.319 55.252 115.574 1.00 31.46 352 SER B CA 1
ATOM 5877 C C . SER B 1 352 ? 110.343 55.779 114.144 1.00 36.52 352 SER B C 1
ATOM 5878 O O . SER B 1 352 ? 109.790 55.160 113.238 1.00 37.27 352 SER B O 1
ATOM 5881 N N . ALA B 1 353 ? 110.987 56.925 113.949 1.00 30.29 353 ALA B N 1
ATOM 5882 C CA . ALA B 1 353 ? 111.115 57.510 112.621 1.00 31.32 353 ALA B CA 1
ATOM 5883 C C . ALA B 1 353 ? 111.910 56.588 111.704 1.00 34.25 353 ALA B C 1
ATOM 5884 O O . ALA B 1 353 ? 111.490 56.305 110.583 1.00 32.59 353 ALA B O 1
ATOM 5886 N N . ALA B 1 354 ? 113.053 56.111 112.191 1.00 35.87 354 ALA B N 1
ATOM 5887 C CA . ALA B 1 354 ? 113.895 55.206 111.415 1.00 34.08 354 ALA B CA 1
ATOM 5888 C C . ALA B 1 354 ? 113.141 53.928 111.068 1.00 30.20 354 ALA B C 1
ATOM 5889 O O . ALA B 1 354 ? 113.295 53.386 109.975 1.00 34.20 354 ALA B O 1
ATOM 5891 N N . PHE B 1 355 ? 112.321 53.460 112.003 1.00 32.07 355 PHE B N 1
ATOM 5892 C CA . PHE B 1 355 ? 111.513 52.264 111.792 1.00 34.75 355 PHE B CA 1
ATOM 5893 C C . PHE B 1 355 ? 110.577 52.415 110.594 1.00 38.52 355 PHE B C 1
ATOM 5894 O O . PHE B 1 355 ? 110.494 51.525 109.747 1.00 38.86 355 PHE B O 1
ATOM 5902 N N . PHE B 1 356 ? 109.880 53.544 110.523 1.00 32.61 356 PHE B N 1
ATOM 5903 C CA . PHE B 1 356 ? 108.923 53.774 109.445 1.00 31.36 356 PHE B CA 1
ATOM 5904 C C . PHE B 1 356 ? 109.584 54.226 108.146 1.00 30.78 356 PHE B C 1
ATOM 5905 O O . PHE B 1 356 ? 109.015 54.059 107.067 1.00 38.28 356 PHE B O 1
ATOM 5913 N N . TYR B 1 357 ? 110.782 54.793 108.248 1.00 37.40 357 TYR B N 1
ATOM 5914 C CA . TYR B 1 357 ? 111.550 55.142 107.058 1.00 32.28 357 TYR B CA 1
ATOM 5915 C C . TYR B 1 357 ? 111.947 53.882 106.296 1.00 34.78 357 TYR B C 1
ATOM 5916 O O . TYR B 1 357 ? 111.961 53.869 105.064 1.00 33.86 357 TYR B O 1
ATOM 5925 N N . ARG B 1 358 ? 112.270 52.825 107.035 1.00 30.04 358 ARG B N 1
ATOM 5926 C CA . ARG B 1 358 ? 112.667 51.562 106.422 1.00 39.31 358 ARG B CA 1
ATOM 5927 C C . ARG B 1 358 ? 111.481 50.866 105.768 1.00 32.24 358 ARG B C 1
ATOM 5928 O O . ARG B 1 358 ? 111.612 50.286 104.691 1.00 32.72 358 ARG B O 1
ATOM 5936 N N . ARG B 1 359 ? 110.323 50.924 106.417 1.00 30.71 359 ARG B N 1
ATOM 5937 C CA . ARG B 1 359 ? 109.120 50.346 105.834 1.00 32.85 359 ARG B CA 1
ATOM 5938 C C . ARG B 1 359 ? 108.724 51.141 104.597 1.00 40.07 359 ARG B C 1
ATOM 5939 O O . ARG B 1 359 ? 108.183 50.592 103.637 1.00 39.01 359 ARG B O 1
ATOM 5947 N N . LEU B 1 360 ? 109.004 52.440 104.628 1.00 32.77 360 LEU B N 1
ATOM 5948 C CA . LEU B 1 360 ? 108.774 53.301 103.478 1.00 29.66 360 LEU B CA 1
ATOM 5949 C C . LEU B 1 360 ? 109.674 52.868 102.324 1.00 32.52 360 LEU B C 1
ATOM 5950 O O . LEU B 1 360 ? 109.247 52.841 101.172 1.00 28.45 360 LEU B O 1
ATOM 5955 N N . MET B 1 361 ? 110.918 52.525 102.649 1.00 31.63 361 MET B N 1
ATOM 5956 C CA . MET B 1 361 ? 111.862 52.005 101.666 1.00 37.99 361 MET B CA 1
ATOM 5957 C C . MET B 1 361 ? 111.341 50.726 101.031 1.00 38.69 361 MET B C 1
ATOM 5958 O O . MET B 1 361 ? 111.391 50.561 99.813 1.00 42.49 361 MET B O 1
ATOM 5963 N N . ASN B 1 362 ? 110.849 49.821 101.872 1.00 29.21 362 ASN B N 1
ATOM 5964 C CA . ASN B 1 362 ? 110.328 48.540 101.410 1.00 41.67 362 ASN B CA 1
ATOM 5965 C C . ASN B 1 362 ? 109.154 48.701 100.450 1.00 36.53 362 ASN B C 1
ATOM 5966 O O . ASN B 1 362 ? 109.081 48.021 99.427 1.00 38.02 362 ASN B O 1
ATOM 5971 N N . ILE B 1 363 ? 108.242 49.609 100.784 1.00 32.86 363 ILE B N 1
ATOM 5972 C CA . ILE B 1 363 ? 107.071 49.867 99.951 1.00 32.40 363 ILE B CA 1
ATOM 5973 C C . ILE B 1 363 ? 107.455 50.516 98.620 1.00 34.98 363 ILE B C 1
ATOM 5974 O O . ILE B 1 363 ? 106.909 50.167 97.572 1.00 34.12 363 ILE B O 1
ATOM 5979 N N . LYS B 1 364 ? 108.400 51.451 98.665 1.00 33.95 364 LYS B N 1
ATOM 5980 C CA . LYS B 1 364 ? 108.902 52.087 97.452 1.00 37.62 364 LYS B CA 1
ATOM 5981 C C . LYS B 1 364 ? 109.549 51.060 96.529 1.00 43.25 364 LYS B C 1
ATOM 5982 O O . LYS B 1 364 ? 109.460 51.166 95.305 1.00 38.85 364 LYS B O 1
ATOM 5988 N N . LYS B 1 365 ? 110.198 50.066 97.126 1.00 33.76 365 LYS B N 1
ATOM 5989 C CA . LYS B 1 365 ? 110.829 48.997 96.363 1.00 35.58 365 LYS B CA 1
ATOM 5990 C C . LYS B 1 365 ? 109.771 48.140 95.678 1.00 33.64 365 LYS B C 1
ATOM 5991 O O . LYS B 1 365 ? 109.902 47.796 94.502 1.00 30.21 365 LYS B O 1
ATOM 5997 N N . LYS B 1 366 ? 108.719 47.806 96.419 1.00 30.88 366 LYS B N 1
ATOM 5998 C CA . LYS B 1 366 ? 107.622 47.010 95.875 1.00 38.01 366 LYS B CA 1
ATOM 5999 C C . LYS B 1 366 ? 106.866 47.763 94.784 1.00 30.48 366 LYS B C 1
ATOM 6000 O O . LYS B 1 366 ? 106.418 47.166 93.806 1.00 37.56 366 LYS B O 1
ATOM 6006 N N . LEU B 1 367 ? 106.728 49.073 94.956 1.00 32.44 367 LEU B N 1
ATOM 6007 C CA . LEU B 1 367 ? 106.109 49.914 93.938 1.00 35.79 367 LEU B CA 1
ATOM 6008 C C . LEU B 1 367 ? 106.937 49.911 92.660 1.00 31.78 367 LEU B C 1
ATOM 6009 O O . LEU B 1 367 ? 106.395 49.866 91.555 1.00 35.09 367 LEU B O 1
ATOM 6014 N N . ALA B 1 368 ? 108.256 49.952 92.820 1.00 27.65 368 ALA B N 1
ATOM 6015 C CA . ALA B 1 368 ? 109.163 50.011 91.680 1.00 33.39 368 ALA B CA 1
ATOM 6016 C C . ALA B 1 368 ? 109.241 48.687 90.922 1.00 33.29 368 ALA B C 1
ATOM 6017 O O . ALA B 1 368 ? 109.428 48.675 89.710 1.00 40.73 368 ALA B O 1
ATOM 6019 N N . GLU B 1 369 ? 109.101 47.572 91.630 1.00 32.32 369 GLU B N 1
ATOM 6020 C CA . GLU B 1 369 ? 109.232 46.267 90.988 1.00 44.63 369 GLU B CA 1
ATOM 6021 C C . GLU B 1 369 ? 107.942 45.826 90.297 1.00 43.71 369 GLU B C 1
ATOM 6022 O O . GLU B 1 369 ? 107.970 44.993 89.392 1.00 47.15 369 GLU B O 1
ATOM 6028 N N . GLN B 1 370 ? 106.816 46.396 90.718 1.00 33.81 370 GLN B N 1
ATOM 6029 C CA . GLN B 1 370 ? 105.530 46.093 90.096 1.00 46.56 370 GLN B CA 1
ATOM 6030 C C . GLN B 1 370 ? 105.390 46.747 88.724 1.00 53.01 370 GLN B C 1
ATOM 6031 O O . GLN B 1 370 ? 104.531 46.363 87.931 1.00 54.87 370 GLN B O 1
ATOM 6037 N N . ARG B 1 371 ? 106.233 47.737 88.451 1.00 67.32 371 ARG B N 1
ATOM 6038 C CA . ARG B 1 371 ? 106.233 48.397 87.152 1.00 72.85 371 ARG B CA 1
ATOM 6039 C C . ARG B 1 371 ? 107.262 47.744 86.236 1.00 62.65 371 ARG B C 1
ATOM 6040 O O . ARG B 1 371 ? 106.959 47.387 85.097 1.00 72.22 371 ARG B O 1
ATOM 6048 N N . GLU C 2 1 ? 97.151 59.867 99.411 1.00 29.71 1 GLU C N 1
ATOM 6049 C CA . GLU C 2 1 ? 95.936 59.478 98.706 1.00 33.23 1 GLU C CA 1
ATOM 6050 C C . GLU C 2 1 ? 96.062 59.716 97.205 1.00 28.98 1 GLU C C 1
ATOM 6051 O O . GLU C 2 1 ? 96.879 60.524 96.760 1.00 27.13 1 GLU C O 1
ATOM 6057 N N . ARG C 2 2 ? 95.254 58.999 96.432 1.00 27.17 2 ARG C N 1
ATOM 6058 C CA . ARG C 2 2 ? 95.214 59.172 94.985 1.00 28.55 2 ARG C CA 1
ATOM 6059 C C . ARG C 2 2 ? 94.122 60.161 94.599 1.00 27.63 2 ARG C C 1
ATOM 6060 O O . ARG C 2 2 ? 93.078 60.227 95.246 1.00 38.18 2 ARG C O 1
ATOM 6068 N N . GLY C 2 3 ? 94.368 60.929 93.543 1.00 28.98 3 GLY C N 1
ATOM 6069 C CA . GLY C 2 3 ? 93.363 61.831 93.012 1.00 28.70 3 GLY C CA 1
ATOM 6070 C C . GLY C 2 3 ? 92.145 61.065 92.530 1.00 32.52 3 GLY C C 1
ATOM 6071 O O . GLY C 2 3 ? 92.217 59.858 92.286 1.00 29.09 3 GLY C O 1
ATOM 6072 N N . MET C 2 4 ? 91.023 61.764 92.391 1.00 24.44 4 MET C N 1
ATOM 6073 C CA . MET C 2 4 ? 89.766 61.123 92.015 1.00 28.81 4 MET C CA 1
ATOM 6074 C C . MET C 2 4 ? 89.472 61.194 90.522 1.00 31.65 4 MET C C 1
ATOM 6075 O O . MET C 2 4 ? 89.877 62.135 89.840 1.00 27.41 4 MET C O 1
ATOM 6080 N N . THR C 2 5 ? 88.754 60.187 90.031 1.00 30.68 5 THR C N 1
ATOM 6081 C CA . THR C 2 5 ? 88.206 60.202 88.681 1.00 35.68 5 THR C CA 1
ATOM 6082 C C . THR C 2 5 ? 86.754 59.740 88.709 1.00 44.01 5 THR C C 1
ATOM 6083 O O . THR C 2 5 ? 86.254 59.304 89.746 1.00 36.37 5 THR C O 1
ATOM 6088 N N . GLU D 2 1 ? 39.376 53.461 92.626 1.00 26.58 1 GLU D N 1
ATOM 6089 C CA . GLU D 2 1 ? 40.057 53.859 91.399 1.00 26.81 1 GLU D CA 1
ATOM 6090 C C . GLU D 2 1 ? 39.252 53.467 90.166 1.00 24.66 1 GLU D C 1
ATOM 6091 O O . GLU D 2 1 ? 38.390 52.590 90.228 1.00 26.86 1 GLU D O 1
ATOM 6097 N N . ARG D 2 2 ? 39.538 54.125 89.048 1.00 25.08 2 ARG D N 1
ATOM 6098 C CA . ARG D 2 2 ? 38.892 53.805 87.782 1.00 27.83 2 ARG D CA 1
ATOM 6099 C C . ARG D 2 2 ? 39.675 52.725 87.048 1.00 27.94 2 ARG D C 1
ATOM 6100 O O . ARG D 2 2 ? 40.896 52.640 87.177 1.00 33.31 2 ARG D O 1
ATOM 6108 N N . GLY D 2 3 ? 38.971 51.902 86.278 1.00 29.34 3 GLY D N 1
ATOM 6109 C CA . GLY D 2 3 ? 39.616 50.895 85.455 1.00 27.88 3 GLY D CA 1
ATOM 6110 C C . GLY D 2 3 ? 40.484 51.541 84.391 1.00 29.11 3 GLY D C 1
ATOM 6111 O O . GLY D 2 3 ? 40.288 52.706 84.045 1.00 28.21 3 GLY D O 1
ATOM 6112 N N . MET D 2 4 ? 41.444 50.788 83.867 1.00 23.81 4 MET D N 1
ATOM 6113 C CA . MET D 2 4 ? 42.384 51.334 82.893 1.00 25.25 4 MET D CA 1
ATOM 6114 C C . MET D 2 4 ? 41.950 51.126 81.449 1.00 23.72 4 MET D C 1
ATOM 6115 O O . MET D 2 4 ? 41.265 50.157 81.125 1.00 26.61 4 MET D O 1
ATOM 6120 N N . THR D 2 5 ? 42.363 52.053 80.591 1.00 26.89 5 THR D N 1
ATOM 6121 C CA . THR D 2 5 ? 42.266 51.887 79.146 1.00 34.80 5 THR D CA 1
ATOM 6122 C C . THR D 2 5 ? 43.595 52.284 78.511 1.00 42.60 5 THR D C 1
ATOM 6123 O O . THR D 2 5 ? 44.463 52.844 79.181 1.00 34.73 5 THR D O 1
#

Organism: Bacillus subtilis (strain 168) (NCBI:txid224308)

GO terms:
  GO:0005515 protein binding (F, IPI)

Nearest PDB structures (foldseek):
  4gyo-assembly3_B  TM=1.003E+00  e=2.619E-42  Bacillus subtilis subsp. subtilis str. 168
  4gyo-assembly2_A  TM=9.999E-01  e=2.378E-40  Bacillus subtilis subsp. subtilis str. 168
  4i1a-assembly3_B  TM=6.940E-01  e=7.937E-20  Bacillus subtilis subsp. subtilis str. 168
  4i1a-assembly3_A  TM=8.454E-01  e=7.320E-14  Bacillus subtilis subsp. subtilis str. 168
  8rte-assembly1_B  TM=8.869E-01  e=1.687E-13  Bacillus phage phi105

Solvent-accessible surface area: 33799 Å² total; per-residue (Å²): 119,46,143,112,7,32,100,62,0,81,83,0,0,99,13,0,39,55,40,71,16,130,99,0,52,60,19,20,105,82,0,65,164,55,23,129,133,50,157,142,57,112,84,14,66,32,22,22,32,2,0,44,0,5,0,83,18,1,30,23,66,44,117,33,122,124,139,37,64,94,37,15,87,110,8,75,84,95,84,103,6,55,19,47,0,4,28,49,0,0,30,0,6,19,16,28,64,75,106,57,16,81,76,0,16,62,12,3,115,71,0,63,126,46,29,133,96,18,161,58,52,40,15,68,0,6,0,8,0,20,9,0,6,0,15,2,28,12,58,14,19,148,100,0,29,90,36,0,46,89,0,27,92,10,4,60,129,113,130,84,109,25,20,27,29,2,7,0,7,7,1,11,0,7,0,17,7,24,44,161,77,18,103,115,0,33,96,58,4,77,44,0,26,86,37,0,103,114,41,150,56,28,6,0,29,0,0,0,32,0,7,4,0,20,0,25,48,47,82,40,58,64,140,90,0,15,35,63,2,92,54,0,0,44,33,0,88,78,61,70,21,66,45,5,0,26,0,2,0,11,5,0,10,0,12,3,64,32,42,60,87,126,96,0,68,129,5,37,73,81,0,50,132,23,0,55,76,21,134,23,101,42,28,57,14,4,0,133,0,1,55,26,13,16,39,42,103,13,58,72,119,29,0,35,103,3,1,67,85,0,47,93,80,88,17,9,4,14,1,9,45,4,0,89,23,0,0,76,44,11,56,118,80,119,98,131,155,16,2,60,92,0,70,189,35,10,114,61,1,84,123,77,18,58,106,63,189,89,126,113,5,21,64,40,0,52,78,0,1,82,35,0,33,63,41,73,28,126,98,0,48,51,27,26,35,74,0,64,65,42,28,131,116,74,142,156,37,86,107,13,79,22,19,28,24,1,0,50,0,4,0,76,11,2,41,40,70,44,151,35,127,118,105,32,68,100,22,26,90,106,9,56,69,31,85,134,100,16,101,8,55,25,47,0,3,6,49,1,1,31,0,5,23,17,21,61,90,90,66,17,77,82,0,20,67,14,2,78,70,0,49,132,40,28,138,90,20,168,54,72,60,14,78,0,5,0,5,0,19,2,0,6,0,17,2,16,15,44,16,32,150,86,0,55,58,27,0,40,87,0,27,91,20,4,62,146,101,135,75,104,20,22,28,25,3,7,0,8,7,1,10,0,8,0,20,7,33,66,163,85,20,117,125,0,20,97,57,4,72,43,0,21,94,35,0,102,133,43,149,56,25,8,0,30,0,0,0,33,0,7,5,0,18,0,31,49,45,77,42,53,67,156,88,0,14,28,55,3,95,52,0,0,51,34,0,68,138,90,91,23,66,45,2,0,24,0,0,0,10,5,0,9,0,12,2,65,48,42,65,89,128,100,0,67,124,5,40,68,88,0,49,136,15,0,60,91,24,130,23,90,29,28,57,11,3,0,93,0,1,55,26,14,16,42,41,115,13,66,71,107,29,0,36,77,0,1,68,53,0,30,72,120,89,17,8,6,16,2,16,40,5,0,85,17,0,0,58,58,13,56,135,77,118,100,134,155,15,2,52,96,0,65,178,46,6,118,63,1,86,140,67,19,44,118,63,179,22,17,9,10,16,23,19,9,10,16

InterPro domains:
  IPR011990 Tetratricopeptide-like helical domain superfamily [G3DSA:1.25.40.10] (1-151)
  IPR011990 Tetratricopeptide-like helical domain superfamily [G3DSA:1.25.40.10] (152-373)
  IPR011990 Tetratricopeptide-like helical domain superfamily [SSF48452] (101-295)
  IPR019734 Tetratricopeptide repeat [PS50005] (220-253)
  IPR019734 Tetratricopeptide repeat [PS50005] (259-292)
  IPR019734 Tetratricopeptide repeat [SM00028] (99-132)
  IPR019734 Tetratricopeptide repeat [SM00028] (139-172)
  IPR019734 Tetratricopeptide repeat [SM00028] (220-253)
  IPR019734 Tetratricopeptide repeat [SM00028] (259-292)
  IPR051476 Bacterial Response Regulator Aspartate Phosphatase [PTHR46630] (85-302)

Radius of gyration: 32.47 Å; Cα contacts (8 Å, |Δi|>4): 914; chains: 4; bounding box: 90×52×77 Å

Sequence (726 aa):
PSEEVAVKLNEWYKLIRAFEADQAEALKQEIEYDLEDMEENQDLLLYFSLMEFRHRIMLDKLMPVKPFSDMLNEIESNLTGLLEYYFYYFRGMYEFKQKNFILAIDHYKHAEEKLEYVEDEIEKAEFLFKVAEVYYHIKQTYFSMNNYASQALDIYTKYELYGRRRVQCEFIIAGNLTDVYHHEKALTHLCSALEHARQLEEAYMIAAAYYNVGHCKYSLGDYKEAEGYFKTAAAIFEEHNFQQAVQAVFSLTHIYCKEGKYDKAVEAYDRGIKSAAEWEDDMYLTKFRLIHELYLGSGDLNVLTECFDLLESRQLLADAEDLLHDDTAERFNQLEHYESAAFFYRRLMNNIKKKLAEQRSEEVAVKLNEWYKLIRAFEADQAEALKQEIEYDLEDMEENQDLLLYFSLMEFRHRIMLDKLMPVKPFSDMLNEIESNQQKLTGLLEYYFYYFRGMYEFKQKNFILAIDHYKHAEEKLEYVEDEIEKAEFLFKVAEVYYHIKQTYFSMNNYASQALDIYTKYELYGRRRVQCEFIIAGNLTDVYHHEKALTHLCSALEHARQLEEAYMIAAAYYNVGHCKYSLGDYKEAEGYFKTAAAIFEEHNFQQAVQAVFSLTHIYCKEGKYDKAVEAYDRGIKSAAEWEDDMYLTKFRLIHELYLGSGDLNVLTECFDLLESRQLLADAEDLLHDDTAERFNQLEHYESAAFFYRRLMNIKKKLAEQRERGMTERGMT

CATH classification: 1.25.40.10 (+1 more: 1.25.40.10)